Protein AF-A0A521V8U9-F1 (afdb_monomer)

Foldseek 3Di:
DWDADQFDIWEWDDDPLWIWIWFGPGNPDTDIDTDQLLPPDLFWADEDDADFDPDPDQLLPFFPPQDAFEAEEEEEEEVQLVVVCVVPHDPVRSVNLVVRLVVLQVVQCVQAVVPNYHYDYDYDYFHFPQQDPLRDQCCCQLPRCLVRCVVVCQLSLGLAYEYEHQDDRPRHQKYFYQCRHPSHVASSRRYMYGYSVQSHPQQSVVNQRNLSSLVAAEAAQVAADPVRRGGDHCPSQQRYWHWDAAPVRDIETDNRYIDSHGSYGYDSYQADQVHDDNRHHRHDRRRHNSRSSSSRSSVSSPSGAAAKDWTKGADLEAALPDQKGKIFIDIDHGDPPSPHPQADDKWKWKWKDLDQVPPPIDTADRDRMGMDGHPPDPVFQKMKMKMWMAHPRGDIDIDIGMRGHDHDPPPPDDPDDDDPDDDDDDPWDWDWDDAQDAFKIKIFTDFDFLQAKWKFKAAPVGDTPDTDRDPDGTMDMDTCNPPPFHKIWIWIDTPDDIDIDIGTYDD

Solvent-accessible surface area (backbone atoms only — not comparable to full-atom values): 27366 Å² total; per-residue (Å²): 92,76,50,81,52,86,68,18,42,27,32,37,53,74,58,96,90,40,45,36,37,34,42,40,77,36,60,87,45,60,46,81,43,76,56,66,42,65,71,50,74,72,36,44,72,47,66,58,86,47,75,59,55,90,69,96,68,79,53,76,52,80,60,44,52,32,58,49,22,63,32,31,33,35,37,32,38,25,66,55,37,57,50,56,28,58,76,77,42,54,72,70,46,43,53,46,52,51,52,51,19,65,48,40,41,59,48,17,29,62,61,25,73,38,59,53,55,46,72,46,79,46,78,46,82,36,91,79,84,53,83,54,99,79,43,52,62,66,55,35,54,72,56,38,43,52,70,69,43,43,67,55,35,62,76,64,29,29,24,32,39,38,38,37,32,59,68,83,34,84,56,39,41,26,31,20,39,38,65,55,20,70,89,31,95,60,65,83,53,41,44,27,41,30,23,60,92,37,21,32,78,70,61,31,35,45,41,29,35,55,36,29,60,30,69,30,36,45,8,28,53,88,41,46,43,98,86,68,56,47,25,86,47,73,71,66,57,34,22,12,14,24,55,49,59,25,78,87,64,52,69,44,20,17,40,42,24,79,55,74,50,64,50,63,47,49,45,71,23,45,4,18,50,92,37,68,50,66,89,29,56,38,24,43,86,39,19,13,20,30,36,26,34,37,45,36,38,48,59,47,28,61,54,27,72,32,60,44,46,75,36,61,24,39,70,46,66,36,41,68,83,49,73,59,44,62,38,34,60,42,69,47,63,29,40,84,92,71,79,52,68,32,40,74,65,75,47,37,40,32,32,37,20,74,42,93,80,46,88,62,61,44,85,73,36,62,50,66,50,44,73,49,66,60,88,74,75,56,92,55,53,48,33,24,39,35,42,37,40,35,22,65,76,68,36,72,51,76,41,77,46,68,35,35,52,38,88,54,83,78,87,69,85,73,98,64,94,72,88,74,84,84,90,71,88,74,80,67,58,73,48,75,40,55,71,67,23,56,48,59,34,38,36,39,35,46,71,89,55,27,84,59,33,43,37,36,33,21,41,85,84,66,49,77,77,44,77,50,67,42,88,50,80,34,54,40,80,42,78,41,74,89,53,71,67,43,58,32,34,40,34,42,34,41,99,92,50,75,47,80,43,81,39,35,37,50,119

Radius of gyration: 24.87 Å; Cα contacts (8 Å, |Δi|>4): 1175; chains: 1; bounding box: 51×59×73 Å

Nearest PDB structures (foldseek):
  6o38-assembly6_F  TM=8.197E-01  e=3.881E-09  Acinetobacter nosocomialis M2
  3sd2-assembly1_A-2  TM=7.238E-01  e=6.467E-04  Bacteroides thetaiotaomicron
  2ha1-assembly1_A  TM=3.148E-01  e=6.869E-06  Homo sapiens
  1x5x-assembly1_A  TM=5.347E-01  e=2.041E-02  Homo sapiens
  8pn9-assembly1_G  TM=2.042E-01  e=1.288E-02  Homo sapiens

Secondary structure (DSSP, 8-state):
-EEEETTEEEEEEEETTEEEEEEEEETTEEEEEEE-GGG----EEEE---PPP--S--TTSSP--SS-EEEEEEEEE-HHHHHHHHHHS-HHHHHHHHHHHHTHHHHHHHHTT--SEEEEEEEEE-------TT--HHHIIIIIHHHHHHHHHHHHT-SEEEEEE----TTEEEEE--TTSTT--SGGG-EEEEETTTSSTTTTHHHHHHHHTTT-EEEBTT-B-TTS-B-SB-SSTTBEE-EEE-TTS-EEE-TTS---STT--B-S----TT-EETTEES--SSB-HHHHHHHHHHHHTTSS--S-EEEEES-SEEETTSSEEEEEEEEEPPPTTS--S-PSSEEEEEEEESSTT-SS-EEEESSSEEEEES---SSSSEEEEEEEEEETTS-EEEEEEEEEEE-----------------S-----EEEE-SSBSSEEEEEE-TTSGGG-EEEEE-TTS-EEEEE---SSSEEEEE-TTSPSEEEEEEEEETTEEEEEEEEE--

Mean predicted aligned error: 14.36 Å

Structure (mmCIF, N/CA/C/O backbone):
data_AF-A0A521V8U9-F1
#
_entry.id   AF-A0A521V8U9-F1
#
loop_
_atom_site.group_PDB
_atom_site.id
_atom_site.type_symbol
_atom_site.label_atom_id
_atom_site.label_alt_id
_atom_site.label_comp_id
_atom_site.label_asym_id
_atom_site.label_entity_id
_atom_site.label_seq_id
_atom_site.pdbx_PDB_ins_code
_atom_site.Cartn_x
_atom_site.Cartn_y
_atom_site.Cartn_z
_atom_site.occupancy
_atom_site.B_iso_or_equiv
_atom_site.auth_seq_id
_atom_site.auth_comp_id
_atom_site.auth_asym_id
_atom_site.auth_atom_id
_atom_site.pdbx_PDB_model_num
ATOM 1 N N . SER A 1 1 ? -7.006 -10.128 -9.904 1.00 75.44 1 SER A N 1
ATOM 2 C CA . SER A 1 1 ? -7.672 -8.870 -9.510 1.00 75.44 1 SER A CA 1
ATOM 3 C C . SER A 1 1 ? -8.369 -8.275 -10.718 1.00 75.44 1 SER A C 1
ATOM 5 O O . SER A 1 1 ? -7.744 -8.220 -11.769 1.00 75.44 1 SER A O 1
ATOM 7 N N . ILE A 1 2 ? -9.639 -7.876 -10.606 1.00 82.06 2 ILE A N 1
ATOM 8 C CA . ILE A 1 2 ? -10.393 -7.234 -11.696 1.00 82.06 2 ILE A CA 1
ATOM 9 C C . ILE A 1 2 ? -11.067 -5.977 -11.148 1.00 82.06 2 ILE A C 1
ATOM 11 O O . ILE A 1 2 ? -11.739 -6.025 -10.121 1.00 82.06 2 ILE A O 1
ATOM 15 N N . ILE A 1 3 ? -10.899 -4.866 -11.857 1.00 79.31 3 ILE A N 1
ATOM 16 C CA . ILE A 1 3 ? -11.567 -3.592 -11.619 1.00 79.31 3 ILE A CA 1
ATOM 17 C C . ILE A 1 3 ? -12.588 -3.398 -12.736 1.00 79.31 3 ILE A C 1
ATOM 19 O O . ILE A 1 3 ? -12.241 -3.404 -13.915 1.00 79.31 3 ILE A O 1
ATOM 23 N N . SER A 1 4 ? -13.851 -3.203 -12.359 1.00 82.25 4 SER A N 1
ATOM 24 C CA . SER A 1 4 ? -14.938 -2.909 -13.294 1.00 82.25 4 SER A CA 1
ATOM 25 C C . SER A 1 4 ? -15.408 -1.472 -13.099 1.00 82.25 4 SER A C 1
ATOM 27 O O . SER A 1 4 ? -15.792 -1.084 -11.994 1.00 82.25 4 SER A O 1
ATOM 29 N N . LYS A 1 5 ? -15.392 -0.686 -14.175 1.00 79.00 5 LYS A N 1
ATOM 30 C CA . LYS A 1 5 ? -15.921 0.682 -14.235 1.00 79.00 5 LYS A CA 1
ATOM 31 C C . LYS A 1 5 ? -16.850 0.826 -15.452 1.00 79.00 5 LYS A C 1
ATOM 33 O O . LYS A 1 5 ? -16.806 -0.038 -16.330 1.00 79.00 5 LYS A O 1
ATOM 38 N N . PRO A 1 6 ? -17.702 1.866 -15.529 1.00 76.69 6 PRO A N 1
ATOM 39 C CA . PRO A 1 6 ? -18.558 2.094 -16.700 1.00 76.69 6 PRO A CA 1
ATOM 40 C C . PRO A 1 6 ? -17.791 2.144 -18.032 1.00 76.69 6 PRO A C 1
ATOM 42 O O . PRO A 1 6 ? -18.330 1.773 -19.072 1.00 76.69 6 PRO A O 1
ATOM 45 N N . GLU A 1 7 ? -16.530 2.572 -17.997 1.00 74.62 7 GLU A N 1
ATOM 46 C CA . GLU A 1 7 ? -15.643 2.704 -19.151 1.00 74.62 7 GLU A CA 1
ATOM 47 C C . GLU A 1 7 ? -15.043 1.364 -19.614 1.00 74.62 7 GLU A C 1
ATOM 49 O O . GLU A 1 7 ? -14.582 1.269 -20.751 1.00 74.62 7 GLU A O 1
ATOM 54 N N . GLY A 1 8 ? -15.066 0.323 -18.771 1.00 80.75 8 GLY A N 1
ATOM 55 C CA . GLY A 1 8 ? -14.560 -1.011 -19.098 1.00 80.75 8 GLY A CA 1
ATOM 56 C C . GLY A 1 8 ? -14.016 -1.790 -17.899 1.00 80.75 8 GLY A C 1
ATOM 57 O O . GLY A 1 8 ? -14.110 -1.371 -16.742 1.00 80.75 8 GLY A O 1
ATOM 58 N N . GLN A 1 9 ? -13.433 -2.954 -18.193 1.00 83.81 9 GLN A N 1
ATOM 59 C CA . GLN A 1 9 ? -12.807 -3.833 -17.205 1.00 83.81 9 GLN A CA 1
ATOM 60 C C . GLN A 1 9 ? -11.298 -3.916 -17.425 1.00 83.81 9 GLN A C 1
ATOM 62 O O . GLN A 1 9 ? -10.851 -4.234 -18.531 1.00 83.81 9 GLN A O 1
ATOM 67 N N . ALA A 1 10 ? -10.540 -3.669 -16.359 1.00 83.06 10 ALA A N 1
ATOM 68 C CA . ALA A 1 10 ? -9.091 -3.834 -16.307 1.00 83.06 10 ALA A CA 1
ATOM 69 C C . ALA A 1 10 ? -8.708 -4.791 -15.177 1.00 83.06 10 ALA A C 1
ATOM 71 O O . ALA A 1 10 ? -9.468 -4.967 -14.223 1.00 83.06 10 ALA A O 1
ATOM 72 N N . GLY A 1 11 ? -7.546 -5.426 -15.249 1.00 84.62 11 GLY A N 1
ATOM 73 C CA . GLY A 1 11 ? -7.128 -6.335 -14.191 1.00 84.62 11 GLY A CA 1
ATOM 74 C C . GLY A 1 11 ? -6.007 -7.263 -14.597 1.00 84.62 11 GLY A C 1
ATOM 75 O O . GLY A 1 11 ? -5.428 -7.148 -15.662 1.00 84.62 11 GLY A O 1
ATOM 76 N N . PHE A 1 12 ? -5.699 -8.225 -13.745 1.00 86.88 12 PHE A N 1
ATOM 77 C CA . PHE A 1 12 ? -4.719 -9.253 -14.053 1.00 86.88 12 PHE A CA 1
ATOM 78 C C . PHE A 1 12 ? -5.050 -10.553 -13.341 1.00 86.88 12 PHE A C 1
ATOM 80 O O . PHE A 1 12 ? -5.761 -10.573 -12.326 1.00 86.88 12 PHE A O 1
ATOM 87 N N . PHE A 1 13 ? -4.475 -11.634 -13.840 1.00 87.06 13 PHE A N 1
ATOM 88 C CA . PHE A 1 13 ? -4.409 -12.900 -13.133 1.00 87.06 13 PHE A CA 1
ATOM 89 C C . PHE A 1 13 ? -3.100 -13.617 -13.454 1.00 87.06 13 PHE A C 1
ATOM 91 O O . PHE A 1 13 ? -2.461 -13.365 -14.475 1.00 87.06 13 PHE A O 1
ATOM 98 N N . GLN A 1 14 ? -2.709 -14.502 -12.546 1.00 83.25 14 GLN A N 1
ATOM 99 C CA . GLN A 1 14 ? -1.554 -15.374 -12.690 1.00 83.25 14 GLN A CA 1
ATOM 100 C C . GLN A 1 14 ? -2.041 -16.817 -12.653 1.00 83.25 14 GLN A C 1
ATOM 102 O O . GLN A 1 14 ? -2.857 -17.164 -11.799 1.00 83.25 14 GLN A O 1
ATOM 107 N N . ILE A 1 15 ? -1.573 -17.636 -13.590 1.00 82.69 15 ILE A N 1
ATOM 108 C CA . ILE A 1 15 ? -1.868 -19.073 -13.654 1.00 82.69 15 ILE A CA 1
ATOM 109 C C . ILE A 1 15 ? -0.572 -19.777 -14.039 1.00 82.69 15 ILE A C 1
ATOM 111 O O . ILE A 1 15 ? 0.021 -19.422 -15.053 1.00 82.69 15 ILE A O 1
ATOM 115 N N . GLU A 1 16 ? -0.144 -20.756 -13.238 1.00 77.88 16 GLU A N 1
ATOM 116 C CA . GLU A 1 16 ? 1.005 -21.629 -13.541 1.00 77.88 16 GLU A CA 1
ATOM 117 C C . GLU A 1 16 ? 2.280 -20.852 -13.936 1.00 77.88 16 GLU A C 1
ATOM 119 O O . GLU A 1 16 ? 2.932 -21.154 -14.931 1.00 77.88 16 GLU A O 1
ATOM 124 N N . GLY A 1 17 ? 2.608 -19.789 -13.192 1.00 72.81 17 GLY A N 1
ATOM 125 C CA . GLY A 1 17 ? 3.791 -18.959 -13.463 1.00 72.81 17 GLY A CA 1
ATOM 126 C C . GLY A 1 17 ? 3.672 -18.038 -14.685 1.00 72.81 17 GLY A C 1
ATOM 127 O O . GLY A 1 17 ? 4.629 -17.359 -15.033 1.00 72.81 17 GLY A O 1
ATOM 128 N N . ARG A 1 18 ? 2.505 -17.967 -15.333 1.00 83.25 18 ARG A N 1
ATOM 129 C CA . ARG A 1 18 ? 2.223 -17.036 -16.436 1.00 83.25 18 ARG A CA 1
ATOM 130 C C . ARG A 1 18 ? 1.461 -15.828 -15.919 1.00 83.25 18 ARG A C 1
ATOM 132 O O . ARG A 1 18 ? 0.630 -15.950 -15.016 1.00 83.25 18 ARG A O 1
ATOM 139 N N . TYR A 1 19 ? 1.706 -14.668 -16.520 1.00 85.81 19 TYR A N 1
ATOM 140 C CA . TYR A 1 19 ? 1.041 -13.420 -16.158 1.00 85.81 19 TYR A CA 1
ATOM 141 C C . TYR A 1 19 ? 0.161 -12.917 -17.298 1.00 85.81 19 TYR A C 1
ATOM 143 O O . TYR A 1 19 ? 0.628 -12.706 -18.420 1.00 85.81 19 TYR A O 1
ATOM 151 N N . PHE A 1 20 ? -1.108 -12.671 -16.985 1.00 87.62 20 PHE A N 1
ATOM 152 C CA . PHE A 1 20 ? -2.075 -12.130 -17.925 1.00 87.62 20 PHE A CA 1
ATOM 153 C C . PHE A 1 20 ? -2.645 -10.822 -17.411 1.00 87.62 20 PHE A C 1
ATOM 155 O O . PHE A 1 20 ? -3.022 -10.706 -16.245 1.00 87.62 20 PHE A O 1
ATOM 162 N N . ASN A 1 21 ? -2.772 -9.855 -18.307 1.00 85.00 21 ASN A N 1
ATOM 163 C CA . ASN A 1 21 ? -3.371 -8.563 -18.038 1.00 85.00 21 ASN A CA 1
ATOM 164 C C . ASN A 1 21 ? -4.620 -8.387 -18.907 1.00 85.00 21 ASN A C 1
ATOM 166 O O . ASN A 1 21 ? -4.643 -8.756 -20.083 1.00 85.00 21 ASN A O 1
ATOM 170 N N . ILE A 1 22 ? -5.667 -7.851 -18.303 1.00 86.00 22 ILE A N 1
ATOM 171 C CA . ILE A 1 22 ? -6.947 -7.553 -18.920 1.00 86.00 22 ILE A CA 1
ATOM 172 C C . ILE A 1 22 ? -6.937 -6.056 -19.204 1.00 86.00 22 ILE A C 1
ATOM 174 O O . ILE A 1 22 ? -6.951 -5.242 -18.285 1.00 86.00 22 ILE A O 1
ATOM 178 N N . PHE A 1 23 ? -6.925 -5.702 -20.483 1.00 79.19 23 PHE A N 1
ATOM 179 C CA . PHE A 1 23 ? -6.892 -4.327 -20.957 1.00 79.19 23 PHE A CA 1
ATOM 180 C C . PHE A 1 23 ? -8.244 -3.939 -21.560 1.00 79.19 23 PHE A C 1
ATOM 182 O O . PHE A 1 23 ? -8.666 -4.557 -22.536 1.00 79.19 23 PHE A O 1
ATOM 189 N N . PRO A 1 24 ? -8.936 -2.915 -21.049 1.00 78.50 24 PRO A N 1
ATOM 190 C CA . PRO A 1 24 ? -10.217 -2.489 -21.599 1.00 78.50 24 PRO A CA 1
ATOM 191 C C . PRO A 1 24 ? -10.019 -1.878 -22.989 1.00 78.50 24 PRO A C 1
ATOM 193 O O . PRO A 1 24 ? -9.155 -1.032 -23.179 1.00 78.50 24 PRO A O 1
ATOM 196 N N . VAL A 1 25 ? -10.827 -2.268 -23.972 1.00 78.31 25 VAL A N 1
ATOM 197 C CA . VAL A 1 25 ? -10.908 -1.595 -25.286 1.00 78.31 25 VAL A CA 1
ATOM 198 C C . VAL A 1 25 ? -12.043 -0.580 -25.278 1.00 78.31 25 VAL A C 1
ATOM 200 O O . VAL A 1 25 ? -11.906 0.528 -25.788 1.00 78.31 25 VAL A O 1
ATOM 203 N N . ASN A 1 26 ? -13.171 -0.973 -24.690 1.00 78.56 26 ASN A N 1
ATOM 204 C CA . ASN A 1 26 ? -14.352 -0.151 -24.464 1.00 78.56 26 ASN A CA 1
ATOM 205 C C . ASN A 1 26 ? -15.163 -0.735 -23.290 1.00 78.56 26 ASN A C 1
ATOM 207 O O . ASN A 1 26 ? -14.750 -1.715 -22.668 1.00 78.56 26 ASN A O 1
ATOM 211 N N . SER A 1 27 ? -16.349 -0.184 -23.033 1.00 80.62 27 SER A N 1
ATOM 212 C CA . SER A 1 27 ? -17.226 -0.584 -21.923 1.00 80.62 27 SER A CA 1
ATOM 213 C C . SER A 1 27 ? -17.696 -2.045 -21.948 1.00 80.62 27 SER A C 1
ATOM 215 O O . SER A 1 27 ? -18.166 -2.549 -20.932 1.00 80.62 27 SER A O 1
ATOM 217 N N . THR A 1 28 ? -17.582 -2.736 -23.085 1.00 84.69 28 THR A N 1
ATOM 218 C CA . THR A 1 28 ? -18.086 -4.108 -23.280 1.00 84.69 28 THR A CA 1
ATOM 219 C C . THR A 1 28 ? -17.016 -5.113 -23.695 1.00 84.69 28 THR A C 1
ATOM 221 O O . THR A 1 28 ? -17.283 -6.310 -23.726 1.00 84.69 28 THR A O 1
ATOM 224 N N . THR A 1 29 ? -15.818 -4.651 -24.055 1.00 85.44 29 THR A N 1
ATOM 225 C CA . THR A 1 29 ? -14.757 -5.487 -24.628 1.00 85.44 29 THR A CA 1
ATOM 226 C C . THR A 1 29 ? -13.431 -5.186 -23.948 1.00 85.44 29 THR A C 1
ATOM 228 O O . THR A 1 29 ? -13.005 -4.031 -23.924 1.00 85.44 29 THR A O 1
ATOM 231 N N . SER A 1 30 ? -12.745 -6.233 -23.489 1.00 86.06 30 SER A N 1
ATOM 232 C CA . SER A 1 30 ? -11.367 -6.168 -22.995 1.00 86.06 30 SER A CA 1
ATOM 233 C C . SER A 1 30 ? -10.479 -7.156 -23.757 1.00 86.06 30 SER A C 1
ATOM 235 O O . SER A 1 30 ? -10.914 -8.248 -24.119 1.00 86.06 30 SER A O 1
ATOM 237 N N . LEU A 1 31 ? -9.232 -6.769 -24.008 1.00 86.19 31 LEU A N 1
ATOM 238 C CA . LEU A 1 31 ? -8.171 -7.635 -24.505 1.00 86.19 31 LEU A CA 1
ATOM 239 C C . LEU A 1 31 ? -7.532 -8.378 -23.343 1.00 86.19 31 LEU A C 1
ATOM 241 O O . LEU A 1 31 ? -7.299 -7.810 -22.279 1.00 86.19 31 LEU A O 1
ATOM 245 N N . LEU A 1 32 ? -7.185 -9.633 -23.585 1.00 88.88 32 LEU A N 1
ATOM 246 C CA . LEU A 1 32 ? -6.320 -10.396 -22.706 1.00 88.88 32 LEU A CA 1
ATOM 247 C C . LEU A 1 32 ? -4.914 -10.401 -23.307 1.00 88.88 32 LEU A C 1
ATOM 249 O O . LEU A 1 32 ? -4.721 -10.897 -24.415 1.00 88.88 32 LEU A O 1
ATOM 253 N N . LYS A 1 33 ? -3.943 -9.842 -22.586 1.00 85.75 33 LYS A N 1
ATOM 254 C CA . LYS A 1 33 ? -2.531 -9.835 -22.970 1.00 85.75 33 LYS A CA 1
ATOM 255 C C . LYS A 1 33 ? -1.759 -10.756 -22.042 1.00 85.75 33 LYS A C 1
ATOM 257 O O . LYS A 1 33 ? -1.724 -10.530 -20.836 1.00 85.75 33 LYS A O 1
ATOM 262 N N . GLU A 1 34 ? -1.112 -11.756 -22.612 1.00 88.38 34 GLU A N 1
ATOM 263 C CA . GLU A 1 34 ? -0.086 -12.521 -21.916 1.00 88.38 34 GLU A CA 1
ATOM 264 C C . GLU A 1 34 ? 1.246 -11.768 -21.965 1.00 88.38 34 GLU A C 1
ATOM 266 O O . GLU A 1 34 ? 1.607 -11.199 -22.999 1.00 88.38 34 GLU A O 1
ATOM 271 N N . PHE A 1 35 ? 1.961 -11.744 -20.844 1.00 83.69 35 PHE A N 1
ATOM 272 C CA . PHE A 1 35 ? 3.314 -11.209 -20.778 1.00 83.69 35 PHE A CA 1
ATOM 273 C C . PHE A 1 35 ? 4.323 -12.335 -20.956 1.00 83.69 35 PHE A C 1
ATOM 275 O O . PHE A 1 35 ? 4.309 -13.311 -20.208 1.00 83.69 35 PHE A O 1
ATOM 282 N N . ASP A 1 36 ? 5.228 -12.158 -21.915 1.00 85.69 36 ASP A N 1
ATOM 283 C CA . ASP A 1 36 ? 6.415 -12.992 -22.010 1.00 85.69 36 ASP A CA 1
ATOM 284 C C . ASP A 1 36 ? 7.435 -12.527 -20.967 1.00 85.69 36 ASP A C 1
ATOM 286 O O . ASP A 1 36 ? 8.143 -11.533 -21.139 1.00 85.69 36 ASP A O 1
ATOM 290 N N . LEU A 1 37 ? 7.467 -13.249 -19.852 1.00 82.25 37 LEU A N 1
ATOM 291 C CA . LEU A 1 37 ? 8.302 -12.923 -18.703 1.00 82.25 37 LEU A CA 1
ATOM 292 C C . LEU A 1 37 ? 9.799 -13.049 -19.011 1.00 82.25 37 LEU A C 1
ATOM 294 O O . LEU A 1 37 ? 10.607 -12.376 -18.373 1.00 82.25 37 LEU A O 1
ATOM 298 N N . ALA A 1 38 ? 10.182 -13.863 -20.001 1.00 81.50 38 ALA A N 1
ATOM 299 C CA . ALA A 1 38 ? 11.576 -14.019 -20.417 1.00 81.50 38 ALA A CA 1
ATOM 300 C C . ALA A 1 38 ? 12.126 -12.772 -21.131 1.00 81.50 38 ALA A C 1
ATOM 302 O O . ALA A 1 38 ? 13.337 -12.621 -21.257 1.00 81.50 38 ALA A O 1
ATOM 303 N N . HIS A 1 39 ? 11.245 -11.872 -21.574 1.00 81.31 39 HIS A N 1
ATOM 304 C CA . HIS A 1 39 ? 11.600 -10.619 -22.240 1.00 81.31 39 HIS A CA 1
ATOM 305 C C . HIS A 1 39 ? 11.322 -9.385 -21.374 1.00 81.31 39 HIS A C 1
ATOM 307 O O . HIS A 1 39 ? 11.309 -8.265 -21.887 1.00 81.31 39 HIS A O 1
ATOM 313 N N . LEU A 1 40 ? 11.094 -9.560 -20.067 1.00 75.62 40 LEU A N 1
ATOM 314 C CA . LEU A 1 40 ? 11.037 -8.420 -19.159 1.00 75.62 40 LEU A CA 1
ATOM 315 C C . LEU A 1 40 ? 12.413 -7.731 -19.113 1.00 75.62 40 LEU A C 1
ATOM 317 O O . LEU A 1 40 ? 13.420 -8.427 -18.955 1.00 75.62 40 LEU A O 1
ATOM 321 N N . PRO A 1 41 ? 12.472 -6.389 -19.233 1.00 69.94 41 PRO A N 1
ATOM 322 C CA . PRO A 1 41 ? 13.714 -5.635 -19.080 1.00 69.94 41 PRO A CA 1
ATOM 323 C C . PRO A 1 41 ? 14.401 -5.985 -17.766 1.00 69.94 41 PRO A C 1
ATOM 325 O O . PRO A 1 41 ? 13.717 -6.245 -16.780 1.00 69.94 41 PRO A O 1
ATOM 328 N N . ASN A 1 42 ? 15.732 -5.986 -17.729 1.00 71.06 42 ASN A N 1
ATOM 329 C CA . ASN A 1 42 ? 16.480 -6.213 -16.494 1.00 71.06 42 ASN A CA 1
ATOM 330 C C . ASN A 1 42 ? 16.643 -4.899 -15.714 1.00 71.06 42 ASN A C 1
ATOM 332 O O . ASN A 1 42 ? 17.732 -4.336 -15.647 1.00 71.06 42 ASN A O 1
ATOM 336 N N . GLU A 1 43 ? 15.534 -4.394 -15.185 1.00 72.75 43 GLU A N 1
ATOM 337 C CA . GLU A 1 43 ? 15.499 -3.186 -14.360 1.00 72.75 43 GLU A CA 1
ATOM 338 C C . GLU A 1 43 ? 15.466 -3.560 -12.876 1.00 72.75 43 GLU A C 1
ATOM 340 O O . GLU A 1 43 ? 14.735 -4.469 -12.458 1.00 72.75 43 GLU A O 1
ATOM 345 N N . GLY A 1 44 ? 16.266 -2.854 -12.083 1.00 72.88 44 GLY A N 1
ATOM 346 C CA . GLY A 1 44 ? 16.247 -2.927 -10.629 1.00 72.88 44 GLY A CA 1
ATOM 347 C C . GLY A 1 44 ? 15.299 -1.905 -10.007 1.00 72.88 44 GLY A C 1
ATOM 348 O O . GLY A 1 44 ? 14.623 -1.146 -10.699 1.00 72.88 44 GLY A O 1
ATOM 349 N N . CYS A 1 45 ? 15.296 -1.890 -8.681 1.00 70.94 45 CYS A N 1
ATOM 350 C CA . CYS A 1 45 ? 14.791 -0.788 -7.870 1.00 70.94 45 CYS A CA 1
ATOM 351 C C . CYS A 1 45 ? 15.981 -0.203 -7.105 1.00 70.94 45 CYS A C 1
ATOM 353 O O . CYS A 1 45 ? 16.949 -0.928 -6.833 1.00 70.94 45 CYS A O 1
ATOM 355 N N . SER A 1 46 ? 15.933 1.091 -6.799 1.00 74.38 46 SER A N 1
ATOM 356 C CA . SER A 1 46 ? 16.984 1.766 -6.036 1.00 74.38 46 SER A CA 1
ATOM 357 C C . SER A 1 46 ? 16.443 2.280 -4.711 1.00 74.38 46 SER A C 1
ATOM 359 O O . SER A 1 46 ? 15.332 2.789 -4.635 1.00 74.38 46 SER A O 1
ATOM 361 N N . LEU A 1 47 ? 17.272 2.202 -3.678 1.00 61.75 47 LEU A N 1
ATOM 362 C CA . LEU A 1 47 ? 17.039 2.867 -2.403 1.00 61.75 47 LEU A CA 1
ATOM 363 C C . LEU A 1 47 ? 18.052 3.989 -2.244 1.00 61.75 47 LEU A C 1
ATOM 365 O O . LEU A 1 47 ? 19.202 3.838 -2.667 1.00 61.75 47 LEU A O 1
ATOM 369 N N . ASP A 1 48 ? 17.645 5.094 -1.621 1.00 60.56 48 ASP A N 1
ATOM 370 C CA . ASP A 1 48 ? 18.624 6.069 -1.151 1.00 60.56 48 ASP A CA 1
ATOM 371 C C . ASP A 1 48 ? 19.496 5.423 -0.064 1.00 60.56 48 ASP A C 1
ATOM 373 O O . ASP A 1 48 ? 19.004 4.869 0.926 1.00 60.56 48 ASP A O 1
ATOM 377 N N . GLY A 1 49 ? 20.803 5.417 -0.311 1.00 45.59 49 GLY A N 1
ATOM 378 C CA . GLY A 1 49 ? 21.789 4.725 0.500 1.00 45.59 49 GLY A CA 1
ATOM 379 C C . GLY A 1 49 ? 22.498 5.712 1.404 1.00 45.59 49 GLY A C 1
ATOM 380 O O . GLY A 1 49 ? 23.465 6.346 0.987 1.00 45.59 49 GLY A O 1
ATOM 381 N N . ALA A 1 50 ? 22.066 5.809 2.654 1.00 36.25 50 ALA A N 1
ATOM 382 C CA . ALA A 1 50 ? 22.850 6.491 3.664 1.00 36.25 50 ALA A CA 1
ATOM 383 C C . ALA A 1 50 ? 22.709 5.780 5.021 1.00 36.25 50 ALA A C 1
ATOM 385 O O . ALA A 1 50 ? 21.617 5.373 5.416 1.00 36.25 50 ALA A O 1
ATOM 386 N N . GLU A 1 51 ? 23.852 5.575 5.686 1.00 36.44 51 GLU A N 1
ATOM 387 C CA . GLU A 1 51 ? 23.993 4.795 6.922 1.00 36.44 51 GLU A CA 1
ATOM 388 C C . GLU A 1 51 ? 23.039 5.282 8.007 1.00 36.44 51 GLU A C 1
ATOM 390 O O . GLU A 1 51 ? 23.092 6.447 8.407 1.00 36.44 51 GLU A O 1
ATOM 395 N N . ALA A 1 52 ? 22.190 4.378 8.495 1.00 39.16 52 ALA A N 1
ATOM 396 C CA . ALA A 1 52 ? 21.147 4.713 9.443 1.00 39.16 52 ALA A CA 1
ATOM 397 C C . ALA A 1 52 ? 21.690 5.458 10.669 1.00 39.16 52 ALA A C 1
ATOM 399 O O . ALA A 1 52 ? 22.597 4.986 11.361 1.00 39.16 52 ALA A O 1
ATOM 400 N N . LEU A 1 53 ? 21.090 6.610 10.990 1.00 36.00 53 LEU A N 1
ATOM 401 C CA . LEU A 1 53 ? 21.190 7.119 12.355 1.00 36.00 53 LEU A CA 1
ATOM 402 C C . LEU A 1 53 ? 20.558 6.066 13.276 1.00 36.00 53 LEU A C 1
ATOM 404 O O . LEU A 1 53 ? 19.532 5.488 12.908 1.00 36.00 53 LEU A O 1
ATOM 408 N N . PRO A 1 54 ? 21.123 5.803 14.467 1.00 36.75 54 PRO A N 1
ATOM 409 C CA . PRO A 1 54 ? 20.567 4.813 15.377 1.00 36.75 54 PRO A CA 1
ATOM 410 C C . PRO A 1 54 ? 19.156 5.251 15.785 1.00 36.75 54 PRO A C 1
ATOM 412 O O . PRO A 1 54 ? 18.985 6.155 16.605 1.00 36.75 54 PRO A O 1
ATOM 415 N N . ARG A 1 55 ? 18.128 4.646 15.178 1.00 48.47 55 ARG A N 1
ATOM 416 C CA . ARG A 1 55 ? 16.736 4.881 15.555 1.00 48.47 55 ARG A CA 1
ATOM 417 C C . ARG A 1 55 ? 16.419 4.029 16.775 1.00 48.47 55 ARG A C 1
ATOM 419 O O . ARG A 1 55 ? 16.647 2.830 16.816 1.00 48.47 55 ARG A O 1
ATOM 426 N N . GLU A 1 56 ? 15.865 4.691 17.777 1.00 51.41 56 GLU A N 1
ATOM 427 C CA . GLU A 1 56 ? 15.592 4.175 19.118 1.00 51.41 56 GLU A CA 1
ATOM 428 C C . GLU A 1 56 ? 14.291 3.331 19.194 1.00 51.41 56 GLU A C 1
ATOM 430 O O . GLU A 1 56 ? 13.726 3.185 20.281 1.00 51.41 56 GLU A O 1
ATOM 435 N N . THR A 1 57 ? 13.767 2.866 18.047 1.00 63.94 57 THR A N 1
ATOM 436 C CA . THR A 1 57 ? 12.501 2.114 17.916 1.00 63.94 57 THR A CA 1
ATOM 437 C C . THR A 1 57 ? 12.761 0.814 17.166 1.00 63.94 57 THR A C 1
ATOM 439 O O . THR A 1 57 ? 13.143 0.849 15.998 1.00 63.94 57 THR A O 1
ATOM 442 N N . ASP A 1 58 ? 12.570 -0.312 17.850 1.00 71.31 58 ASP A N 1
ATOM 443 C CA . ASP A 1 58 ? 12.633 -1.637 17.245 1.00 71.31 58 ASP A CA 1
ATOM 444 C C . ASP A 1 58 ? 11.293 -1.944 16.567 1.00 71.31 58 ASP A C 1
ATOM 446 O O . ASP A 1 58 ? 10.267 -2.105 17.226 1.00 71.31 58 ASP A O 1
ATOM 450 N N . TRP A 1 59 ? 11.291 -1.978 15.236 1.00 75.62 59 TRP A N 1
ATOM 451 C CA . TRP A 1 59 ? 10.097 -2.321 14.468 1.00 75.62 59 TRP A CA 1
ATOM 452 C C . TRP A 1 59 ? 9.909 -3.836 14.319 1.00 75.62 59 TRP A C 1
ATOM 454 O O . TRP A 1 59 ? 8.841 -4.245 13.871 1.00 75.62 59 TRP A O 1
ATOM 464 N N . CYS A 1 60 ? 10.888 -4.665 14.709 1.00 79.19 60 CYS A N 1
ATOM 465 C CA . CYS A 1 60 ? 10.805 -6.130 14.673 1.00 79.19 60 CYS A CA 1
ATOM 466 C C . CYS A 1 60 ? 9.937 -6.731 15.790 1.00 79.19 60 CYS A C 1
ATOM 468 O O . CYS A 1 60 ? 9.721 -7.950 15.802 1.00 79.19 60 CYS A O 1
ATOM 470 N N . GLU A 1 61 ? 9.435 -5.904 16.710 1.00 80.62 61 GLU A N 1
ATOM 471 C CA . GLU A 1 61 ? 8.466 -6.299 17.732 1.00 80.62 61 GLU A CA 1
ATOM 472 C C . GLU A 1 61 ? 7.249 -7.021 17.114 1.00 80.62 61 GLU A C 1
ATOM 474 O O . GLU A 1 61 ? 6.925 -6.807 15.935 1.00 80.62 61 GLU A O 1
ATOM 479 N N . PRO A 1 62 ? 6.558 -7.895 17.875 1.00 80.25 62 PRO A N 1
ATOM 480 C CA . PRO A 1 62 ? 5.381 -8.603 17.387 1.00 80.25 62 PRO A CA 1
ATOM 481 C C . PRO A 1 62 ? 4.386 -7.662 16.702 1.00 80.25 62 PRO A C 1
ATOM 483 O O . PRO A 1 62 ? 4.138 -6.560 17.184 1.00 80.25 62 PRO A O 1
ATOM 486 N N . ALA A 1 63 ? 3.822 -8.107 15.577 1.00 70.75 63 ALA A N 1
ATOM 487 C CA . ALA A 1 63 ? 2.997 -7.262 14.722 1.00 70.75 63 ALA A CA 1
ATOM 488 C C . ALA A 1 63 ? 1.827 -6.602 15.483 1.00 70.75 63 ALA A C 1
ATOM 490 O O . ALA A 1 63 ? 0.937 -7.287 15.997 1.00 70.75 63 ALA A O 1
ATOM 491 N N . ASP A 1 64 ? 1.792 -5.269 15.481 1.00 72.06 64 ASP A N 1
ATOM 492 C CA . ASP A 1 64 ? 0.705 -4.441 15.988 1.00 72.06 64 ASP A CA 1
ATOM 493 C C . ASP A 1 64 ? -0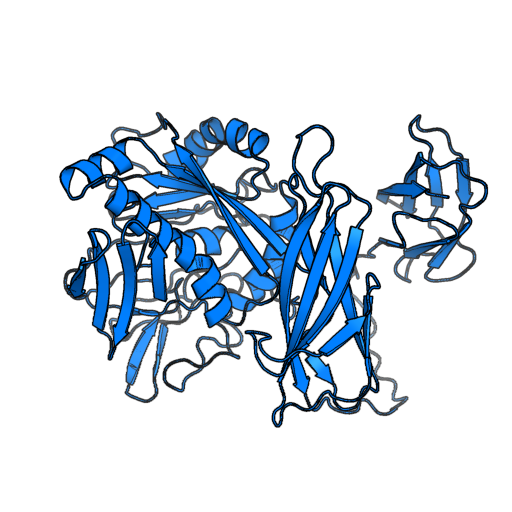.408 -4.347 14.939 1.00 72.06 64 ASP A C 1
ATOM 495 O O . ASP A 1 64 ? -0.437 -3.509 14.026 1.00 72.06 64 ASP A O 1
ATOM 499 N N . ASN A 1 65 ? -1.379 -5.237 15.100 1.00 69.06 65 ASN A N 1
ATOM 500 C CA . ASN A 1 65 ? -2.636 -5.186 14.369 1.00 69.06 65 ASN A CA 1
ATOM 501 C C . ASN A 1 65 ? -3.754 -4.470 15.130 1.00 69.06 65 ASN A C 1
ATOM 503 O O . ASN A 1 65 ? -4.871 -4.374 14.608 1.00 69.06 65 ASN A O 1
ATOM 507 N N . ASP A 1 66 ? -3.475 -3.955 16.322 1.00 71.88 66 ASP A N 1
ATOM 508 C CA . ASP A 1 66 ? -4.469 -3.385 17.223 1.00 71.88 66 ASP A CA 1
ATOM 509 C C . ASP A 1 66 ? -4.753 -1.928 16.875 1.00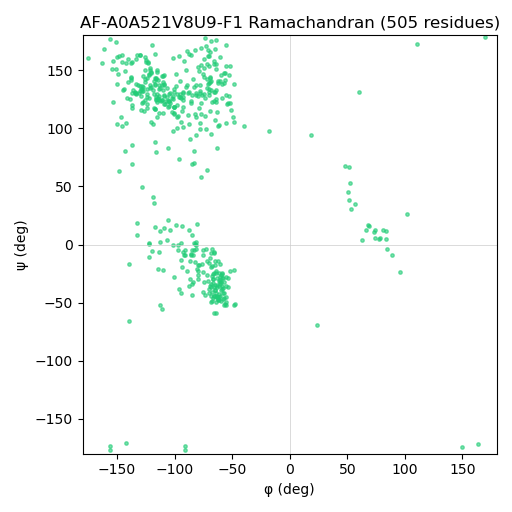 71.88 66 ASP A C 1
ATOM 511 O O . ASP A 1 66 ? -5.902 -1.484 16.992 1.00 71.88 66 ASP A O 1
ATOM 515 N N . CYS A 1 67 ? -3.748 -1.212 16.369 1.00 77.25 67 CYS A N 1
ATOM 516 C CA . CYS A 1 67 ? -3.917 0.116 15.798 1.00 77.25 67 CYS A CA 1
ATOM 517 C C . CYS A 1 67 ? -4.507 0.057 14.377 1.00 77.25 67 CYS A C 1
ATOM 519 O O . CYS A 1 67 ? -4.062 -0.700 13.503 1.00 77.25 67 CYS A O 1
ATOM 521 N N . PHE A 1 68 ? -5.527 0.882 14.137 1.00 83.19 68 PHE A N 1
ATOM 522 C CA . PHE A 1 68 ? -6.021 1.162 12.793 1.00 83.19 68 PHE A CA 1
ATOM 523 C C . PHE A 1 68 ? -5.171 2.253 12.140 1.00 83.19 68 PHE A C 1
ATOM 525 O O . PHE A 1 68 ? -4.924 3.283 12.767 1.00 83.19 68 PHE A O 1
ATOM 532 N N . ALA A 1 69 ? -4.804 2.060 10.872 1.00 84.81 69 ALA A N 1
ATOM 533 C CA . ALA A 1 69 ? -4.117 3.076 10.080 1.00 84.81 69 ALA A CA 1
ATOM 534 C C . ALA A 1 69 ? -4.798 3.278 8.723 1.00 84.81 69 ALA A C 1
ATOM 536 O O . ALA A 1 69 ? -5.048 2.317 7.988 1.00 84.81 69 ALA A O 1
ATOM 537 N N . GLU A 1 70 ? -5.043 4.535 8.360 1.00 88.75 70 GLU A N 1
ATOM 538 C CA . GLU A 1 70 ? -5.415 4.928 7.001 1.00 88.75 70 GLU A CA 1
ATOM 539 C C . GLU A 1 70 ? -4.357 5.883 6.455 1.00 88.75 70 GLU A C 1
ATOM 541 O O . GLU A 1 70 ? -4.339 7.050 6.827 1.00 88.75 70 GLU A O 1
ATOM 546 N N . ILE A 1 71 ? -3.486 5.377 5.582 1.00 89.19 71 ILE A N 1
ATOM 547 C CA . ILE A 1 71 ? -2.399 6.147 4.973 1.00 89.19 71 ILE A CA 1
ATOM 548 C C . ILE A 1 71 ? -2.935 6.864 3.735 1.00 89.19 71 ILE A C 1
ATOM 550 O O . ILE A 1 71 ? -3.441 6.237 2.799 1.00 89.19 71 ILE A O 1
ATOM 554 N N . ASN A 1 72 ? -2.799 8.181 3.711 1.00 90.06 72 ASN A N 1
ATOM 555 C CA . ASN A 1 72 ? -3.157 9.052 2.605 1.00 90.06 72 ASN A CA 1
ATOM 556 C C . ASN A 1 72 ? -1.994 9.167 1.630 1.00 90.06 72 ASN A C 1
ATOM 558 O O . ASN A 1 72 ? -1.036 9.895 1.865 1.00 90.06 72 ASN A O 1
ATOM 562 N N . LEU A 1 73 ? -2.097 8.467 0.508 1.00 92.94 73 LEU A N 1
ATOM 563 C CA . LEU A 1 73 ? -1.114 8.522 -0.561 1.00 92.94 73 LEU A CA 1
ATOM 564 C C . LEU A 1 73 ? -1.550 9.532 -1.623 1.00 92.94 73 LEU A C 1
ATOM 566 O O . LEU A 1 73 ? -2.648 9.434 -2.179 1.00 92.94 73 LEU A O 1
ATOM 570 N N . LEU A 1 74 ? -0.665 10.469 -1.952 1.00 93.75 74 LEU A N 1
ATOM 571 C CA . LEU A 1 74 ? -0.807 11.359 -3.099 1.00 93.75 74 LEU A CA 1
ATOM 572 C C . LEU A 1 74 ? 0.014 10.824 -4.279 1.00 93.75 74 LEU A C 1
ATOM 574 O O . LEU A 1 74 ? 1.241 10.853 -4.268 1.00 93.75 74 LEU A O 1
ATOM 578 N N . ALA A 1 75 ? -0.681 10.336 -5.301 1.00 94.81 75 ALA A N 1
ATOM 579 C CA . ALA A 1 75 ? -0.096 9.914 -6.562 1.00 94.81 75 ALA A CA 1
ATOM 580 C C . ALA A 1 75 ? -0.017 11.119 -7.512 1.00 94.81 75 ALA A C 1
ATOM 582 O O . ALA A 1 75 ? -1.043 11.633 -7.968 1.00 94.81 75 ALA A O 1
ATOM 583 N N . LEU A 1 76 ? 1.196 11.578 -7.800 1.00 95.25 76 LEU A N 1
ATOM 584 C CA . LEU A 1 76 ? 1.453 12.703 -8.693 1.00 95.25 76 LEU A CA 1
ATOM 585 C C . LEU A 1 76 ? 1.697 12.185 -10.109 1.00 95.25 76 LEU A C 1
ATOM 587 O O . LEU A 1 76 ? 2.624 11.419 -10.337 1.00 95.25 76 LEU A O 1
ATOM 591 N N . ILE A 1 77 ? 0.855 12.580 -11.059 1.00 92.12 77 ILE A N 1
ATOM 592 C CA . ILE A 1 77 ? 0.898 12.108 -12.445 1.00 92.12 77 ILE A CA 1
ATOM 593 C C . ILE A 1 77 ? 1.546 13.179 -13.315 1.00 92.12 77 ILE A C 1
ATOM 595 O O . ILE A 1 77 ? 0.966 14.256 -13.496 1.00 92.12 77 ILE A O 1
ATOM 599 N N . THR A 1 78 ? 2.717 12.897 -13.879 1.00 93.38 78 THR A N 1
ATOM 600 C CA . THR A 1 78 ? 3.394 13.851 -14.760 1.00 93.38 78 THR A CA 1
ATOM 601 C C . THR A 1 78 ? 2.771 13.888 -16.169 1.00 93.38 78 THR A C 1
ATOM 603 O O . THR A 1 78 ? 2.146 12.917 -16.614 1.00 93.38 78 THR A O 1
ATOM 606 N N . PRO A 1 79 ? 2.883 15.007 -16.915 1.00 90.25 79 PRO A N 1
ATOM 607 C CA . PRO A 1 79 ? 2.306 15.121 -18.260 1.00 90.25 79 PRO A CA 1
ATOM 608 C C . PRO A 1 79 ? 2.851 14.116 -19.282 1.00 90.25 79 PRO A C 1
ATOM 610 O O . PRO A 1 79 ? 2.149 13.753 -20.233 1.00 90.25 79 PRO A O 1
ATOM 613 N N . ASP A 1 80 ? 4.091 13.661 -19.115 1.00 90.00 80 ASP A N 1
ATOM 614 C CA . ASP A 1 80 ? 4.701 12.662 -19.987 1.00 90.00 80 ASP A CA 1
ATOM 615 C C . ASP A 1 80 ? 4.007 11.296 -19.846 1.00 90.00 80 ASP A C 1
ATOM 617 O O . ASP A 1 80 ? 3.760 10.666 -20.870 1.00 90.00 80 ASP A O 1
ATOM 621 N N . VAL A 1 81 ? 3.505 10.913 -18.662 1.00 88.12 81 VAL A N 1
ATOM 622 C CA . VAL A 1 81 ? 2.660 9.710 -18.491 1.00 88.12 81 VAL A CA 1
ATOM 623 C C . VAL A 1 81 ? 1.419 9.769 -19.377 1.00 88.12 81 VAL A C 1
ATOM 625 O O . VAL A 1 81 ? 1.079 8.807 -20.071 1.00 88.12 81 VAL A O 1
ATOM 628 N N . LEU A 1 82 ? 0.732 10.913 -19.388 1.00 82.19 82 LEU A N 1
ATOM 629 C CA . LEU A 1 82 ? -0.453 11.101 -20.227 1.00 82.19 82 LEU A CA 1
ATOM 630 C C . LEU A 1 82 ? -0.088 11.066 -21.715 1.00 82.19 82 LEU A C 1
ATOM 632 O O . LEU A 1 82 ? -0.847 10.535 -22.525 1.00 82.19 82 LEU A O 1
ATOM 636 N N . THR A 1 83 ? 1.076 11.605 -22.077 1.00 84.69 83 THR A N 1
ATOM 637 C CA . THR A 1 83 ? 1.597 11.583 -23.450 1.00 84.69 83 THR A CA 1
ATOM 638 C C . THR A 1 83 ? 1.933 10.160 -23.895 1.00 84.69 83 THR A C 1
ATOM 640 O O . THR A 1 83 ? 1.511 9.743 -24.974 1.00 84.69 83 THR A O 1
ATOM 643 N N . TRP A 1 84 ? 2.614 9.395 -23.042 1.00 83.62 84 TRP A N 1
ATOM 644 C CA . TRP A 1 84 ? 2.958 7.994 -23.257 1.00 83.62 84 TRP A CA 1
ATOM 645 C C . TRP A 1 84 ? 1.708 7.146 -23.477 1.00 83.62 84 TRP A C 1
ATOM 647 O O . TRP A 1 84 ? 1.619 6.412 -24.463 1.00 83.62 84 TRP A O 1
ATOM 657 N N . PHE A 1 85 ? 0.689 7.317 -22.629 1.00 77.62 85 PHE A N 1
ATOM 658 C CA . PHE A 1 85 ? -0.573 6.619 -22.824 1.00 77.62 85 PHE A CA 1
ATOM 659 C C . PHE A 1 85 ? -1.295 7.065 -24.086 1.00 77.62 85 PHE A C 1
ATOM 661 O O . PHE A 1 85 ? -1.735 6.196 -24.820 1.00 77.62 85 PHE A O 1
ATOM 668 N N . ASN A 1 86 ? -1.390 8.363 -24.391 1.00 73.62 86 ASN A N 1
ATOM 669 C CA . ASN A 1 86 ? -2.047 8.828 -25.621 1.00 73.62 86 ASN A CA 1
ATOM 670 C C . ASN A 1 86 ? -1.385 8.272 -26.896 1.00 73.62 86 ASN A C 1
ATOM 672 O O . ASN A 1 86 ? -2.048 8.145 -27.925 1.00 73.62 86 ASN A O 1
ATOM 676 N N . ALA A 1 87 ? -0.093 7.933 -26.844 1.00 71.62 87 ALA A N 1
ATOM 677 C CA . ALA A 1 87 ? 0.610 7.285 -27.948 1.00 71.62 87 ALA A CA 1
ATOM 678 C C . ALA A 1 87 ? 0.263 5.790 -28.104 1.00 71.62 87 ALA A C 1
ATOM 680 O O . ALA A 1 87 ? 0.413 5.243 -29.197 1.00 71.62 87 ALA A O 1
ATOM 681 N N . GLN A 1 88 ? -0.195 5.123 -27.040 1.00 65.00 88 GLN A N 1
ATOM 682 C CA . GLN A 1 88 ? -0.428 3.671 -27.004 1.00 65.00 88 GLN A CA 1
ATOM 683 C C . GLN A 1 88 ? -1.904 3.274 -26.830 1.00 65.00 88 GLN A C 1
ATOM 685 O O . GLN A 1 88 ? -2.285 2.141 -27.123 1.00 65.00 88 GLN A O 1
ATOM 690 N N . ALA A 1 89 ? -2.727 4.185 -26.321 1.00 60.72 89 ALA A N 1
ATOM 691 C CA . ALA A 1 89 ? -4.043 3.942 -25.754 1.00 60.72 89 ALA A CA 1
ATOM 692 C C . ALA A 1 89 ? -4.867 5.250 -25.708 1.00 60.72 89 ALA A C 1
ATOM 694 O O . ALA A 1 89 ? -4.353 6.349 -25.898 1.00 60.72 89 ALA A O 1
ATOM 695 N N . ASN A 1 90 ? -6.171 5.163 -25.448 1.00 64.56 90 ASN A N 1
ATOM 696 C CA . ASN A 1 90 ? -6.999 6.341 -25.175 1.00 64.56 90 ASN A CA 1
ATOM 697 C C . ASN A 1 90 ? -6.949 6.738 -23.682 1.00 64.56 90 ASN A C 1
ATOM 699 O O . ASN A 1 90 ? -6.577 5.945 -22.818 1.00 64.56 90 ASN A O 1
ATOM 703 N N . GLN A 1 91 ? -7.368 7.963 -23.354 1.00 63.91 91 GLN A N 1
ATOM 704 C CA . GLN A 1 91 ? -7.300 8.502 -21.985 1.00 63.91 91 GLN A CA 1
ATOM 705 C C . GLN A 1 91 ? -8.046 7.657 -20.931 1.00 63.91 91 GLN A C 1
ATOM 707 O O . GLN A 1 91 ? -7.610 7.582 -19.783 1.00 63.91 91 GLN A O 1
ATOM 712 N N . GLY A 1 92 ? -9.143 6.984 -21.299 1.00 63.66 92 GLY A N 1
ATOM 713 C CA . GLY A 1 92 ? -9.868 6.092 -20.384 1.00 63.66 92 GLY A CA 1
ATOM 714 C C . GLY A 1 92 ? -9.076 4.824 -20.045 1.00 63.66 92 GLY A C 1
ATOM 715 O O . GLY A 1 92 ? -9.096 4.354 -18.908 1.00 63.66 92 GLY A O 1
ATOM 716 N N . GLN A 1 93 ? -8.317 4.302 -21.009 1.00 65.38 93 GLN A N 1
ATOM 717 C CA . GLN A 1 93 ? -7.430 3.150 -20.822 1.00 65.38 93 GLN A CA 1
ATOM 718 C C . GLN A 1 93 ? -6.223 3.489 -19.940 1.00 65.38 93 GLN A C 1
ATOM 720 O O . GLN A 1 93 ? -5.833 2.676 -19.097 1.00 65.38 93 GLN A O 1
ATOM 725 N N . ALA A 1 94 ? -5.676 4.699 -20.091 1.00 67.62 94 ALA A N 1
ATOM 726 C CA . ALA A 1 94 ? -4.616 5.229 -19.234 1.00 67.62 94 ALA A CA 1
ATOM 727 C C . ALA A 1 94 ? -5.026 5.191 -17.759 1.00 67.62 94 ALA A C 1
ATOM 729 O O . ALA A 1 94 ? -4.354 4.606 -16.910 1.00 67.62 94 ALA A O 1
ATOM 730 N N . LEU A 1 95 ? -6.205 5.748 -17.482 1.00 71.38 95 LEU A N 1
ATOM 731 C CA . LEU A 1 95 ? -6.751 5.858 -16.141 1.00 71.38 95 LEU A CA 1
ATOM 732 C C . LEU A 1 95 ? -7.026 4.484 -15.510 1.00 71.38 95 LEU A C 1
ATOM 734 O O . LEU A 1 95 ? -6.718 4.270 -14.340 1.00 71.38 95 LEU A O 1
ATOM 738 N N . LEU A 1 96 ? -7.568 3.532 -16.276 1.00 70.81 96 LEU A N 1
ATOM 739 C CA . LEU A 1 96 ? -7.837 2.178 -15.780 1.00 70.81 96 LEU A CA 1
ATOM 740 C C . LEU A 1 96 ? -6.551 1.388 -15.488 1.00 70.81 96 LEU A C 1
ATOM 742 O O . LEU A 1 96 ? -6.516 0.637 -14.513 1.00 70.81 96 LEU A O 1
ATOM 746 N N . THR A 1 97 ? -5.489 1.603 -16.269 1.00 72.81 97 THR A N 1
ATOM 747 C CA . THR A 1 97 ? -4.170 0.995 -16.023 1.00 72.81 97 THR A CA 1
ATOM 748 C C . THR A 1 97 ? -3.531 1.562 -14.756 1.00 72.81 97 THR A C 1
ATOM 750 O O . THR A 1 97 ? -3.067 0.799 -13.907 1.00 72.81 97 THR A O 1
ATOM 753 N N . ILE A 1 98 ? -3.588 2.887 -14.575 1.00 79.38 98 ILE A N 1
ATOM 754 C CA . ILE A 1 98 ? -3.137 3.545 -13.343 1.00 79.38 98 ILE A CA 1
ATOM 755 C C . ILE A 1 98 ? -3.936 3.008 -12.151 1.00 79.38 98 ILE A C 1
ATOM 757 O O . ILE A 1 98 ? -3.341 2.560 -11.177 1.00 79.38 98 ILE A O 1
ATOM 761 N N . PHE A 1 99 ? -5.270 2.944 -12.231 1.00 80.12 99 PHE A N 1
ATOM 762 C CA . PHE A 1 99 ? -6.093 2.401 -11.144 1.00 80.12 99 PHE A CA 1
ATOM 763 C C . PHE A 1 99 ? -5.741 0.960 -10.774 1.00 80.12 99 PHE A C 1
ATOM 765 O O . PHE A 1 99 ? -5.769 0.617 -9.593 1.00 80.12 99 PHE A O 1
ATOM 772 N N . GLN A 1 100 ? -5.401 0.119 -11.751 1.00 78.25 100 GLN A N 1
ATOM 773 C CA . GLN A 1 100 ? -4.936 -1.239 -11.487 1.00 78.25 100 GLN A CA 1
ATOM 774 C C . GLN A 1 100 ? -3.609 -1.256 -10.723 1.00 78.25 100 GLN A C 1
ATOM 776 O O . GLN A 1 100 ? -3.484 -2.030 -9.774 1.00 78.25 100 GLN A O 1
ATOM 781 N N . GLY A 1 101 ? -2.645 -0.413 -11.109 1.00 82.06 101 GLY A N 1
ATOM 782 C CA . GLY A 1 101 ? -1.385 -0.253 -10.381 1.00 82.06 101 GLY A CA 1
ATOM 783 C C . GLY A 1 101 ? -1.610 0.276 -8.964 1.00 82.06 101 GLY A C 1
ATOM 784 O O . GLY A 1 101 ? -1.144 -0.315 -8.003 1.00 82.06 101 GLY A O 1
ATOM 785 N N . LEU A 1 102 ? -2.421 1.321 -8.802 1.00 83.19 102 LEU A N 1
ATOM 786 C CA . LEU A 1 102 ? -2.747 1.892 -7.492 1.00 83.19 102 LEU A CA 1
ATOM 787 C C . LEU A 1 102 ? -3.429 0.875 -6.563 1.00 83.19 102 LEU A C 1
ATOM 789 O O . LEU A 1 102 ? -3.143 0.814 -5.368 1.00 83.19 102 LEU A O 1
ATOM 793 N N . ALA A 1 103 ? -4.313 0.039 -7.110 1.00 84.56 103 ALA A N 1
ATOM 794 C CA . ALA A 1 103 ? -4.993 -1.003 -6.349 1.00 84.56 103 ALA A CA 1
ATOM 795 C C . ALA A 1 103 ? -4.060 -2.141 -5.892 1.00 84.56 103 ALA A C 1
ATOM 797 O O . ALA A 1 103 ? -4.481 -2.958 -5.067 1.00 84.56 103 ALA A O 1
ATOM 798 N N . SER A 1 104 ? -2.817 -2.224 -6.393 1.00 88.62 104 SER A N 1
ATOM 799 C CA . SER A 1 104 ? -1.904 -3.315 -6.040 1.00 88.62 104 SER A CA 1
ATOM 800 C C . SER A 1 104 ? -1.477 -3.283 -4.575 1.00 88.62 104 SER A C 1
ATOM 802 O O . SER A 1 104 ? -1.266 -4.352 -4.016 1.00 88.62 104 SER A O 1
ATOM 804 N N . ILE A 1 105 ? -1.411 -2.107 -3.938 1.00 92.75 105 ILE A N 1
ATOM 805 C CA . ILE A 1 105 ? -1.026 -1.984 -2.521 1.00 92.75 105 ILE A CA 1
ATOM 806 C C . ILE A 1 105 ? -2.050 -2.677 -1.620 1.00 92.75 105 ILE A C 1
ATOM 808 O O . ILE A 1 105 ? -1.717 -3.622 -0.912 1.00 92.75 105 ILE A O 1
ATOM 812 N N . ASN A 1 106 ? -3.317 -2.256 -1.680 1.00 90.62 106 ASN A N 1
ATOM 813 C CA . ASN A 1 106 ? -4.357 -2.828 -0.820 1.00 90.62 106 ASN A CA 1
ATOM 814 C C . ASN A 1 106 ? -4.646 -4.300 -1.166 1.00 90.62 106 ASN A C 1
ATOM 816 O O . ASN A 1 106 ? -4.995 -5.080 -0.282 1.00 90.62 106 ASN A O 1
ATOM 820 N N . LEU A 1 107 ? -4.475 -4.702 -2.434 1.00 89.00 107 LEU A N 1
ATOM 821 C CA . LEU A 1 107 ? -4.516 -6.115 -2.817 1.00 89.00 107 LEU A CA 1
ATOM 822 C C . LEU A 1 107 ? -3.396 -6.906 -2.132 1.00 89.00 107 LEU A C 1
ATOM 824 O O . LEU A 1 107 ? -3.657 -7.971 -1.580 1.00 89.00 107 LEU A O 1
ATOM 828 N N . ALA A 1 108 ? -2.168 -6.390 -2.162 1.00 93.56 108 ALA A N 1
ATOM 829 C CA . ALA A 1 108 ? -1.033 -7.026 -1.517 1.00 93.56 108 ALA A CA 1
ATOM 830 C C . ALA A 1 108 ? -1.196 -7.069 0.005 1.00 93.56 108 ALA A C 1
ATOM 832 O O . ALA A 1 108 ? -0.912 -8.101 0.601 1.00 93.56 108 ALA A O 1
ATOM 833 N N . PHE A 1 109 ? -1.733 -6.018 0.631 1.00 93.50 109 PHE A N 1
ATOM 834 C CA . PHE A 1 109 ? -2.060 -6.022 2.062 1.00 93.50 109 PHE A CA 1
ATOM 835 C C . PHE A 1 109 ? -3.008 -7.168 2.410 1.00 93.50 109 PHE A C 1
ATOM 837 O O . PHE A 1 109 ? -2.700 -7.979 3.282 1.00 93.50 109 PHE A O 1
ATOM 844 N N . ALA A 1 110 ? -4.116 -7.279 1.670 1.00 89.50 110 ALA A N 1
ATOM 845 C CA . ALA A 1 110 ? -5.103 -8.332 1.877 1.00 89.50 110 ALA A CA 1
ATOM 846 C C . ALA A 1 110 ? -4.505 -9.734 1.687 1.00 89.50 110 ALA A C 1
ATOM 848 O O . ALA A 1 110 ? -4.737 -10.616 2.509 1.00 89.50 110 ALA A O 1
ATOM 849 N N . ASN A 1 111 ? -3.709 -9.926 0.634 1.00 91.75 111 ASN A N 1
ATOM 850 C CA . ASN A 1 111 ? -3.049 -11.199 0.356 1.00 91.75 111 ASN A CA 1
ATOM 851 C C . ASN A 1 111 ? -1.990 -11.569 1.404 1.00 91.75 111 ASN A C 1
ATOM 853 O O . ASN A 1 111 ? -1.713 -12.746 1.574 1.00 91.75 111 ASN A O 1
ATOM 857 N N . SER A 1 112 ? -1.408 -10.590 2.101 1.00 94.81 112 SER A N 1
ATOM 858 C CA . SER A 1 112 ? -0.283 -10.792 3.032 1.00 94.81 112 SER A CA 1
ATOM 859 C C . SER A 1 112 ? -0.697 -10.750 4.501 1.00 94.81 112 SER A C 1
ATOM 861 O O . SER A 1 112 ? 0.160 -10.625 5.370 1.00 94.81 112 SER A O 1
ATOM 863 N N . GLY A 1 113 ? -1.999 -10.792 4.801 1.00 89.00 113 GLY A N 1
ATOM 864 C CA . GLY A 1 113 ? -2.495 -10.738 6.179 1.00 89.00 113 GLY A CA 1
ATOM 865 C C . GLY A 1 113 ? -2.273 -9.395 6.889 1.00 89.00 113 GLY A C 1
ATOM 866 O O . GLY A 1 113 ? -2.378 -9.326 8.112 1.00 89.00 113 GLY A O 1
ATOM 867 N N . ILE A 1 114 ? -1.988 -8.320 6.144 1.00 89.88 114 ILE A N 1
ATOM 868 C CA . ILE A 1 114 ? -1.838 -6.960 6.680 1.00 89.88 114 ILE A CA 1
ATOM 869 C C . ILE A 1 114 ? -3.239 -6.359 6.800 1.00 89.88 114 ILE A C 1
ATOM 871 O O . ILE A 1 114 ? -3.731 -5.638 5.929 1.00 89.88 114 ILE A O 1
ATOM 875 N N . PHE A 1 115 ? -3.930 -6.726 7.874 1.00 81.38 115 PHE A N 1
ATOM 876 C CA . PHE A 1 115 ? -5.274 -6.241 8.164 1.00 81.38 115 PHE A CA 1
ATOM 877 C C . PHE A 1 115 ? -5.235 -4.955 8.989 1.00 81.38 115 PHE A C 1
ATOM 879 O O . PHE A 1 115 ? -4.216 -4.570 9.546 1.00 81.38 115 PHE A O 1
ATOM 886 N N . ASN A 1 116 ? -6.372 -4.261 9.076 1.00 80.12 116 ASN A N 1
ATOM 887 C CA . ASN A 1 116 ? -6.518 -3.017 9.845 1.00 80.12 116 ASN A CA 1
ATOM 888 C C . ASN A 1 116 ? -5.645 -1.833 9.368 1.00 80.12 116 ASN A C 1
ATOM 890 O O . ASN A 1 116 ? -5.672 -0.761 9.970 1.00 80.12 116 ASN A O 1
ATOM 894 N N . LYS A 1 117 ? -4.913 -2.008 8.265 1.00 87.19 117 LYS A N 1
ATOM 895 C CA . LYS A 1 117 ? -4.178 -0.966 7.551 1.00 87.19 117 LYS A CA 1
ATOM 896 C C . LYS A 1 117 ? -4.825 -0.773 6.184 1.00 87.19 117 LYS A C 1
ATOM 898 O O . LYS A 1 117 ? -5.202 -1.743 5.527 1.00 87.19 117 LYS A O 1
ATOM 903 N N . ASN A 1 118 ? -4.991 0.471 5.758 1.00 87.94 118 ASN A N 1
ATOM 904 C CA . ASN A 1 118 ? -5.581 0.795 4.466 1.00 87.94 118 ASN A CA 1
ATOM 905 C C . ASN A 1 118 ? -4.850 1.973 3.833 1.00 87.94 118 ASN A C 1
ATOM 907 O O . ASN A 1 118 ? -4.551 2.950 4.512 1.00 87.94 118 ASN A O 1
ATOM 911 N N . VAL A 1 119 ? -4.631 1.914 2.523 1.00 90.62 119 VAL A N 1
ATOM 912 C CA . VAL A 1 119 ? -4.078 3.041 1.772 1.00 90.62 119 VAL A CA 1
ATOM 913 C C . VAL A 1 119 ? -5.181 3.689 0.961 1.00 90.62 119 VAL A C 1
ATOM 915 O O . VAL A 1 119 ? -5.853 3.048 0.147 1.00 90.62 119 VAL A O 1
ATOM 918 N N . ARG A 1 120 ? -5.377 4.984 1.176 1.00 87.94 120 ARG A N 1
ATOM 919 C CA . ARG A 1 120 ? -6.296 5.799 0.398 1.00 87.94 120 ARG A CA 1
ATOM 920 C C . ARG A 1 120 ? -5.499 6.664 -0.554 1.00 87.94 120 ARG A C 1
ATOM 922 O O . ARG A 1 120 ? -4.657 7.445 -0.133 1.00 87.94 120 ARG A O 1
ATOM 929 N N . ILE A 1 121 ? -5.809 6.543 -1.837 1.00 89.00 121 ILE A N 1
ATOM 930 C CA . ILE A 1 121 ? -5.018 7.168 -2.888 1.00 89.00 121 ILE A CA 1
ATOM 931 C C . ILE A 1 121 ? -5.796 8.325 -3.506 1.00 89.00 121 ILE A C 1
ATOM 933 O O . ILE A 1 121 ? -6.939 8.157 -3.941 1.00 89.00 121 ILE A O 1
ATOM 937 N N . ARG A 1 122 ? -5.156 9.490 -3.575 1.00 88.00 122 ARG A N 1
ATOM 938 C CA . ARG A 1 122 ? -5.586 10.644 -4.367 1.00 88.00 122 ARG A CA 1
ATOM 939 C C . ARG A 1 122 ? -4.627 10.812 -5.536 1.00 88.00 122 ARG A C 1
ATOM 941 O O . ARG A 1 122 ? -3.427 10.693 -5.347 1.00 88.00 122 ARG A O 1
ATOM 948 N N . MET A 1 123 ? -5.149 11.105 -6.723 1.00 88.06 123 MET A N 1
ATOM 949 C CA . MET A 1 123 ? -4.325 11.397 -7.898 1.00 88.06 123 MET A CA 1
ATOM 950 C C . MET A 1 123 ? -4.420 12.872 -8.257 1.00 88.06 123 MET A C 1
ATOM 952 O O . MET A 1 123 ? -5.530 13.408 -8.294 1.00 88.06 123 MET A O 1
ATOM 956 N N . GLU A 1 124 ? -3.292 13.497 -8.583 1.00 90.31 124 GLU A N 1
ATOM 957 C CA . GLU A 1 124 ? -3.245 14.861 -9.118 1.00 90.31 124 GLU A CA 1
ATOM 958 C C . GLU A 1 124 ? -2.243 14.962 -10.262 1.00 90.31 124 GLU A C 1
ATOM 960 O O . GLU A 1 124 ? -1.200 14.316 -10.246 1.00 90.31 124 GLU A O 1
ATOM 965 N N . VAL A 1 125 ? -2.570 15.772 -11.271 1.00 89.94 125 VAL A N 1
ATOM 966 C CA . VAL A 1 125 ? -1.612 16.102 -12.331 1.00 89.94 125 VAL A CA 1
ATOM 967 C C . VAL A 1 125 ? -0.550 17.028 -11.751 1.00 89.94 125 VAL A C 1
ATOM 969 O O . VAL A 1 125 ? -0.879 17.998 -11.067 1.00 89.94 125 VAL A O 1
ATOM 972 N N . PHE A 1 126 ? 0.710 16.741 -12.050 1.00 93.88 126 PHE A N 1
ATOM 973 C CA . PHE A 1 126 ? 1.857 17.412 -11.459 1.00 93.88 126 PHE A CA 1
ATOM 974 C C . PHE A 1 126 ? 2.913 17.725 -12.513 1.00 93.88 126 PHE A C 1
ATOM 976 O O . PHE A 1 126 ? 3.442 16.828 -13.158 1.00 93.88 126 PHE A O 1
ATOM 983 N N . ASN A 1 127 ? 3.233 19.005 -12.691 1.00 94.00 127 ASN A N 1
ATOM 984 C CA . ASN A 1 127 ? 4.269 19.425 -13.631 1.00 94.00 127 ASN A CA 1
ATOM 985 C C . ASN A 1 127 ? 5.630 19.399 -12.937 1.00 94.00 127 ASN A C 1
ATOM 987 O O . ASN A 1 127 ? 6.035 20.397 -12.342 1.00 94.00 127 ASN A O 1
ATOM 991 N N . PHE A 1 128 ? 6.311 18.261 -13.020 1.00 95.00 128 PHE A N 1
ATOM 992 C CA . PHE A 1 128 ? 7.671 18.122 -12.525 1.00 95.00 128 PHE A CA 1
ATOM 993 C C . PHE A 1 128 ? 8.673 18.706 -13.524 1.00 95.00 128 PHE A C 1
ATOM 995 O O . PHE A 1 128 ? 8.646 18.354 -14.703 1.00 95.00 128 PHE A O 1
ATOM 1002 N N . ASN A 1 129 ? 9.553 19.591 -13.054 1.00 91.44 129 ASN A N 1
ATOM 1003 C CA . ASN A 1 129 ? 10.602 20.205 -13.879 1.00 91.44 129 ASN A CA 1
ATOM 1004 C C . ASN A 1 129 ? 12.019 19.840 -13.403 1.00 91.44 129 ASN A C 1
ATOM 1006 O O . ASN A 1 129 ? 12.962 20.535 -13.770 1.00 91.44 129 ASN A O 1
ATOM 1010 N N . GLY A 1 130 ? 12.154 18.812 -12.554 1.00 87.88 130 GLY A N 1
ATOM 1011 C CA . GLY A 1 130 ? 13.446 18.387 -11.998 1.00 87.88 130 GLY A CA 1
ATOM 1012 C C . GLY A 1 130 ? 14.287 17.527 -12.938 1.00 87.88 130 GLY A C 1
ATOM 1013 O O . GLY A 1 130 ? 15.501 17.563 -12.818 1.00 87.88 130 GLY A O 1
ATOM 1014 N N . PHE A 1 131 ? 13.667 16.860 -13.925 1.00 89.88 131 PHE A N 1
ATOM 1015 C CA . PHE A 1 131 ? 14.360 15.902 -14.793 1.00 89.88 131 PHE A CA 1
ATOM 1016 C C . PHE A 1 131 ? 15.659 16.474 -15.376 1.00 89.88 131 PHE A C 1
ATOM 1018 O O . PHE A 1 131 ? 15.640 17.345 -16.257 1.00 89.88 131 PHE A O 1
ATOM 1025 N N . ASP A 1 132 ? 16.786 15.946 -14.909 1.00 85.31 132 ASP A N 1
ATOM 1026 C CA . ASP A 1 132 ? 18.093 16.287 -15.444 1.00 85.31 132 ASP A CA 1
ATOM 1027 C C . ASP A 1 132 ? 18.356 15.567 -16.785 1.00 85.31 132 ASP A C 1
ATOM 1029 O O . ASP A 1 132 ? 17.624 14.680 -17.230 1.00 85.31 132 ASP A O 1
ATOM 1033 N N . SER A 1 133 ? 19.421 15.961 -17.490 1.00 84.69 133 SER A N 1
ATOM 1034 C CA . SER A 1 133 ? 19.772 15.334 -18.773 1.00 84.69 133 SER A CA 1
ATOM 1035 C C . SER A 1 133 ? 20.326 13.910 -18.646 1.00 84.69 133 SER A C 1
ATOM 1037 O O . SER A 1 133 ? 20.488 13.236 -19.663 1.00 84.69 133 SER A O 1
ATOM 1039 N N . LEU A 1 134 ? 20.713 13.497 -17.438 1.00 87.50 134 LEU A N 1
ATOM 1040 C CA . LEU A 1 134 ? 21.301 12.187 -17.158 1.00 87.50 134 LEU A CA 1
ATOM 1041 C C . LEU A 1 134 ? 20.248 11.167 -16.709 1.00 87.50 134 LEU A C 1
ATOM 1043 O O . LEU A 1 134 ? 20.551 9.976 -16.712 1.00 87.50 134 LEU A O 1
ATOM 1047 N N . LEU A 1 135 ? 19.044 11.634 -16.371 1.00 90.94 135 LEU A N 1
ATOM 1048 C CA . LEU A 1 135 ? 17.982 10.898 -15.705 1.00 90.94 135 LEU A CA 1
ATOM 1049 C C . LEU A 1 135 ? 18.540 10.152 -14.494 1.00 90.94 135 LEU A C 1
ATOM 1051 O O . LEU A 1 135 ? 18.633 8.925 -14.479 1.00 90.94 135 LEU A O 1
ATOM 1055 N N . ASN A 1 136 ? 18.958 10.905 -13.477 1.00 91.00 136 ASN A N 1
ATOM 1056 C CA . ASN A 1 136 ? 19.344 10.336 -12.192 1.00 91.00 136 ASN A CA 1
ATOM 1057 C C . ASN A 1 136 ? 18.153 10.320 -11.224 1.00 91.00 136 ASN A C 1
ATOM 1059 O O . ASN A 1 136 ? 17.851 11.319 -10.577 1.00 91.00 136 ASN A O 1
ATOM 1063 N N . ILE A 1 137 ? 17.520 9.152 -11.073 1.00 91.50 137 ILE A N 1
ATOM 1064 C CA . ILE A 1 137 ? 16.328 9.006 -10.225 1.00 91.50 137 ILE A CA 1
ATOM 1065 C C . ILE A 1 137 ? 16.580 9.381 -8.763 1.00 91.50 137 ILE A C 1
ATOM 1067 O O . ILE A 1 137 ? 15.673 9.881 -8.112 1.00 91.50 137 ILE A O 1
ATOM 1071 N N . LEU A 1 138 ? 17.791 9.159 -8.235 1.00 89.31 138 LEU A N 1
ATOM 1072 C CA . LEU A 1 138 ? 18.108 9.492 -6.845 1.00 89.31 138 LEU A CA 1
ATOM 1073 C C . LEU A 1 138 ? 18.266 11.000 -6.648 1.00 89.31 138 LEU A C 1
ATOM 1075 O O . LEU A 1 138 ? 17.918 11.503 -5.586 1.00 89.31 138 LEU A O 1
ATOM 1079 N N . ASP A 1 139 ? 18.757 11.722 -7.657 1.00 88.56 139 ASP A N 1
ATOM 1080 C CA . ASP A 1 139 ? 18.828 13.185 -7.608 1.00 88.56 139 ASP A CA 1
ATOM 1081 C C . ASP A 1 139 ? 17.416 13.785 -7.649 1.00 88.56 139 ASP A C 1
ATOM 1083 O O . ASP A 1 139 ? 17.027 14.529 -6.744 1.00 88.56 139 ASP A O 1
ATOM 1087 N N . ASP A 1 140 ? 16.602 13.328 -8.608 1.00 92.38 140 ASP A N 1
ATOM 1088 C CA . ASP A 1 140 ? 15.195 13.717 -8.726 1.00 92.38 140 ASP A CA 1
ATOM 1089 C C . ASP A 1 140 ? 14.410 13.408 -7.439 1.00 92.38 140 ASP A C 1
ATOM 1091 O O . ASP A 1 140 ? 13.596 14.212 -6.987 1.00 92.38 140 ASP A O 1
ATOM 1095 N N . LEU A 1 141 ? 14.648 12.241 -6.833 1.00 91.31 141 LEU A N 1
ATOM 1096 C CA . LEU A 1 141 ? 13.955 11.769 -5.636 1.00 91.31 141 LEU A CA 1
ATOM 1097 C C . LEU A 1 141 ? 14.379 12.506 -4.362 1.00 91.31 141 LEU A C 1
ATOM 1099 O O . LEU A 1 141 ? 13.518 12.826 -3.546 1.00 91.31 141 LEU A O 1
ATOM 1103 N N . ASN A 1 142 ? 1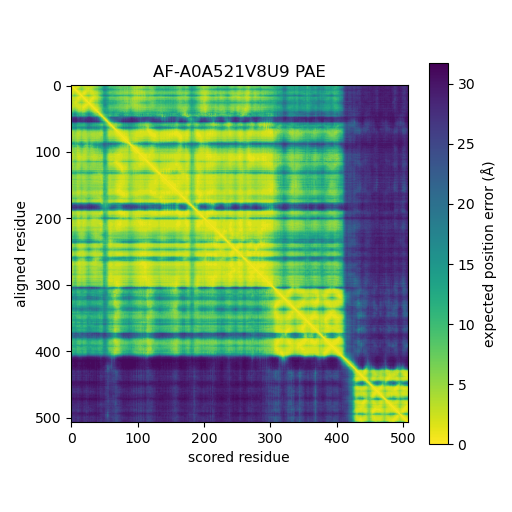5.676 12.743 -4.165 1.00 85.56 142 ASN A N 1
ATOM 1104 C CA . ASN A 1 142 ? 16.191 13.296 -2.911 1.00 85.56 142 ASN A CA 1
ATOM 1105 C C . ASN A 1 142 ? 16.160 14.827 -2.887 1.00 85.56 142 ASN A C 1
ATOM 1107 O O . ASN A 1 142 ? 16.009 15.414 -1.815 1.00 85.56 142 ASN A O 1
ATOM 1111 N N . ASN A 1 143 ? 16.292 15.478 -4.046 1.00 84.62 143 ASN A N 1
ATOM 1112 C CA . ASN A 1 143 ? 16.450 16.927 -4.126 1.00 84.62 143 ASN A CA 1
ATOM 1113 C C . ASN A 1 143 ? 15.219 17.610 -4.734 1.00 84.62 143 ASN A C 1
ATOM 1115 O O . ASN A 1 143 ? 14.616 18.484 -4.103 1.00 84.62 143 ASN A O 1
ATOM 1119 N N . ASP A 1 144 ? 14.808 17.211 -5.937 1.00 91.44 144 ASP A N 1
ATOM 1120 C CA . ASP A 1 144 ? 13.828 17.976 -6.712 1.00 91.44 144 ASP A CA 1
ATOM 1121 C C . ASP A 1 144 ? 12.371 17.661 -6.364 1.00 91.44 144 ASP A C 1
ATOM 1123 O O . ASP A 1 144 ? 11.546 18.576 -6.238 1.00 91.44 144 ASP A O 1
ATOM 1127 N N . LEU A 1 145 ? 12.027 16.382 -6.203 1.00 92.44 145 LEU A N 1
ATOM 1128 C CA . LEU A 1 145 ? 10.660 15.954 -5.920 1.00 92.44 145 LEU A CA 1
ATOM 1129 C C . LEU A 1 145 ? 10.167 16.485 -4.566 1.00 92.44 145 LEU A C 1
ATOM 1131 O O . LEU A 1 145 ? 9.102 17.106 -4.564 1.00 92.44 145 LEU A O 1
ATOM 1135 N N . PRO A 1 146 ? 10.893 16.350 -3.438 1.00 89.44 146 PRO A N 1
ATOM 1136 C CA . PRO A 1 146 ? 10.459 16.902 -2.158 1.00 89.44 146 PRO A CA 1
ATOM 1137 C C . PRO A 1 146 ? 10.242 18.418 -2.221 1.00 89.44 146 PRO A C 1
ATOM 1139 O O . PRO A 1 146 ? 9.228 18.919 -1.733 1.00 89.44 146 PRO A O 1
ATOM 1142 N N . ALA A 1 147 ? 11.142 19.147 -2.891 1.00 89.31 147 ALA A N 1
ATOM 1143 C CA . ALA A 1 147 ? 11.057 20.599 -3.027 1.00 89.31 147 ALA A CA 1
ATOM 1144 C C . ALA A 1 147 ? 9.830 21.054 -3.839 1.00 89.31 147 ALA A C 1
ATOM 1146 O O . ALA A 1 147 ? 9.196 22.056 -3.502 1.00 89.31 147 ALA A O 1
ATOM 1147 N N . GLN A 1 148 ? 9.477 20.328 -4.904 1.00 93.88 148 GLN A N 1
ATOM 1148 C CA . GLN A 1 148 ? 8.365 20.689 -5.791 1.00 93.88 148 GLN A CA 1
ATOM 1149 C C . GLN A 1 148 ? 7.011 20.127 -5.319 1.00 93.88 148 GLN A C 1
ATOM 1151 O O . GLN A 1 148 ? 5.981 20.784 -5.481 1.00 93.88 148 GLN A O 1
ATOM 1156 N N . ALA A 1 149 ? 6.992 18.925 -4.737 1.00 92.56 149 ALA A N 1
ATOM 1157 C CA . ALA A 1 149 ? 5.778 18.247 -4.287 1.00 92.56 149 ALA A CA 1
ATOM 1158 C C . ALA A 1 149 ? 5.378 18.588 -2.846 1.00 92.56 149 ALA A C 1
ATOM 1160 O O . ALA A 1 149 ? 4.194 18.467 -2.525 1.00 92.56 149 ALA A O 1
ATOM 1161 N N . GLY A 1 150 ? 6.309 19.043 -1.999 1.00 89.19 150 GLY A N 1
ATOM 1162 C CA . GLY A 1 150 ? 6.062 19.384 -0.592 1.00 89.19 150 GLY A CA 1
ATOM 1163 C C . GLY A 1 150 ? 4.838 20.286 -0.372 1.00 89.19 150 GLY A C 1
ATOM 1164 O O . GLY A 1 150 ? 3.920 19.883 0.342 1.00 89.19 150 GLY A O 1
ATOM 1165 N N . PRO A 1 151 ? 4.710 21.434 -1.068 1.00 88.69 151 PRO A N 1
ATOM 1166 C CA . PRO A 1 151 ? 3.541 22.303 -0.918 1.00 88.69 151 PRO A CA 1
ATOM 1167 C C . PRO A 1 151 ? 2.212 21.626 -1.288 1.00 88.69 151 PRO A C 1
ATOM 1169 O O . PRO A 1 151 ? 1.178 21.902 -0.682 1.00 88.69 151 PRO A O 1
ATOM 1172 N N . ILE A 1 152 ? 2.215 20.731 -2.282 1.00 89.44 152 ILE A N 1
ATOM 1173 C CA . ILE A 1 152 ? 1.009 20.000 -2.702 1.00 89.44 152 ILE A CA 1
ATOM 1174 C C . ILE A 1 152 ? 0.689 18.907 -1.681 1.00 89.44 152 ILE A C 1
ATOM 1176 O O . ILE A 1 152 ? -0.473 18.732 -1.316 1.00 89.44 152 ILE A O 1
ATOM 1180 N N . ARG A 1 153 ? 1.709 18.206 -1.178 1.00 89.31 153 ARG A N 1
ATOM 1181 C CA . ARG A 1 153 ? 1.580 17.225 -0.099 1.00 89.31 153 ARG A CA 1
ATOM 1182 C C . ARG A 1 153 ? 0.935 17.851 1.133 1.00 89.31 153 ARG A C 1
ATOM 1184 O O . ARG A 1 153 ? -0.058 17.314 1.618 1.00 89.31 153 ARG A O 1
ATOM 1191 N N . GLU A 1 154 ? 1.428 19.007 1.572 1.00 85.44 154 GLU A N 1
ATOM 1192 C CA . GLU A 1 154 ? 0.853 19.776 2.679 1.00 85.44 154 GLU A CA 1
ATOM 1193 C C . GLU A 1 154 ? -0.577 20.223 2.363 1.00 85.44 154 GLU A C 1
ATOM 1195 O O . GLU A 1 154 ? -1.487 20.008 3.159 1.00 85.44 154 GLU A O 1
ATOM 1200 N N . GLN A 1 155 ? -0.826 20.785 1.175 1.00 84.25 155 GLN A N 1
ATOM 1201 C CA . GLN A 1 155 ? -2.164 21.239 0.782 1.00 84.25 155 GLN A CA 1
ATOM 1202 C C . GLN A 1 155 ? -3.188 20.093 0.737 1.00 84.25 155 GLN A C 1
ATOM 1204 O O . GLN A 1 155 ? -4.386 20.304 0.943 1.00 84.25 155 GLN A O 1
ATOM 1209 N N . ARG A 1 156 ? -2.742 18.880 0.408 1.00 85.44 156 ARG A N 1
ATOM 1210 C CA . ARG A 1 156 ? -3.588 17.683 0.329 1.00 85.44 156 ARG A CA 1
ATOM 1211 C C . ARG A 1 156 ? -3.558 16.834 1.578 1.00 85.44 156 ARG A C 1
ATOM 1213 O O . ARG A 1 156 ? -4.359 15.905 1.652 1.00 85.44 156 ARG A O 1
ATOM 1220 N N . GLN A 1 157 ? -2.715 17.200 2.540 1.00 84.25 157 GLN A N 1
ATOM 1221 C CA . GLN A 1 157 ? -2.555 16.516 3.813 1.00 84.25 157 GLN A CA 1
ATOM 1222 C C . GLN A 1 157 ? -2.311 15.024 3.560 1.00 84.25 157 GLN A C 1
ATOM 1224 O O . GLN A 1 157 ? -3.059 14.158 4.006 1.00 84.25 157 GLN A O 1
ATOM 1229 N N . ALA A 1 158 ? -1.315 14.758 2.713 1.00 88.19 158 ALA A N 1
ATOM 1230 C CA . ALA A 1 158 ? -0.933 13.415 2.313 1.00 88.19 158 ALA A CA 1
ATOM 1231 C C . ALA A 1 158 ? 0.215 12.898 3.187 1.00 88.19 158 ALA A C 1
ATOM 1233 O O . ALA A 1 158 ? 1.245 13.559 3.351 1.00 88.19 158 ALA A O 1
ATOM 1234 N N . ASP A 1 159 ? 0.037 11.695 3.720 1.00 88.44 159 ASP A N 1
ATOM 1235 C CA . ASP A 1 159 ? 1.029 11.002 4.531 1.00 88.44 159 ASP A CA 1
ATOM 1236 C C . ASP A 1 159 ? 2.242 10.621 3.688 1.00 88.44 159 ASP A C 1
ATOM 1238 O O . ASP A 1 159 ? 3.370 10.821 4.116 1.00 88.44 159 ASP A O 1
ATOM 1242 N N . VAL A 1 160 ? 2.028 10.152 2.458 1.00 91.75 160 VAL A N 1
ATOM 1243 C CA . VAL A 1 160 ? 3.106 9.762 1.539 1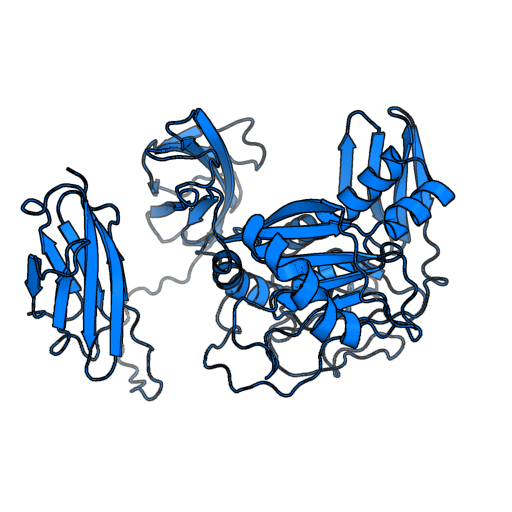.00 91.75 160 VAL A CA 1
ATOM 1244 C C . VAL A 1 160 ? 2.822 10.242 0.117 1.00 91.75 160 VAL A C 1
ATOM 1246 O O . VAL A 1 160 ? 1.667 10.455 -0.264 1.00 91.75 160 VAL A O 1
ATOM 1249 N N . VAL A 1 161 ? 3.867 10.395 -0.692 1.00 94.44 161 VAL A N 1
ATOM 1250 C CA . VAL A 1 161 ? 3.776 10.863 -2.080 1.00 94.44 161 VAL A CA 1
ATOM 1251 C C . VAL A 1 161 ? 4.503 9.893 -3.000 1.00 94.44 161 VAL A C 1
ATOM 1253 O O . VAL A 1 161 ? 5.633 9.503 -2.730 1.00 94.44 161 VAL A O 1
ATOM 1256 N N . ILE A 1 162 ? 3.876 9.533 -4.119 1.00 96.44 162 ILE A N 1
ATOM 1257 C CA . ILE A 1 162 ? 4.539 8.772 -5.182 1.00 96.44 162 ILE A CA 1
ATOM 1258 C C . ILE A 1 162 ? 4.326 9.494 -6.507 1.00 96.44 162 ILE A C 1
ATOM 1260 O O . ILE A 1 162 ? 3.186 9.714 -6.917 1.00 96.44 162 ILE A O 1
ATOM 1264 N N . MET A 1 163 ? 5.410 9.860 -7.184 1.00 96.62 163 MET A N 1
ATOM 1265 C CA . MET A 1 163 ? 5.362 10.418 -8.531 1.00 96.62 163 MET A CA 1
ATOM 1266 C C . MET A 1 163 ? 5.391 9.295 -9.569 1.00 96.62 163 MET A C 1
ATOM 1268 O O . MET A 1 163 ? 6.232 8.403 -9.504 1.00 96.62 163 MET A O 1
ATOM 1272 N N . LEU A 1 164 ? 4.477 9.353 -10.537 1.00 94.94 164 LEU A N 1
ATOM 1273 C CA . LEU A 1 164 ? 4.476 8.499 -11.717 1.00 94.94 164 LEU A CA 1
ATOM 1274 C C . LEU A 1 164 ? 5.038 9.271 -12.899 1.00 94.94 164 LEU A C 1
ATOM 1276 O O . LEU A 1 164 ? 4.561 10.369 -13.185 1.00 94.94 164 LEU A O 1
ATOM 1280 N N . THR A 1 165 ? 5.981 8.654 -13.599 1.00 93.69 165 THR A N 1
ATOM 1281 C CA . THR A 1 165 ? 6.639 9.205 -14.786 1.00 93.69 165 THR A CA 1
ATOM 1282 C C . THR A 1 165 ? 6.780 8.139 -15.869 1.00 93.69 165 THR A C 1
ATOM 1284 O O . THR A 1 165 ? 6.701 6.950 -15.590 1.00 93.69 165 THR A O 1
ATOM 1287 N N . SER A 1 166 ? 6.919 8.550 -17.119 1.00 91.19 166 SER A N 1
ATOM 1288 C CA . SER A 1 166 ? 7.253 7.705 -18.271 1.00 91.19 166 SER A CA 1
ATOM 1289 C C . SER A 1 166 ? 8.686 7.908 -18.757 1.00 91.19 166 SER A C 1
ATOM 1291 O O . SER A 1 166 ? 9.075 7.309 -19.762 1.00 91.19 166 SER A O 1
ATOM 1293 N N . MET A 1 167 ? 9.462 8.741 -18.057 1.00 91.50 167 MET A N 1
ATOM 1294 C CA . MET A 1 167 ? 10.906 8.827 -18.255 1.00 91.50 167 MET A CA 1
ATOM 1295 C C . MET A 1 167 ? 11.545 7.447 -18.048 1.00 91.50 167 MET A C 1
ATOM 1297 O O . MET A 1 167 ? 11.027 6.642 -17.282 1.00 91.50 167 MET A O 1
ATOM 1301 N N . ASP A 1 168 ? 12.618 7.186 -18.792 1.00 89.25 168 ASP A N 1
ATOM 1302 C CA . ASP A 1 168 ? 13.340 5.908 -18.834 1.00 89.25 168 ASP A CA 1
ATOM 1303 C C . ASP A 1 168 ? 14.658 6.075 -18.067 1.00 89.25 168 ASP A C 1
ATOM 1305 O O . ASP A 1 168 ? 15.695 6.437 -18.637 1.00 89.25 168 ASP A O 1
ATOM 1309 N N . TYR A 1 169 ? 14.581 5.934 -16.745 1.00 91.56 169 TYR A N 1
ATOM 1310 C CA . TYR A 1 169 ? 15.721 5.975 -15.844 1.00 91.56 169 TYR A CA 1
ATOM 1311 C C . TYR A 1 169 ? 16.604 4.747 -16.091 1.00 91.56 169 TYR A C 1
ATOM 1313 O O . TYR A 1 169 ? 16.152 3.609 -15.939 1.00 91.56 169 TYR A O 1
ATOM 1321 N N . PRO A 1 170 ? 17.895 4.927 -16.428 1.00 88.38 170 PRO A N 1
ATOM 1322 C CA . PRO A 1 170 ? 18.749 3.818 -16.837 1.00 88.38 170 PRO A CA 1
ATOM 1323 C C . PRO A 1 170 ? 18.817 2.674 -15.812 1.00 88.38 170 PRO A C 1
ATOM 1325 O O . PRO A 1 170 ? 19.523 2.747 -14.807 1.00 88.38 170 PRO A O 1
ATOM 1328 N N . GLY A 1 171 ? 18.120 1.574 -16.112 1.00 84.44 171 GLY A N 1
ATOM 1329 C CA . GLY A 1 171 ? 18.142 0.341 -15.323 1.00 84.44 171 GLY A CA 1
ATOM 1330 C C . GLY A 1 171 ? 17.380 0.398 -13.996 1.00 84.44 171 GLY A C 1
ATOM 1331 O O . GLY A 1 171 ? 17.547 -0.523 -13.190 1.00 84.44 171 GLY A O 1
ATOM 1332 N N . ILE A 1 172 ? 16.562 1.428 -13.756 1.00 88.06 172 ILE A N 1
ATOM 1333 C CA . ILE A 1 172 ? 15.813 1.600 -12.507 1.00 88.06 172 ILE A CA 1
ATOM 1334 C C . ILE A 1 172 ? 14.337 1.849 -12.814 1.00 88.06 172 ILE A C 1
ATOM 1336 O O . ILE A 1 172 ? 13.975 2.883 -13.344 1.00 88.06 172 ILE A O 1
ATOM 1340 N N . ALA A 1 173 ? 13.480 0.925 -12.392 1.00 90.06 173 ALA A N 1
ATOM 1341 C CA . ALA A 1 173 ? 12.034 1.004 -12.593 1.00 90.06 173 ALA A CA 1
ATOM 1342 C C . ALA A 1 173 ? 11.324 1.912 -11.566 1.00 90.06 173 ALA A C 1
ATOM 1344 O O . ALA A 1 173 ? 10.184 2.342 -11.774 1.00 90.06 173 ALA A O 1
ATOM 1345 N N . GLY A 1 174 ? 11.967 2.147 -10.424 1.00 93.50 174 GLY A N 1
ATOM 1346 C CA . GLY A 1 174 ? 11.445 2.934 -9.318 1.00 93.50 174 GLY A CA 1
ATOM 1347 C C . GLY A 1 174 ? 12.474 3.114 -8.206 1.00 93.50 174 GLY A C 1
ATOM 1348 O O . GLY A 1 174 ? 13.473 2.389 -8.129 1.00 93.50 174 GLY A O 1
ATOM 1349 N N . ALA A 1 175 ? 12.236 4.123 -7.377 1.00 93.25 175 ALA A N 1
ATOM 1350 C CA . ALA A 1 175 ? 13.027 4.381 -6.188 1.00 93.25 175 ALA A CA 1
ATOM 1351 C C . ALA A 1 175 ? 12.181 5.031 -5.093 1.00 93.25 175 ALA A C 1
ATOM 1353 O O . ALA A 1 175 ? 11.296 5.845 -5.373 1.00 93.25 175 ALA A O 1
ATOM 1354 N N . ALA A 1 176 ? 12.503 4.718 -3.845 1.00 91.75 176 ALA A N 1
ATOM 1355 C CA . ALA A 1 176 ? 11.889 5.300 -2.661 1.00 91.75 176 ALA A CA 1
ATOM 1356 C C . ALA A 1 176 ? 12.960 5.847 -1.719 1.00 91.75 176 ALA A C 1
ATOM 1358 O O . ALA A 1 176 ? 14.048 5.274 -1.589 1.00 91.75 176 ALA A O 1
ATOM 1359 N N . ILE A 1 177 ? 12.649 6.961 -1.049 1.00 86.38 177 ILE A N 1
ATOM 1360 C CA . ILE A 1 177 ? 13.522 7.469 0.008 1.00 86.38 177 ILE A CA 1
ATOM 1361 C C . ILE A 1 177 ? 13.513 6.444 1.133 1.00 86.38 177 ILE A C 1
ATOM 1363 O O . ILE A 1 177 ? 12.449 6.006 1.570 1.00 86.38 177 ILE A O 1
ATOM 1367 N N . ASN A 1 178 ? 14.698 6.073 1.615 1.00 71.44 178 ASN A N 1
ATOM 1368 C CA . ASN A 1 178 ? 14.814 5.188 2.759 1.00 71.44 178 ASN A CA 1
ATOM 1369 C C . ASN A 1 178 ? 14.538 5.984 4.051 1.00 71.44 178 ASN A C 1
ATOM 1371 O O . ASN A 1 178 ? 15.365 6.816 4.437 1.00 71.44 178 ASN A O 1
ATOM 1375 N N . PRO A 1 179 ? 13.432 5.720 4.773 1.00 59.25 179 PRO A N 1
ATOM 1376 C CA . PRO A 1 179 ? 13.102 6.435 6.008 1.00 59.25 179 PRO A CA 1
ATOM 1377 C C . PRO A 1 179 ? 14.072 6.146 7.171 1.00 59.25 179 PRO A C 1
ATOM 1379 O O . PRO A 1 179 ? 13.937 6.723 8.250 1.00 59.25 179 PRO A O 1
ATOM 1382 N N . SER A 1 180 ? 15.043 5.244 6.983 1.00 51.88 180 SER A N 1
ATOM 1383 C CA . SER A 1 180 ? 16.120 4.964 7.940 1.00 51.88 180 SER A CA 1
ATOM 1384 C C . SER A 1 180 ? 17.381 5.809 7.703 1.00 51.88 180 SER A C 1
ATOM 1386 O O . SER A 1 180 ? 18.274 5.780 8.543 1.00 51.88 180 SER A O 1
ATOM 1388 N N . GLY A 1 181 ? 17.483 6.555 6.596 1.00 52.12 181 GLY A N 1
ATOM 1389 C CA . GLY A 1 181 ? 18.687 7.304 6.234 1.00 52.12 181 GLY A CA 1
ATOM 1390 C C . GLY A 1 181 ? 18.930 8.586 7.066 1.00 52.12 181 GLY A C 1
ATOM 1391 O O . GLY A 1 181 ? 17.986 9.244 7.505 1.00 52.12 181 GLY A O 1
ATOM 1392 N N . PRO A 1 182 ? 20.195 9.019 7.243 1.00 36.19 182 PRO A N 1
ATOM 1393 C CA . PRO A 1 182 ? 20.624 10.200 8.001 1.00 36.19 182 PRO A CA 1
ATOM 1394 C C . PRO A 1 182 ? 20.160 11.533 7.389 1.00 36.19 182 PRO A C 1
ATOM 1396 O O . PRO A 1 182 ? 20.345 12.580 8.009 1.00 36.19 182 PRO A O 1
ATOM 1399 N N . GLY A 1 183 ? 19.550 11.504 6.199 1.00 42.22 183 GLY A N 1
ATOM 1400 C CA . GLY A 1 183 ? 18.942 12.656 5.531 1.00 42.22 183 GLY A CA 1
ATOM 1401 C C . GLY A 1 183 ? 17.461 12.883 5.850 1.00 42.22 183 GLY A C 1
ATOM 1402 O O . GLY A 1 183 ? 16.944 13.933 5.481 1.00 42.22 183 GLY A O 1
ATOM 1403 N N . CYS A 1 184 ? 16.779 11.953 6.538 1.00 52.50 184 CYS A N 1
ATOM 1404 C CA . CYS A 1 184 ? 15.344 12.085 6.803 1.00 52.50 184 CYS A CA 1
ATOM 1405 C C . CYS A 1 184 ? 14.885 11.574 8.183 1.00 52.50 184 CYS A C 1
ATOM 1407 O O . CYS A 1 184 ? 14.337 10.479 8.313 1.00 52.50 184 CYS A O 1
ATOM 1409 N N . PRO A 1 185 ? 15.059 12.371 9.247 1.00 41.00 185 PRO A N 1
ATOM 1410 C CA . PRO A 1 185 ? 14.552 12.025 10.571 1.00 41.00 185 PRO A CA 1
ATOM 1411 C C . PRO A 1 185 ? 13.055 12.346 10.791 1.00 41.00 185 PRO A C 1
ATOM 1413 O O . PRO A 1 185 ? 12.550 12.004 11.862 1.00 41.00 185 PRO A O 1
ATOM 1416 N N . SER A 1 186 ? 12.349 12.968 9.833 1.00 51.00 186 SER A N 1
ATOM 1417 C CA . SER A 1 186 ? 10.958 13.447 9.972 1.00 51.00 186 SER A CA 1
ATOM 1418 C C . SER A 1 186 ? 9.969 12.813 8.976 1.00 51.00 186 SER A C 1
ATOM 1420 O O . SER A 1 186 ? 10.339 12.110 8.038 1.00 51.00 186 SER A O 1
ATOM 1422 N N . ASP A 1 187 ? 8.686 13.089 9.198 1.00 59.53 187 ASP A N 1
ATOM 1423 C CA . ASP A 1 187 ? 7.564 12.930 8.271 1.00 59.53 187 ASP A CA 1
ATOM 1424 C C . ASP A 1 187 ? 7.832 13.528 6.878 1.00 59.53 187 ASP A C 1
ATOM 1426 O O . ASP A 1 187 ? 7.232 13.087 5.896 1.00 59.53 187 ASP A O 1
ATOM 1430 N N . ASP A 1 188 ? 8.761 14.473 6.734 1.00 63.62 188 ASP A N 1
ATOM 1431 C CA . ASP A 1 188 ? 8.930 15.268 5.518 1.00 63.62 188 ASP A CA 1
ATOM 1432 C C . ASP A 1 188 ? 9.419 14.513 4.284 1.00 63.62 188 ASP A C 1
ATOM 1434 O O . ASP A 1 188 ? 9.169 15.026 3.203 1.00 63.62 188 ASP A O 1
ATOM 1438 N N . CYS A 1 189 ? 10.011 13.315 4.369 1.00 72.31 189 CYS A N 1
ATOM 1439 C CA . CYS A 1 189 ? 10.640 12.659 3.201 1.00 72.31 189 CYS A CA 1
ATOM 1440 C C . CYS A 1 189 ? 10.010 11.321 2.788 1.00 72.31 189 CYS A C 1
ATOM 1442 O O . CYS A 1 189 ? 10.678 10.415 2.300 1.00 72.31 189 CYS A O 1
ATOM 1444 N N . SER A 1 190 ? 8.690 11.203 2.922 1.00 88.25 190 SER A N 1
ATOM 1445 C CA . SER A 1 190 ? 7.949 10.048 2.401 1.00 88.25 190 SER A CA 1
ATOM 1446 C C . SER A 1 190 ? 7.622 10.196 0.912 1.00 88.25 190 SER A C 1
ATOM 1448 O O . SER A 1 190 ? 6.458 10.395 0.547 1.00 88.25 190 SER A O 1
ATOM 1450 N N . TYR A 1 191 ? 8.653 10.119 0.064 1.00 92.50 191 TYR A N 1
ATOM 1451 C CA . TYR A 1 191 ? 8.544 10.240 -1.393 1.00 92.50 191 TYR A CA 1
ATOM 1452 C C . TYR A 1 191 ? 9.079 9.009 -2.122 1.00 92.50 191 TYR A C 1
ATOM 1454 O O . TYR A 1 191 ? 10.074 8.411 -1.713 1.00 92.50 191 TYR A O 1
ATOM 1462 N N . ALA A 1 192 ? 8.449 8.681 -3.246 1.00 95.19 192 ALA A N 1
ATOM 1463 C CA . ALA A 1 192 ? 8.953 7.713 -4.211 1.00 95.19 192 ALA A CA 1
ATOM 1464 C C . ALA A 1 192 ? 8.700 8.167 -5.656 1.00 95.19 192 ALA A C 1
ATOM 1466 O O . ALA A 1 192 ? 7.806 8.976 -5.923 1.00 95.19 192 ALA A O 1
ATOM 1467 N N . ILE A 1 193 ? 9.460 7.602 -6.589 1.00 95.94 193 ILE A N 1
ATOM 1468 C CA . ILE A 1 193 ? 9.297 7.744 -8.038 1.00 95.94 193 ILE A CA 1
ATOM 1469 C C . ILE A 1 193 ? 9.085 6.353 -8.630 1.00 95.94 193 ILE A C 1
ATOM 1471 O O . ILE A 1 193 ? 9.785 5.408 -8.275 1.00 95.94 193 ILE A O 1
ATOM 1475 N N . VAL A 1 194 ? 8.113 6.220 -9.531 1.00 95.31 194 VAL A N 1
ATOM 1476 C CA . VAL A 1 194 ? 7.791 4.962 -10.215 1.00 95.31 194 VAL A CA 1
ATOM 1477 C C . VAL A 1 194 ? 7.601 5.218 -11.703 1.00 95.31 194 VAL A C 1
ATOM 1479 O O . VAL A 1 194 ? 6.823 6.089 -12.102 1.00 95.31 194 VAL A O 1
ATOM 1482 N N . GLU A 1 195 ? 8.246 4.403 -12.529 1.00 92.25 195 GLU A N 1
ATOM 1483 C CA . GLU A 1 195 ? 8.004 4.396 -13.965 1.00 92.25 195 GLU A CA 1
ATOM 1484 C C . GLU A 1 195 ? 6.674 3.717 -14.298 1.00 92.25 195 GLU A C 1
ATOM 1486 O O . GLU A 1 195 ? 6.374 2.593 -13.874 1.00 92.25 195 GLU A O 1
ATOM 1491 N N . ILE A 1 196 ? 5.847 4.379 -15.102 1.00 88.12 196 ILE A N 1
ATOM 1492 C CA . ILE A 1 196 ? 4.505 3.907 -15.437 1.00 88.12 196 ILE A CA 1
ATOM 1493 C C . ILE A 1 196 ? 4.533 2.574 -16.197 1.00 88.12 196 ILE A C 1
ATOM 1495 O O . ILE A 1 196 ? 3.621 1.756 -16.057 1.00 88.12 196 ILE A O 1
ATOM 1499 N N . GLN A 1 197 ? 5.606 2.326 -16.950 1.00 83.44 197 GLN A N 1
ATOM 1500 C CA . GLN A 1 197 ? 5.863 1.109 -17.717 1.00 83.44 197 GLN A CA 1
ATOM 1501 C C . GLN A 1 197 ? 5.935 -0.135 -16.821 1.00 83.44 197 GLN A C 1
ATOM 1503 O O . GLN A 1 197 ? 5.544 -1.226 -17.245 1.00 83.44 197 GLN A O 1
ATOM 1508 N N . SER A 1 198 ? 6.409 0.031 -15.584 1.00 84.44 198 SER A N 1
ATOM 1509 C CA . SER A 1 198 ? 6.660 -1.047 -14.624 1.00 84.44 198 SER A CA 1
ATOM 1510 C C . SER A 1 198 ? 5.731 -1.002 -13.399 1.00 84.44 198 SER A C 1
ATOM 1512 O O . SER A 1 198 ? 5.721 -1.935 -12.596 1.00 84.44 198 SER A O 1
ATOM 1514 N N . MET A 1 199 ? 4.913 0.051 -13.272 1.00 85.94 199 MET A N 1
ATOM 1515 C CA . MET A 1 199 ? 4.044 0.335 -12.125 1.00 85.94 199 MET A CA 1
ATOM 1516 C C . MET A 1 199 ? 3.220 -0.874 -11.652 1.00 85.94 199 MET A C 1
ATOM 1518 O O . MET A 1 199 ? 3.183 -1.184 -10.458 1.00 85.94 199 MET A O 1
ATOM 1522 N N . ALA A 1 200 ? 2.523 -1.533 -12.581 1.00 80.00 200 ALA A N 1
ATOM 1523 C CA . ALA A 1 200 ? 1.652 -2.672 -12.303 1.00 80.00 200 ALA A CA 1
ATOM 1524 C C . ALA A 1 200 ? 2.411 -4.011 -12.414 1.00 80.00 200 ALA A C 1
ATOM 1526 O O . ALA A 1 200 ? 3.628 -4.070 -12.577 1.00 80.00 200 ALA A O 1
ATOM 1527 N N . GLY A 1 201 ? 1.703 -5.136 -12.309 1.00 72.88 201 GLY A N 1
ATOM 1528 C CA . GLY A 1 201 ? 2.336 -6.433 -12.545 1.00 72.88 201 GLY A CA 1
ATOM 1529 C C . GLY A 1 201 ? 2.826 -6.580 -14.002 1.00 72.88 201 GLY A C 1
ATOM 1530 O O . GLY A 1 201 ? 2.269 -5.948 -14.905 1.00 72.88 201 GLY A O 1
ATOM 1531 N N . PRO A 1 202 ? 3.835 -7.431 -14.253 1.00 78.44 202 PRO A N 1
ATOM 1532 C CA . PRO A 1 202 ? 4.349 -8.445 -13.327 1.00 78.44 202 PRO A CA 1
ATOM 1533 C C . PRO A 1 202 ? 5.395 -7.946 -12.310 1.00 78.44 202 PRO A C 1
ATOM 1535 O O . PRO A 1 202 ? 5.772 -8.722 -11.438 1.00 78.44 202 PRO A O 1
ATOM 1538 N N . ARG A 1 203 ? 5.839 -6.680 -12.378 1.00 83.81 203 ARG A N 1
ATOM 1539 C CA . ARG A 1 203 ? 6.851 -6.113 -11.462 1.00 83.81 203 ARG A CA 1
ATOM 1540 C C . ARG A 1 203 ? 6.270 -5.576 -10.153 1.00 83.81 203 ARG A C 1
ATOM 1542 O O . ARG A 1 203 ? 6.914 -5.711 -9.114 1.00 83.81 203 ARG A O 1
ATOM 1549 N N . PHE A 1 204 ? 5.055 -5.024 -10.196 1.00 90.50 204 PHE A N 1
ATOM 1550 C CA . PHE A 1 204 ? 4.385 -4.392 -9.051 1.00 90.50 204 PHE A CA 1
ATOM 1551 C C . PHE A 1 204 ? 5.202 -3.251 -8.425 1.00 90.50 204 PHE A C 1
ATOM 1553 O O . PHE A 1 204 ? 5.146 -3.058 -7.210 1.00 90.50 204 PHE A O 1
ATOM 1560 N N . THR A 1 205 ? 5.938 -2.490 -9.244 1.00 92.31 205 THR A N 1
ATOM 1561 C CA . THR A 1 205 ? 6.861 -1.444 -8.777 1.00 92.31 205 THR A CA 1
ATOM 1562 C C . THR A 1 205 ? 6.168 -0.423 -7.873 1.00 92.31 205 THR A C 1
ATOM 1564 O O . THR A 1 205 ? 6.721 -0.019 -6.863 1.00 92.31 205 THR A O 1
ATOM 1567 N N . PHE A 1 206 ? 4.901 -0.082 -8.128 1.00 93.69 206 PHE A N 1
ATOM 1568 C CA . PHE A 1 206 ? 4.182 0.863 -7.268 1.00 93.69 206 PHE A CA 1
ATOM 1569 C C . PHE A 1 206 ? 3.998 0.371 -5.826 1.00 93.69 206 PHE A C 1
ATOM 1571 O O . PHE A 1 206 ? 4.234 1.108 -4.873 1.00 93.69 206 PHE A O 1
ATOM 1578 N N . ALA A 1 207 ? 3.595 -0.892 -5.657 1.00 94.88 207 ALA A N 1
ATOM 1579 C CA . ALA A 1 207 ? 3.488 -1.504 -4.334 1.00 94.88 207 ALA A CA 1
ATOM 1580 C C . ALA A 1 207 ? 4.861 -1.801 -3.714 1.00 94.88 207 ALA A C 1
ATOM 1582 O O . ALA A 1 207 ? 4.970 -1.860 -2.490 1.00 94.88 207 ALA A O 1
ATOM 1583 N N . HIS A 1 208 ? 5.883 -1.992 -4.547 1.00 95.19 208 HIS A N 1
ATOM 1584 C CA . HIS A 1 208 ? 7.264 -2.172 -4.125 1.00 95.19 208 HIS A CA 1
ATOM 1585 C C . HIS A 1 208 ? 7.806 -0.891 -3.481 1.00 95.19 208 HIS A C 1
ATOM 1587 O O . HIS A 1 208 ? 8.089 -0.885 -2.287 1.00 95.19 208 HIS A O 1
ATOM 1593 N N . GLU A 1 209 ? 7.817 0.222 -4.214 1.00 94.88 209 GLU A N 1
ATOM 1594 C CA . GLU A 1 209 ? 8.340 1.488 -3.691 1.00 94.88 209 GLU A CA 1
ATOM 1595 C C . GLU A 1 209 ? 7.530 2.000 -2.495 1.00 94.88 209 GLU A C 1
ATOM 1597 O O . GLU A 1 209 ? 8.091 2.493 -1.519 1.00 94.88 209 GLU A O 1
ATOM 1602 N N . PHE A 1 210 ? 6.206 1.810 -2.502 1.00 94.88 210 PHE A N 1
ATOM 1603 C CA . PHE A 1 210 ? 5.382 2.135 -1.338 1.00 94.88 210 PHE A CA 1
ATOM 1604 C C . PHE A 1 210 ? 5.804 1.365 -0.075 1.00 94.88 210 PHE A C 1
ATOM 1606 O O . PHE A 1 210 ? 5.771 1.918 1.022 1.00 94.88 210 PHE A O 1
ATOM 1613 N N . ALA A 1 211 ? 6.195 0.095 -0.199 1.00 93.94 211 ALA A N 1
ATOM 1614 C CA . ALA A 1 211 ? 6.581 -0.704 0.960 1.00 93.94 211 ALA A CA 1
ATOM 1615 C C . ALA A 1 211 ? 7.923 -0.262 1.555 1.00 93.94 211 ALA A C 1
ATOM 1617 O O . ALA A 1 211 ? 8.082 -0.299 2.774 1.00 93.94 211 ALA A O 1
ATOM 1618 N N . HIS A 1 212 ? 8.846 0.242 0.735 1.00 91.69 212 HIS A N 1
ATOM 1619 C CA . HIS A 1 212 ? 10.074 0.864 1.232 1.00 91.69 212 HIS A CA 1
ATOM 1620 C C . HIS A 1 212 ? 9.802 2.092 2.111 1.00 91.69 212 HIS A C 1
ATOM 1622 O O . HIS A 1 212 ? 10.441 2.251 3.152 1.00 91.69 212 HIS A O 1
ATOM 1628 N N . LEU A 1 213 ? 8.770 2.885 1.794 1.00 90.00 213 LEU A N 1
ATOM 1629 C CA . LEU A 1 213 ? 8.308 3.985 2.659 1.00 90.00 213 LEU A CA 1
ATOM 1630 C C . LEU A 1 213 ? 7.752 3.502 4.012 1.00 90.00 213 LEU A C 1
ATOM 1632 O O . LEU A 1 213 ? 7.593 4.297 4.936 1.00 90.00 213 LEU A O 1
ATOM 1636 N N . LEU A 1 214 ? 7.478 2.202 4.141 1.00 88.88 214 LEU A N 1
ATOM 1637 C CA . LEU A 1 214 ? 7.059 1.529 5.370 1.00 88.88 214 LEU A CA 1
ATOM 1638 C C . LEU A 1 214 ? 8.180 0.681 6.000 1.00 88.88 214 LEU A C 1
ATOM 1640 O O . LEU A 1 214 ? 7.877 -0.203 6.796 1.00 88.88 214 LEU A O 1
ATOM 1644 N N . HIS A 1 215 ? 9.453 0.960 5.685 1.00 86.00 215 HIS A N 1
ATOM 1645 C CA . HIS A 1 215 ? 10.656 0.265 6.186 1.00 86.00 215 HIS A CA 1
ATOM 1646 C C . HIS A 1 215 ? 10.818 -1.205 5.754 1.00 86.00 215 HIS A C 1
ATOM 1648 O O . HIS A 1 215 ? 11.667 -1.918 6.293 1.00 86.00 215 HIS A O 1
ATOM 1654 N N . ALA A 1 216 ? 10.036 -1.677 4.787 1.00 90.12 216 ALA A N 1
ATOM 1655 C CA . ALA A 1 216 ? 10.204 -3.018 4.245 1.00 90.12 216 ALA A CA 1
ATOM 1656 C C . ALA A 1 216 ? 11.446 -3.075 3.334 1.00 90.12 216 ALA A C 1
ATOM 1658 O O . ALA A 1 216 ? 11.726 -2.114 2.614 1.00 90.12 216 ALA A O 1
ATOM 1659 N N . ASN A 1 217 ? 12.184 -4.189 3.335 1.00 90.44 217 ASN A N 1
ATOM 1660 C CA . ASN A 1 217 ? 13.412 -4.336 2.548 1.00 90.44 217 ASN A CA 1
ATOM 1661 C C . ASN A 1 217 ? 13.293 -5.433 1.493 1.00 90.44 217 ASN A C 1
ATOM 1663 O O . ASN A 1 217 ? 12.424 -6.316 1.531 1.00 90.44 217 ASN A O 1
ATOM 1667 N N . HIS A 1 218 ? 14.224 -5.383 0.541 1.00 93.44 218 HIS A N 1
ATOM 1668 C CA . HIS A 1 218 ? 14.473 -6.478 -0.383 1.00 93.44 218 HIS A CA 1
ATOM 1669 C C . HIS A 1 218 ? 14.777 -7.791 0.349 1.00 93.44 218 HIS A C 1
ATOM 1671 O O . HIS A 1 218 ? 14.942 -7.843 1.568 1.00 93.44 218 HIS A O 1
ATOM 1677 N N . ASN A 1 219 ? 14.846 -8.887 -0.403 1.00 92.81 219 ASN A N 1
ATOM 1678 C CA . ASN A 1 219 ? 15.300 -10.157 0.148 1.00 92.81 219 ASN A CA 1
ATOM 1679 C C . ASN A 1 219 ? 16.741 -10.056 0.669 1.00 92.81 219 ASN A C 1
ATOM 1681 O O . ASN A 1 219 ? 17.494 -9.147 0.316 1.00 92.81 219 ASN A O 1
ATOM 1685 N N . ARG A 1 220 ? 17.119 -11.011 1.518 1.00 92.62 220 ARG A N 1
ATOM 1686 C CA . ARG A 1 220 ? 18.451 -11.086 2.126 1.00 92.62 220 ARG A CA 1
ATOM 1687 C C . ARG A 1 220 ? 19.533 -11.496 1.140 1.00 92.62 220 ARG A C 1
ATOM 1689 O O . ARG A 1 220 ? 19.258 -12.241 0.201 1.00 92.62 220 ARG A O 1
ATOM 1696 N N . THR A 1 221 ? 20.793 -11.137 1.396 1.00 91.75 221 THR A N 1
ATOM 1697 C CA . THR A 1 221 ? 21.906 -11.615 0.544 1.00 91.75 221 THR A CA 1
ATOM 1698 C C . THR A 1 221 ? 22.088 -13.136 0.605 1.00 91.75 221 THR A C 1
ATOM 1700 O O . THR A 1 221 ? 22.621 -13.729 -0.328 1.00 91.75 221 THR A O 1
ATOM 1703 N N . ALA A 1 222 ? 21.621 -13.779 1.681 1.00 90.38 222 ALA A N 1
ATOM 1704 C CA . ALA A 1 222 ? 21.591 -15.235 1.820 1.00 90.38 222 ALA A CA 1
ATOM 1705 C C . ALA A 1 222 ? 20.375 -15.892 1.137 1.00 90.38 222 ALA A C 1
ATOM 1707 O O . ALA A 1 222 ? 20.367 -17.106 0.939 1.00 90.38 222 ALA A O 1
ATOM 1708 N N . ASN A 1 223 ? 19.348 -15.115 0.780 1.00 92.50 223 ASN A N 1
ATOM 1709 C CA . ASN A 1 223 ? 18.166 -15.599 0.080 1.00 92.50 223 ASN A CA 1
ATOM 1710 C C . ASN A 1 223 ? 18.324 -15.322 -1.420 1.00 92.50 223 ASN A C 1
ATOM 1712 O O . ASN A 1 223 ? 18.131 -14.197 -1.882 1.00 92.50 223 ASN A O 1
ATOM 1716 N N . CYS A 1 224 ? 18.714 -16.351 -2.170 1.00 91.00 224 CYS A N 1
ATOM 1717 C CA . CYS A 1 224 ? 18.992 -16.255 -3.599 1.00 91.00 224 CYS A CA 1
ATOM 1718 C C . CYS A 1 224 ? 18.011 -17.091 -4.415 1.00 91.00 224 CYS A C 1
ATOM 1720 O O . CYS A 1 224 ? 17.586 -18.162 -3.982 1.00 91.00 224 CYS A O 1
ATOM 1722 N N . SER A 1 225 ? 17.711 -16.625 -5.624 1.00 90.12 225 SER A N 1
ATOM 1723 C CA . SER A 1 225 ? 16.980 -17.410 -6.612 1.00 90.12 225 SER A CA 1
ATOM 1724 C C . SER A 1 225 ? 17.808 -18.578 -7.153 1.00 90.12 225 SER A C 1
ATOM 1726 O O . SER A 1 225 ? 19.037 -18.610 -7.046 1.00 90.12 225 SER A O 1
ATOM 1728 N N . ALA A 1 226 ? 17.143 -19.513 -7.826 1.00 85.88 226 ALA A N 1
ATOM 1729 C CA . ALA A 1 226 ? 17.736 -20.616 -8.573 1.00 85.88 226 ALA A CA 1
ATOM 1730 C C . ALA A 1 226 ? 18.683 -20.133 -9.686 1.00 85.88 226 ALA A C 1
ATOM 1732 O O . ALA A 1 226 ? 19.605 -20.852 -10.070 1.00 85.88 226 ALA A O 1
ATOM 1733 N N . ALA A 1 227 ? 18.489 -18.904 -10.178 1.00 85.12 227 ALA A N 1
ATOM 1734 C CA . ALA A 1 227 ? 19.384 -18.244 -11.127 1.00 85.12 227 ALA A CA 1
ATOM 1735 C C . ALA A 1 227 ? 20.615 -17.592 -10.460 1.00 85.12 227 ALA A C 1
ATOM 1737 O O . ALA A 1 227 ? 21.445 -17.003 -11.151 1.00 85.12 227 ALA A O 1
ATOM 1738 N N . GLY A 1 228 ? 20.748 -17.681 -9.132 1.00 86.31 228 GLY A N 1
ATOM 1739 C CA . GLY A 1 228 ? 21.848 -17.092 -8.367 1.00 86.31 228 GLY A CA 1
ATOM 1740 C C . GLY A 1 228 ? 21.687 -15.598 -8.079 1.00 86.31 228 GLY A C 1
ATOM 1741 O O . GLY A 1 228 ? 22.649 -14.960 -7.657 1.00 86.31 228 GLY A O 1
ATOM 1742 N N . VAL A 1 229 ? 20.497 -15.025 -8.295 1.00 86.25 229 VAL A N 1
ATOM 1743 C CA . VAL A 1 229 ? 20.223 -13.629 -7.933 1.00 86.25 229 VAL A CA 1
ATOM 1744 C C . VAL A 1 229 ? 19.874 -13.561 -6.458 1.00 86.25 229 VAL A C 1
ATOM 1746 O O . VAL A 1 229 ? 18.827 -14.041 -6.032 1.00 86.25 229 VAL A O 1
ATOM 1749 N N . CYS A 1 230 ? 20.762 -12.945 -5.692 1.00 89.50 230 CYS A N 1
ATOM 1750 C CA . CYS A 1 230 ? 20.594 -12.730 -4.267 1.00 89.50 230 CYS A CA 1
ATOM 1751 C C . CYS A 1 230 ? 20.041 -11.336 -3.968 1.00 89.50 230 CYS A C 1
ATOM 1753 O O . CYS A 1 230 ? 20.094 -10.416 -4.797 1.00 89.50 230 CYS A O 1
ATOM 1755 N N . GLY A 1 231 ? 19.526 -11.199 -2.752 1.00 87.44 231 GLY A N 1
ATOM 1756 C CA . GLY A 1 231 ? 19.193 -9.917 -2.161 1.00 87.44 231 GLY A CA 1
ATOM 1757 C C . GLY A 1 231 ? 20.411 -9.025 -1.942 1.00 87.44 231 GLY A C 1
ATOM 1758 O O . GLY A 1 231 ? 21.547 -9.433 -2.196 1.00 87.44 231 GLY A O 1
ATOM 1759 N N . ASP A 1 232 ? 20.184 -7.803 -1.476 1.00 85.12 232 ASP A N 1
ATOM 1760 C CA . ASP A 1 232 ? 21.215 -6.758 -1.419 1.00 85.12 232 ASP A CA 1
ATOM 1761 C C . ASP A 1 232 ? 21.512 -6.222 -0.016 1.00 85.12 232 ASP A C 1
ATOM 1763 O O . ASP A 1 232 ? 22.478 -5.481 0.151 1.00 85.12 232 ASP A O 1
ATOM 1767 N N . ASN A 1 233 ? 20.765 -6.638 1.006 1.00 79.44 233 ASN A N 1
ATOM 1768 C CA . ASN A 1 233 ? 21.033 -6.246 2.385 1.00 79.44 233 ASN A CA 1
ATOM 1769 C C . ASN A 1 233 ? 20.691 -7.373 3.377 1.00 79.44 233 ASN A C 1
ATOM 1771 O O . ASN A 1 233 ? 20.041 -8.350 3.022 1.00 79.44 233 ASN A O 1
ATOM 1775 N N . ASN A 1 234 ? 21.198 -7.279 4.607 1.00 83.00 234 ASN A N 1
ATOM 1776 C CA . ASN A 1 234 ? 20.840 -8.153 5.742 1.00 83.00 234 ASN A CA 1
ATOM 1777 C C . ASN A 1 234 ? 20.552 -7.318 7.001 1.00 83.00 234 ASN A C 1
ATOM 1779 O O . ASN A 1 234 ? 20.690 -7.805 8.125 1.00 83.00 234 ASN A O 1
ATOM 1783 N N . GLU A 1 235 ? 20.287 -6.029 6.811 1.00 75.25 235 GLU A N 1
ATOM 1784 C CA . GLU A 1 235 ? 19.960 -5.114 7.896 1.00 75.25 235 GLU A CA 1
ATOM 1785 C C . GLU A 1 235 ? 18.505 -5.313 8.300 1.00 75.25 235 GLU A C 1
ATOM 1787 O O . GLU A 1 235 ? 17.683 -5.639 7.455 1.00 75.25 235 GLU A O 1
ATOM 1792 N N . ASN A 1 236 ? 18.178 -5.082 9.575 1.00 71.62 236 ASN A N 1
ATOM 1793 C CA . ASN A 1 236 ? 16.824 -5.288 10.102 1.00 71.62 236 ASN A CA 1
ATOM 1794 C C . ASN A 1 236 ? 16.315 -6.690 9.758 1.00 71.62 236 ASN A C 1
ATOM 1796 O O . ASN A 1 236 ? 15.389 -6.855 8.972 1.00 71.62 236 ASN A O 1
ATOM 1800 N N . ILE A 1 237 ? 16.953 -7.702 10.354 1.00 77.94 237 ILE A N 1
ATOM 1801 C CA . ILE A 1 237 ? 16.850 -9.106 9.942 1.00 77.94 237 ILE A CA 1
ATOM 1802 C C . ILE A 1 237 ? 15.408 -9.606 9.810 1.00 77.94 237 ILE A C 1
ATOM 1804 O O . ILE A 1 237 ? 15.244 -10.526 9.040 1.00 77.94 237 ILE A O 1
ATOM 1808 N N . CYS A 1 238 ? 14.415 -8.998 10.468 1.00 85.12 238 CYS A N 1
ATOM 1809 C CA . CYS A 1 238 ? 12.982 -9.310 10.417 1.00 85.12 238 CYS A CA 1
ATOM 1810 C C . CYS A 1 238 ? 12.186 -8.696 9.239 1.00 85.12 238 CYS A C 1
ATOM 1812 O O . CYS A 1 238 ? 10.982 -8.919 9.133 1.00 85.12 238 CYS A O 1
ATOM 1814 N N . ALA A 1 239 ? 12.815 -7.854 8.418 1.00 89.50 239 ALA A N 1
ATOM 1815 C CA . ALA A 1 239 ? 12.173 -6.891 7.525 1.00 89.50 239 ALA A CA 1
ATOM 1816 C C . ALA A 1 239 ? 12.498 -7.167 6.055 1.00 89.50 239 ALA A C 1
ATOM 1818 O O . ALA A 1 239 ? 12.807 -6.236 5.311 1.00 89.50 239 ALA A O 1
ATOM 1819 N N . HIS A 1 240 ? 12.515 -8.437 5.646 1.00 93.56 240 HIS A N 1
ATOM 1820 C CA . HIS A 1 240 ? 13.001 -8.826 4.326 1.00 93.56 240 HIS A CA 1
ATOM 1821 C C . HIS A 1 240 ? 11.976 -9.551 3.472 1.00 93.56 240 HIS A C 1
ATOM 1823 O O . HIS A 1 240 ? 11.110 -10.282 3.950 1.00 93.56 240 HIS A O 1
ATOM 1829 N N . ALA A 1 241 ? 12.115 -9.375 2.161 1.00 95.56 241 ALA A N 1
ATOM 1830 C CA . ALA A 1 241 ? 11.368 -10.133 1.170 1.00 95.56 241 ALA A CA 1
ATOM 1831 C C . ALA A 1 241 ? 11.865 -11.583 1.071 1.00 95.56 241 ALA A C 1
ATOM 1833 O O . ALA A 1 241 ? 12.925 -11.923 1.585 1.00 95.56 241 ALA A O 1
ATOM 1834 N N . LEU A 1 242 ? 11.139 -12.423 0.336 1.00 95.06 242 LEU A N 1
ATOM 1835 C CA . LEU A 1 242 ? 11.471 -13.835 0.187 1.00 95.06 242 LEU A CA 1
ATOM 1836 C C . LEU A 1 242 ? 11.367 -14.284 -1.272 1.00 95.06 242 LEU A C 1
ATOM 1838 O O . LEU A 1 242 ? 10.351 -14.075 -1.942 1.00 95.06 242 LEU A O 1
ATOM 1842 N N . VAL A 1 243 ? 12.423 -14.948 -1.732 1.00 94.75 243 VAL A N 1
ATOM 1843 C CA . VAL A 1 243 ? 12.423 -15.875 -2.864 1.00 94.75 243 VAL A CA 1
ATOM 1844 C C . VAL A 1 243 ? 12.277 -17.290 -2.305 1.00 94.75 243 VAL A C 1
ATOM 1846 O O . VAL A 1 243 ? 13.047 -17.683 -1.425 1.00 94.75 243 VAL A O 1
ATOM 1849 N N . PHE A 1 244 ? 11.301 -18.057 -2.789 1.00 93.12 244 PHE A N 1
ATOM 1850 C CA . PHE A 1 244 ? 11.009 -19.405 -2.288 1.00 93.12 244 PHE A CA 1
ATOM 1851 C C . PHE A 1 244 ? 10.474 -20.318 -3.391 1.00 93.12 244 PHE A C 1
ATOM 1853 O O . PHE A 1 244 ? 10.001 -19.848 -4.420 1.00 93.12 244 PHE A O 1
ATOM 1860 N N . ASN A 1 245 ? 10.514 -21.632 -3.166 1.00 91.75 245 ASN A N 1
ATOM 1861 C CA . ASN A 1 245 ? 9.920 -22.614 -4.072 1.00 91.75 245 ASN A CA 1
ATOM 1862 C C . ASN A 1 245 ? 8.610 -23.134 -3.484 1.00 91.75 245 ASN A C 1
ATOM 1864 O O . ASN A 1 245 ? 8.590 -23.558 -2.330 1.00 91.75 245 ASN A O 1
ATOM 1868 N N . GLY A 1 246 ? 7.540 -23.132 -4.278 1.00 88.56 246 GLY A N 1
ATOM 1869 C CA . GLY A 1 246 ? 6.281 -23.787 -3.925 1.00 88.56 246 GLY A CA 1
ATOM 1870 C C . GLY A 1 246 ? 6.409 -25.314 -3.894 1.00 88.56 246 GLY A C 1
ATOM 1871 O O . GLY A 1 246 ? 7.441 -25.878 -4.272 1.00 88.56 246 GLY A O 1
ATOM 1872 N N . VAL A 1 247 ? 5.345 -26.017 -3.492 1.00 87.12 247 VAL A N 1
ATOM 1873 C CA . VAL A 1 247 ? 5.353 -27.493 -3.360 1.00 87.12 247 VAL A CA 1
ATOM 1874 C C . VAL A 1 247 ? 5.688 -28.200 -4.685 1.00 87.12 247 VAL A C 1
ATOM 1876 O O . VAL A 1 247 ? 6.281 -29.278 -4.681 1.00 87.12 247 VAL A O 1
ATOM 1879 N N . GLY A 1 248 ? 5.364 -27.586 -5.828 1.00 82.94 248 GLY A N 1
ATOM 1880 C CA . GLY A 1 248 ? 5.706 -28.087 -7.166 1.00 82.94 248 GLY A CA 1
ATOM 1881 C C . GLY A 1 248 ? 7.122 -27.750 -7.655 1.00 82.94 248 GLY A C 1
ATOM 1882 O O . GLY A 1 248 ? 7.458 -28.091 -8.787 1.00 82.94 248 GLY A O 1
ATOM 1883 N N . GLY A 1 249 ? 7.939 -27.065 -6.848 1.00 84.81 249 GLY A N 1
ATOM 1884 C CA . GLY A 1 249 ? 9.274 -26.592 -7.230 1.00 84.81 249 GLY A CA 1
ATOM 1885 C C . GLY A 1 249 ? 9.279 -25.328 -8.097 1.00 84.81 249 GLY A C 1
ATOM 1886 O O . GLY A 1 249 ? 10.342 -24.915 -8.551 1.00 84.81 249 GLY A O 1
ATOM 1887 N N . ALA A 1 250 ? 8.113 -24.719 -8.335 1.00 85.44 250 ALA A N 1
ATOM 1888 C CA . ALA A 1 250 ? 8.018 -23.425 -8.997 1.00 85.44 250 ALA A CA 1
ATOM 1889 C C . ALA A 1 250 ? 8.544 -22.330 -8.064 1.00 85.44 250 ALA A C 1
ATOM 1891 O O . ALA A 1 250 ? 8.121 -22.240 -6.911 1.00 85.44 250 ALA A O 1
ATOM 1892 N N . GLU A 1 251 ? 9.462 -21.512 -8.564 1.00 89.69 251 GLU A N 1
ATOM 1893 C CA . GLU A 1 251 ? 10.035 -20.413 -7.798 1.00 89.69 251 GLU A CA 1
ATOM 1894 C C . GLU A 1 251 ? 9.114 -19.189 -7.819 1.00 89.69 251 GLU A C 1
ATOM 1896 O O . GLU A 1 251 ? 8.700 -18.716 -8.880 1.00 89.69 251 GLU A O 1
ATOM 1901 N N . HIS A 1 252 ? 8.853 -18.640 -6.639 1.00 90.19 252 HIS A N 1
ATOM 1902 C CA . HIS A 1 252 ? 8.015 -17.474 -6.401 1.00 90.19 252 HIS A CA 1
ATOM 1903 C C . HIS A 1 252 ? 8.807 -16.389 -5.672 1.00 90.19 252 HIS A C 1
ATOM 1905 O O . HIS A 1 252 ? 9.792 -16.655 -4.978 1.00 90.19 252 HIS A O 1
ATOM 1911 N N . ARG A 1 253 ? 8.365 -15.142 -5.831 1.00 93.31 253 ARG A N 1
ATOM 1912 C CA . ARG A 1 253 ? 8.974 -13.958 -5.212 1.00 93.31 253 ARG A CA 1
ATOM 1913 C C . ARG A 1 253 ? 7.905 -13.087 -4.591 1.00 93.31 253 ARG A C 1
ATOM 1915 O O . ARG A 1 253 ? 6.939 -12.737 -5.269 1.00 93.31 253 ARG A O 1
ATOM 1922 N N . THR A 1 254 ? 8.092 -12.683 -3.344 1.00 95.81 254 THR A N 1
ATOM 1923 C CA . THR A 1 254 ? 7.268 -11.618 -2.761 1.00 95.81 254 THR A CA 1
ATOM 1924 C C . THR A 1 254 ? 7.626 -10.263 -3.385 1.00 95.81 254 THR A C 1
ATOM 1926 O O . THR A 1 254 ? 8.659 -10.125 -4.042 1.00 95.81 254 THR A O 1
ATOM 1929 N N . ILE A 1 255 ? 6.757 -9.257 -3.245 1.00 95.19 255 ILE A N 1
ATOM 1930 C CA . ILE A 1 255 ? 6.813 -7.987 -3.996 1.00 95.19 255 ILE A CA 1
ATOM 1931 C C . ILE A 1 255 ? 8.170 -7.286 -3.888 1.00 95.19 255 ILE A C 1
ATOM 1933 O O . ILE A 1 255 ? 8.627 -6.702 -4.870 1.00 95.19 255 ILE A O 1
ATOM 1937 N N . LEU A 1 256 ? 8.823 -7.351 -2.726 1.00 93.88 256 LEU A N 1
ATOM 1938 C CA . LEU A 1 256 ? 10.127 -6.725 -2.515 1.00 93.88 256 LEU A CA 1
ATOM 1939 C C . LEU A 1 256 ? 11.322 -7.592 -2.933 1.00 93.88 256 LEU A C 1
ATOM 1941 O O . LEU A 1 256 ? 12.437 -7.092 -2.998 1.00 93.88 256 LEU A O 1
ATOM 1945 N N . ALA A 1 257 ? 11.139 -8.869 -3.265 1.00 93.06 257 ALA A N 1
ATOM 1946 C CA . ALA A 1 257 ? 12.267 -9.699 -3.672 1.00 93.06 257 ALA A CA 1
ATOM 1947 C C . ALA A 1 257 ? 12.772 -9.267 -5.056 1.00 93.06 257 ALA A C 1
ATOM 1949 O O . ALA A 1 257 ? 11.975 -8.950 -5.948 1.00 93.06 257 ALA A O 1
ATOM 1950 N N . ARG A 1 258 ? 14.094 -9.213 -5.241 1.00 88.62 258 ARG A N 1
ATOM 1951 C CA . ARG A 1 258 ? 14.718 -8.694 -6.469 1.00 88.62 258 ARG A CA 1
ATOM 1952 C C . ARG A 1 258 ? 14.276 -9.491 -7.707 1.00 88.62 258 ARG A C 1
ATOM 1954 O O . ARG A 1 258 ? 14.010 -10.687 -7.635 1.00 88.62 258 ARG A O 1
ATOM 1961 N N . MET A 1 259 ? 14.158 -8.781 -8.830 1.00 81.81 259 MET A N 1
ATOM 1962 C CA . MET A 1 259 ? 13.658 -9.277 -10.123 1.00 81.81 259 MET A CA 1
ATOM 1963 C C . MET A 1 259 ? 14.646 -8.949 -11.256 1.00 81.81 259 MET A C 1
ATOM 1965 O O . MET A 1 259 ? 14.282 -8.378 -12.284 1.00 81.81 259 MET A O 1
ATOM 1969 N N . THR A 1 260 ? 15.926 -9.259 -11.055 1.00 73.62 260 THR A N 1
ATOM 1970 C CA . THR A 1 260 ? 16.989 -8.914 -12.018 1.00 73.62 260 THR A CA 1
ATOM 1971 C C . THR A 1 260 ? 17.293 -10.036 -13.017 1.00 73.62 260 THR A C 1
ATOM 1973 O O . THR A 1 260 ? 18.339 -10.054 -13.666 1.00 73.62 260 THR A O 1
ATOM 1976 N N . GLU A 1 261 ? 16.392 -11.008 -13.133 1.00 75.88 261 GLU A N 1
ATOM 1977 C CA . GLU A 1 261 ? 16.556 -12.199 -13.955 1.00 75.88 261 GLU A CA 1
ATOM 1978 C C . GLU A 1 261 ? 15.349 -12.405 -14.884 1.00 75.88 261 GLU A C 1
ATOM 1980 O O . GLU A 1 261 ? 14.199 -12.269 -14.452 1.00 75.88 261 GLU A O 1
ATOM 1985 N N . PRO A 1 262 ? 15.590 -12.751 -16.163 1.00 73.00 262 PRO A N 1
ATOM 1986 C CA . PRO A 1 262 ? 14.524 -13.054 -17.111 1.00 73.00 262 PRO A CA 1
ATOM 1987 C C . PRO A 1 262 ? 13.621 -14.193 -16.634 1.00 73.00 262 PRO A C 1
ATOM 1989 O O . PRO A 1 262 ? 14.099 -15.215 -16.144 1.00 73.00 262 PRO A O 1
ATOM 1992 N N . GLY A 1 263 ? 12.311 -14.051 -16.831 1.00 72.06 263 GLY A N 1
ATOM 1993 C CA . GLY A 1 263 ? 11.329 -15.083 -16.492 1.00 72.06 263 GLY A CA 1
ATOM 1994 C C . GLY A 1 263 ? 10.861 -15.075 -15.035 1.00 72.06 263 GLY A C 1
ATOM 1995 O O . GLY A 1 263 ? 9.960 -15.840 -14.700 1.00 72.06 263 GLY A O 1
ATOM 1996 N N . ALA A 1 264 ? 11.422 -14.214 -14.179 1.00 78.88 264 ALA A N 1
ATOM 1997 C CA . ALA A 1 264 ? 11.002 -14.096 -12.788 1.00 78.88 264 ALA A CA 1
ATOM 1998 C C . ALA A 1 264 ? 9.537 -13.654 -12.648 1.00 78.88 264 ALA A C 1
ATOM 2000 O O . ALA A 1 264 ? 9.067 -12.744 -13.336 1.00 78.88 264 ALA A O 1
ATOM 2001 N N . VAL A 1 265 ? 8.832 -14.264 -11.691 1.00 77.12 265 VAL A N 1
ATOM 2002 C CA . VAL A 1 265 ? 7.456 -13.911 -11.320 1.00 77.12 265 VAL A CA 1
ATOM 2003 C C . VAL A 1 265 ? 7.435 -13.401 -9.889 1.00 77.12 265 VAL A C 1
ATOM 2005 O O . VAL A 1 265 ? 7.835 -14.117 -8.970 1.00 77.12 265 VAL A O 1
ATOM 2008 N N . ARG A 1 266 ? 6.902 -12.191 -9.688 1.00 89.31 266 ARG A N 1
ATOM 2009 C CA . ARG A 1 266 ? 6.434 -11.741 -8.374 1.00 89.31 266 ARG A CA 1
ATOM 2010 C C . ARG A 1 266 ? 4.976 -12.116 -8.174 1.00 89.31 266 ARG A C 1
ATOM 2012 O O . ARG A 1 266 ? 4.139 -11.922 -9.059 1.00 89.31 266 ARG A O 1
ATOM 2019 N N . ILE A 1 267 ? 4.666 -12.601 -6.984 1.00 91.62 267 ILE A N 1
ATOM 2020 C CA . ILE A 1 267 ? 3.294 -12.742 -6.508 1.00 91.62 267 ILE A CA 1
ATOM 2021 C C . ILE A 1 267 ? 2.894 -11.451 -5.782 1.00 91.62 267 ILE A C 1
ATOM 2023 O O . ILE A 1 267 ? 3.751 -10.793 -5.192 1.00 91.62 267 ILE A O 1
ATOM 2027 N N . PRO A 1 268 ? 1.608 -11.063 -5.788 1.00 92.31 268 PRO A N 1
ATOM 2028 C CA . PRO A 1 268 ? 1.141 -9.855 -5.110 1.00 92.31 268 PRO A CA 1
ATOM 2029 C C . PRO A 1 268 ? 1.025 -10.079 -3.590 1.00 92.31 268 PRO A C 1
ATOM 2031 O O . PRO A 1 268 ? -0.067 -9.965 -3.039 1.00 92.31 268 PRO A O 1
ATOM 2034 N N . HIS A 1 269 ? 2.131 -10.459 -2.947 1.00 95.12 269 HIS A N 1
ATOM 2035 C CA . HIS A 1 269 ? 2.273 -10.691 -1.508 1.00 95.12 269 HIS A CA 1
ATOM 2036 C C . HIS A 1 269 ? 3.552 -10.009 -1.014 1.00 95.12 269 HIS A C 1
ATOM 2038 O O . HIS A 1 269 ? 4.591 -10.094 -1.668 1.00 95.12 269 HIS A O 1
ATOM 2044 N N . TYR A 1 270 ? 3.487 -9.366 0.141 1.00 97.56 270 TYR A N 1
ATOM 2045 C CA . TYR A 1 270 ? 4.635 -9.118 1.002 1.00 97.56 270 TYR A CA 1
ATOM 2046 C C . TYR A 1 270 ? 4.932 -10.396 1.791 1.00 97.56 270 TYR A C 1
ATOM 2048 O O . TYR A 1 270 ? 4.047 -11.227 1.989 1.00 97.56 270 TYR A O 1
ATOM 2056 N N . SER A 1 271 ? 6.185 -10.586 2.189 1.00 97.31 271 SER A N 1
ATOM 2057 C CA . SER A 1 271 ? 6.593 -11.768 2.947 1.00 97.31 271 SER A CA 1
ATOM 2058 C C . SER A 1 271 ? 5.937 -11.796 4.325 1.00 97.31 271 SER A C 1
ATOM 2060 O O . SER A 1 271 ? 5.920 -10.781 5.019 1.00 97.31 271 SER A O 1
ATOM 2062 N N . ASN A 1 272 ? 5.364 -12.950 4.672 1.00 95.88 272 ASN A N 1
ATOM 2063 C CA . ASN A 1 272 ? 4.712 -13.211 5.951 1.00 95.88 272 ASN A CA 1
ATOM 2064 C C . ASN A 1 272 ? 4.770 -14.726 6.268 1.00 95.88 272 ASN A C 1
ATOM 2066 O O . ASN A 1 272 ? 4.265 -15.521 5.461 1.00 95.88 272 ASN A O 1
ATOM 2070 N N . PRO A 1 273 ? 5.344 -15.152 7.410 1.00 95.19 273 PRO A N 1
ATOM 2071 C CA . PRO A 1 273 ? 5.427 -16.566 7.793 1.00 95.19 273 PRO A CA 1
ATOM 2072 C C . PRO A 1 273 ? 4.068 -17.244 8.026 1.00 95.19 273 PRO A C 1
ATOM 2074 O O . PRO A 1 273 ? 3.961 -18.458 7.866 1.00 95.19 273 PRO A O 1
ATOM 2077 N N . ASP A 1 274 ? 3.024 -16.479 8.352 1.00 92.00 274 ASP A N 1
ATOM 2078 C CA . ASP A 1 274 ? 1.679 -17.001 8.627 1.00 92.00 274 ASP A CA 1
ATOM 2079 C C . ASP A 1 274 ? 0.833 -17.188 7.352 1.00 92.00 274 ASP A C 1
ATOM 2081 O O . ASP A 1 274 ? -0.265 -17.750 7.399 1.00 92.00 274 ASP A O 1
ATOM 2085 N N . ILE A 1 275 ? 1.317 -16.716 6.198 1.00 94.00 275 ILE A N 1
ATOM 2086 C CA . ILE A 1 275 ? 0.595 -16.767 4.924 1.00 94.00 275 ILE A CA 1
ATOM 2087 C C . ILE A 1 275 ? 1.286 -17.730 3.970 1.00 94.00 275 ILE A C 1
ATOM 2089 O O . ILE A 1 275 ? 2.447 -17.539 3.613 1.00 94.00 275 ILE A O 1
ATOM 2093 N N . ASN A 1 276 ? 0.535 -18.722 3.490 1.00 93.94 276 ASN A N 1
ATOM 2094 C CA . ASN A 1 276 ? 1.009 -19.679 2.497 1.00 93.94 276 ASN A CA 1
ATOM 2095 C C . ASN A 1 276 ? 0.622 -19.270 1.071 1.00 93.94 276 ASN A C 1
ATOM 2097 O O . ASN A 1 276 ? -0.520 -18.895 0.806 1.00 93.94 276 ASN A O 1
ATOM 2101 N N . PHE A 1 277 ? 1.538 -19.479 0.131 1.00 92.19 277 PHE A N 1
ATOM 2102 C CA . PHE A 1 277 ? 1.287 -19.456 -1.304 1.00 92.19 277 PHE A CA 1
ATOM 2103 C C . PHE A 1 277 ? 1.856 -20.728 -1.935 1.00 92.19 277 PHE A C 1
ATOM 2105 O O . PHE A 1 277 ? 2.970 -21.138 -1.622 1.00 92.19 277 PHE A O 1
ATOM 2112 N N . ASP A 1 278 ? 1.079 -21.383 -2.802 1.00 89.50 278 ASP A N 1
ATOM 2113 C CA . ASP A 1 278 ? 1.473 -22.658 -3.429 1.00 89.50 278 ASP A CA 1
ATOM 2114 C C . ASP A 1 278 ? 1.939 -23.719 -2.401 1.00 89.50 278 ASP A C 1
ATOM 2116 O O . ASP A 1 278 ? 2.904 -24.460 -2.601 1.00 89.50 278 ASP A O 1
ATOM 2120 N N . GLY A 1 279 ? 1.258 -23.740 -1.246 1.00 90.38 279 GLY A N 1
ATOM 2121 C CA . GLY A 1 279 ? 1.500 -24.671 -0.140 1.00 90.38 279 GLY A CA 1
ATOM 2122 C C . GLY A 1 279 ? 2.717 -24.366 0.742 1.00 90.38 279 GLY A C 1
ATOM 2123 O O . GLY A 1 279 ? 3.002 -25.164 1.631 1.00 90.38 279 GLY A O 1
ATOM 2124 N N . VAL A 1 280 ? 3.415 -23.246 0.528 1.00 94.25 280 VAL A N 1
ATOM 2125 C CA . VAL A 1 280 ? 4.627 -22.864 1.276 1.00 94.25 280 VAL A CA 1
ATOM 2126 C C . VAL A 1 280 ? 4.460 -21.472 1.878 1.00 94.25 280 VAL A C 1
ATOM 2128 O O . VAL A 1 280 ? 3.861 -20.601 1.249 1.00 94.25 280 VAL A O 1
ATOM 2131 N N . ALA A 1 281 ? 4.975 -21.261 3.091 1.00 96.12 281 ALA A N 1
ATOM 2132 C CA . ALA A 1 281 ? 4.957 -19.954 3.741 1.00 96.12 281 ALA A CA 1
ATOM 2133 C C . ALA A 1 281 ? 5.688 -18.909 2.885 1.00 96.12 281 ALA A C 1
ATOM 2135 O O . ALA A 1 281 ? 6.748 -19.173 2.318 1.00 96.12 281 ALA A O 1
ATOM 2136 N N . THR A 1 282 ? 5.115 -17.713 2.792 1.00 96.81 282 THR A N 1
ATOM 2137 C CA . THR A 1 282 ? 5.675 -16.593 2.018 1.00 96.81 282 THR A CA 1
ATOM 2138 C C . THR A 1 282 ? 6.760 -15.823 2.776 1.00 96.81 282 THR A C 1
ATOM 2140 O O . THR A 1 282 ? 7.308 -14.857 2.243 1.00 96.81 282 THR A O 1
ATOM 2143 N N . GLY A 1 283 ? 7.070 -16.236 4.005 1.00 95.75 283 GLY A N 1
ATOM 2144 C CA . GLY A 1 283 ? 8.042 -15.620 4.900 1.00 95.75 283 GLY A CA 1
ATOM 2145 C C . GLY A 1 283 ? 8.580 -16.602 5.942 1.00 95.75 283 GLY A C 1
ATOM 2146 O O . GLY A 1 283 ? 8.146 -17.752 6.019 1.00 95.75 283 GLY A O 1
ATOM 2147 N N . ASP A 1 284 ? 9.514 -16.119 6.752 1.00 93.25 284 ASP A N 1
ATOM 2148 C CA . ASP A 1 284 ? 10.022 -16.762 7.970 1.00 93.25 284 ASP A CA 1
ATOM 2149 C C . ASP A 1 284 ? 10.283 -15.673 9.033 1.00 93.25 284 ASP A C 1
ATOM 2151 O O . ASP A 1 284 ? 9.870 -14.531 8.848 1.00 93.25 284 ASP A O 1
ATOM 2155 N N . GLU A 1 285 ? 10.919 -16.008 10.160 1.00 90.50 285 GLU A N 1
ATOM 2156 C CA . GLU A 1 285 ? 11.199 -15.041 11.240 1.00 90.50 285 GLU A CA 1
ATOM 2157 C C . GLU A 1 285 ? 12.030 -13.835 10.774 1.00 90.50 285 GLU A C 1
ATOM 2159 O O . GLU A 1 285 ? 11.881 -12.735 11.312 1.00 90.50 285 GLU A O 1
ATOM 2164 N N . ASP A 1 286 ? 12.862 -14.029 9.754 1.00 90.94 286 ASP A N 1
ATOM 2165 C CA . ASP A 1 286 ? 13.737 -13.004 9.207 1.00 90.94 286 ASP A CA 1
ATOM 2166 C C . ASP A 1 286 ? 13.072 -12.323 7.980 1.00 90.94 286 ASP A C 1
ATOM 2168 O O . ASP A 1 286 ? 13.097 -11.113 7.748 1.00 90.94 286 ASP A O 1
ATOM 2172 N N . ASN A 1 287 ? 12.378 -13.100 7.165 1.00 94.38 287 ASN A N 1
ATOM 2173 C CA . ASN A 1 287 ? 11.730 -12.617 5.961 1.00 94.38 287 ASN A CA 1
ATOM 2174 C C . ASN A 1 287 ? 10.252 -12.306 6.242 1.00 94.38 287 ASN A C 1
ATOM 2176 O O . ASN A 1 287 ? 9.375 -13.054 5.812 1.00 94.38 287 ASN A O 1
ATOM 2180 N N . ASP A 1 288 ? 9.974 -11.212 6.959 1.00 94.75 288 ASP A N 1
ATOM 2181 C CA . ASP A 1 288 ? 8.615 -10.811 7.355 1.00 94.75 288 ASP A CA 1
ATOM 2182 C C . ASP A 1 288 ? 8.361 -9.301 7.183 1.00 94.75 288 ASP A C 1
ATOM 2184 O O . ASP A 1 288 ? 8.195 -8.529 8.132 1.00 94.75 288 ASP A O 1
ATOM 2188 N N . ASN A 1 289 ? 8.296 -8.860 5.925 1.00 94.56 289 ASN A N 1
ATOM 2189 C CA . ASN A 1 289 ? 7.935 -7.477 5.617 1.00 94.56 289 ASN A CA 1
ATOM 2190 C C . ASN A 1 289 ? 6.534 -7.111 6.123 1.00 94.56 289 ASN A C 1
ATOM 2192 O O . ASN A 1 289 ? 6.296 -5.952 6.461 1.00 94.56 289 ASN A O 1
ATOM 2196 N N . ALA A 1 290 ? 5.605 -8.068 6.189 1.00 94.62 290 ALA A N 1
ATOM 2197 C CA . ALA A 1 290 ? 4.253 -7.800 6.655 1.00 94.62 290 ALA A CA 1
ATOM 2198 C C . ALA A 1 290 ? 4.234 -7.293 8.105 1.00 94.62 290 ALA A C 1
ATOM 2200 O O . ALA A 1 290 ? 3.529 -6.319 8.382 1.00 94.62 290 ALA A O 1
ATOM 2201 N N . ARG A 1 291 ? 5.033 -7.880 9.008 1.00 90.12 291 ARG A N 1
ATOM 2202 C CA . ARG A 1 291 ? 5.182 -7.404 10.396 1.00 90.12 291 ARG A CA 1
ATOM 2203 C C . ARG A 1 291 ? 5.640 -5.957 10.477 1.00 90.12 291 ARG A C 1
ATOM 2205 O O . ARG A 1 291 ? 4.973 -5.154 11.129 1.00 90.12 291 ARG A O 1
ATOM 2212 N N . ILE A 1 292 ? 6.719 -5.602 9.784 1.00 88.88 292 ILE A N 1
ATOM 2213 C CA . ILE A 1 292 ? 7.229 -4.227 9.818 1.00 88.88 292 ILE A CA 1
ATOM 2214 C C . ILE A 1 292 ? 6.200 -3.249 9.279 1.00 88.88 292 ILE A C 1
ATOM 2216 O O . ILE A 1 292 ? 5.932 -2.234 9.912 1.00 88.88 292 ILE A O 1
ATOM 2220 N N . MET A 1 293 ? 5.571 -3.578 8.153 1.00 90.69 293 MET A N 1
ATOM 2221 C CA . MET A 1 293 ? 4.563 -2.715 7.548 1.00 90.69 293 MET A CA 1
ATOM 2222 C C . MET A 1 293 ? 3.344 -2.525 8.457 1.00 90.69 293 MET A C 1
ATOM 2224 O O . MET A 1 293 ? 2.767 -1.440 8.479 1.00 90.69 293 MET A O 1
ATOM 2228 N N . MET A 1 294 ? 2.950 -3.543 9.231 1.00 89.19 294 MET A N 1
ATOM 2229 C CA . MET A 1 294 ? 1.905 -3.399 10.249 1.00 89.19 294 MET A CA 1
ATOM 2230 C C . MET A 1 294 ? 2.327 -2.412 11.347 1.00 89.19 294 MET A C 1
ATOM 2232 O O . MET A 1 294 ? 1.551 -1.516 11.682 1.00 89.19 294 MET A O 1
ATOM 2236 N N . ASN A 1 295 ? 3.560 -2.515 11.839 1.00 85.38 295 ASN A N 1
ATOM 2237 C CA . ASN A 1 295 ? 4.067 -1.668 12.919 1.00 85.38 295 ASN A CA 1
ATOM 2238 C C . ASN A 1 295 ? 4.279 -0.211 12.471 1.00 85.38 295 ASN A C 1
ATOM 2240 O O . ASN A 1 295 ? 3.907 0.731 13.172 1.00 85.38 295 ASN A O 1
ATOM 2244 N N . THR A 1 296 ? 4.826 -0.005 11.273 1.00 85.81 296 THR A N 1
ATOM 2245 C CA . THR A 1 296 ? 5.158 1.329 10.757 1.00 85.81 296 THR A CA 1
ATOM 2246 C C . THR A 1 296 ? 3.948 2.065 10.198 1.00 85.81 296 THR A C 1
ATOM 2248 O O . THR A 1 296 ? 3.886 3.290 10.298 1.00 85.81 296 THR A O 1
ATOM 2251 N N . ALA A 1 297 ? 2.944 1.362 9.664 1.00 87.44 297 ALA A N 1
ATOM 2252 C CA . ALA A 1 297 ? 1.775 2.000 9.062 1.00 87.44 297 ALA A CA 1
ATOM 2253 C C . ALA A 1 297 ? 1.014 2.912 10.036 1.00 87.44 297 ALA A C 1
ATOM 2255 O O . ALA A 1 297 ? 0.515 3.960 9.625 1.00 87.44 297 ALA A O 1
ATOM 2256 N N . CYS A 1 298 ? 0.941 2.551 11.320 1.00 81.06 298 CYS A N 1
ATOM 2257 C CA . CYS A 1 298 ? 0.271 3.379 12.325 1.00 81.06 298 CYS A CA 1
ATOM 2258 C C . CYS A 1 298 ? 1.020 4.683 12.596 1.00 81.06 298 CYS A C 1
ATOM 2260 O O . CYS A 1 298 ? 0.388 5.729 12.734 1.00 81.06 298 CYS A O 1
ATOM 2262 N N . TYR A 1 299 ? 2.351 4.639 12.578 1.00 82.38 299 TYR A N 1
ATOM 2263 C CA . TYR A 1 299 ? 3.186 5.830 12.669 1.00 82.38 299 TYR A CA 1
ATOM 2264 C C . TYR A 1 299 ? 3.050 6.709 11.416 1.00 82.38 299 TYR A C 1
ATOM 2266 O O . TYR A 1 299 ? 2.764 7.899 11.517 1.00 82.38 299 TYR A O 1
ATOM 2274 N N . VAL A 1 300 ? 3.157 6.102 10.231 1.00 83.88 300 VAL A N 1
ATOM 2275 C CA . VAL A 1 300 ? 3.112 6.800 8.935 1.00 83.88 300 VAL A CA 1
ATOM 2276 C C . VAL A 1 300 ? 1.754 7.452 8.672 1.00 83.88 300 VAL A C 1
ATOM 2278 O O . VAL A 1 300 ? 1.703 8.547 8.128 1.00 83.88 300 VAL A O 1
ATOM 2281 N N . SER A 1 301 ? 0.646 6.841 9.106 1.00 85.06 301 SER A N 1
ATOM 2282 C CA . SER A 1 301 ? -0.695 7.444 8.980 1.00 85.06 301 SER A CA 1
ATOM 2283 C C . SER A 1 301 ? -0.908 8.714 9.817 1.00 85.06 301 SER A C 1
ATOM 2285 O O . SER A 1 301 ? -1.963 9.340 9.731 1.00 85.06 301 SER A O 1
ATOM 2287 N N . GLY A 1 302 ? 0.064 9.060 10.667 1.00 78.56 302 GLY A N 1
ATOM 2288 C CA . GLY A 1 302 ? 0.077 10.282 11.461 1.00 78.56 302 GLY A CA 1
ATOM 2289 C C . GLY A 1 302 ? 0.900 11.421 10.857 1.00 78.56 302 GLY A C 1
ATOM 2290 O O . GLY A 1 302 ? 0.962 12.475 11.484 1.00 78.56 302 GLY A O 1
ATOM 2291 N N . TYR A 1 303 ? 1.532 11.239 9.691 1.00 81.62 303 TYR A N 1
ATOM 2292 C CA . TYR A 1 303 ? 2.376 12.271 9.073 1.00 81.62 303 TYR A CA 1
ATOM 2293 C C . TYR A 1 303 ? 1.572 13.499 8.653 1.00 81.62 303 TYR A C 1
ATOM 2295 O O . TYR A 1 303 ? 1.977 14.622 8.920 1.00 81.62 303 TYR A O 1
ATOM 2303 N N . ASN A 1 304 ? 0.408 13.307 8.036 1.00 74.75 304 ASN A N 1
ATOM 2304 C CA . ASN A 1 304 ? -0.504 14.391 7.702 1.00 74.75 304 ASN A CA 1
ATOM 2305 C C . ASN A 1 304 ? -1.953 13.915 7.830 1.00 74.75 304 ASN A C 1
ATOM 2307 O O . ASN A 1 304 ? -2.511 13.280 6.938 1.00 74.75 304 ASN A O 1
ATOM 2311 N N . THR A 1 305 ? -2.622 14.286 8.919 1.00 64.44 305 THR A N 1
ATOM 2312 C CA . THR A 1 305 ? -4.049 13.993 9.091 1.00 64.44 305 THR A CA 1
ATOM 2313 C C . THR A 1 305 ? -4.889 15.223 8.774 1.00 64.44 305 THR A C 1
ATOM 2315 O O . THR A 1 305 ? -4.794 16.217 9.490 1.00 64.44 305 THR A O 1
ATOM 2318 N N . ALA A 1 306 ? -5.762 15.157 7.761 1.00 64.81 306 ALA A N 1
ATOM 2319 C CA . ALA A 1 306 ? -6.821 16.164 7.593 1.00 64.81 306 ALA A CA 1
ATOM 2320 C C . ALA A 1 306 ? -8.191 15.675 7.169 1.00 64.81 306 ALA A C 1
ATOM 2322 O O . ALA A 1 306 ? -9.158 16.413 7.345 1.00 64.81 306 ALA A O 1
ATOM 2323 N N . ASP A 1 307 ? -8.306 14.464 6.644 1.00 74.94 307 ASP A N 1
ATOM 2324 C CA . ASP A 1 307 ? -9.620 13.880 6.427 1.00 74.94 307 ASP A CA 1
ATOM 2325 C C . ASP A 1 307 ? -10.034 13.053 7.638 1.00 74.94 307 ASP A C 1
ATOM 2327 O O . ASP A 1 307 ? -9.191 12.560 8.388 1.00 74.94 307 ASP A O 1
ATOM 2331 N N . TRP A 1 308 ? -11.335 12.852 7.792 1.00 85.69 308 TRP A N 1
ATOM 2332 C CA . TRP A 1 308 ? -11.835 11.980 8.836 1.00 85.69 308 TRP A CA 1
ATOM 2333 C C . TRP A 1 308 ? -11.490 10.523 8.534 1.00 85.69 308 TRP A C 1
ATOM 2335 O O . TRP A 1 308 ? -11.594 10.063 7.392 1.00 85.69 308 TRP A O 1
ATOM 2345 N N . THR A 1 309 ? -11.102 9.775 9.557 1.00 85.25 309 THR A N 1
ATOM 2346 C CA . THR A 1 309 ? -10.783 8.353 9.436 1.00 85.25 309 THR A CA 1
ATOM 2347 C C . THR A 1 309 ? -11.667 7.548 10.372 1.00 85.25 309 THR A C 1
ATOM 2349 O O . THR A 1 309 ? -12.095 8.024 11.418 1.00 85.25 309 THR A O 1
ATOM 2352 N N . VAL A 1 310 ? -12.008 6.332 9.949 1.00 87.06 310 VAL A N 1
ATOM 2353 C CA . VAL A 1 310 ? -12.843 5.404 10.714 1.00 87.06 310 VAL A CA 1
ATOM 2354 C C . VAL A 1 310 ? -12.211 4.032 10.597 1.00 87.06 310 VAL A C 1
ATOM 2356 O O . VAL A 1 310 ? -11.937 3.585 9.482 1.00 87.06 310 VAL A O 1
ATOM 2359 N N . GLY A 1 311 ? -12.029 3.374 11.732 1.00 88.06 311 GLY A N 1
ATOM 2360 C CA . GLY A 1 311 ? -11.360 2.094 11.884 1.00 88.06 311 GLY A CA 1
ATOM 2361 C C . GLY A 1 311 ? -11.892 1.285 13.056 1.00 88.06 311 GLY A C 1
ATOM 2362 O O . GLY A 1 311 ? -12.713 1.764 13.836 1.00 88.06 311 GLY A O 1
ATOM 2363 N N . ILE A 1 312 ? -11.412 0.049 13.178 1.00 88.69 312 ILE A N 1
ATOM 2364 C CA . ILE A 1 312 ? -11.736 -0.848 14.292 1.00 88.69 312 ILE A CA 1
ATOM 2365 C C . ILE A 1 312 ? -10.433 -1.154 15.029 1.00 88.69 312 ILE A C 1
ATOM 2367 O O . ILE A 1 312 ? -9.559 -1.796 14.455 1.00 88.69 312 ILE A O 1
ATOM 2371 N N . SER A 1 313 ? -10.319 -0.764 16.294 1.00 87.44 313 SER A N 1
ATOM 2372 C CA . SER A 1 313 ? -9.174 -1.065 17.163 1.00 87.44 313 SER A CA 1
ATOM 2373 C C . SER A 1 313 ? -9.463 -2.215 18.134 1.00 87.44 313 SER A C 1
ATOM 2375 O O . SER A 1 313 ? -10.622 -2.559 18.381 1.00 87.44 313 SER A O 1
ATOM 2377 N N . GLY A 1 314 ? -8.396 -2.822 18.662 1.00 83.75 314 GLY A N 1
ATOM 2378 C CA . GLY A 1 314 ? -8.423 -4.023 19.517 1.00 83.75 314 GLY A CA 1
ATOM 2379 C C . GLY A 1 314 ? -7.850 -5.252 18.805 1.00 83.75 314 GLY A C 1
ATOM 2380 O O . GLY A 1 314 ? -7.580 -5.169 17.614 1.00 83.75 314 GLY A O 1
ATOM 2381 N N . SER A 1 315 ? -7.674 -6.381 19.492 1.00 82.88 315 SER A N 1
ATOM 2382 C CA . SER A 1 315 ? -7.028 -7.575 18.912 1.00 82.88 315 SER A CA 1
ATOM 2383 C C . SER A 1 315 ? -7.864 -8.260 17.819 1.00 82.88 315 SER A C 1
ATOM 2385 O O . SER A 1 315 ? -9.091 -8.326 17.896 1.00 82.88 315 SER A O 1
ATOM 2387 N N . THR A 1 316 ? -7.203 -8.796 16.785 1.00 82.88 316 THR A N 1
ATOM 2388 C CA . THR A 1 316 ? -7.836 -9.704 15.801 1.00 82.88 316 THR A CA 1
ATOM 2389 C C . THR A 1 316 ? -7.968 -11.131 16.320 1.00 82.88 316 THR A C 1
ATOM 2391 O O . THR A 1 316 ? -8.743 -11.902 15.765 1.00 82.88 316 THR A O 1
ATOM 2394 N N . LYS A 1 317 ? -7.226 -11.499 17.367 1.00 85.31 317 LYS A N 1
ATOM 2395 C CA . LYS A 1 317 ? -7.234 -12.835 17.961 1.00 85.31 317 LYS A CA 1
ATOM 2396 C C . LYS A 1 317 ? -8.091 -12.818 19.221 1.00 85.31 317 LYS A C 1
ATOM 2398 O O . LYS A 1 317 ? -7.769 -12.113 20.178 1.00 85.31 317 LYS A O 1
ATOM 2403 N N . TRP A 1 318 ? -9.163 -13.600 19.221 1.00 86.69 318 TRP A N 1
ATOM 2404 C CA . TRP A 1 318 ? -9.983 -13.846 20.401 1.00 86.69 318 TRP A CA 1
ATOM 2405 C C . TRP A 1 318 ? -9.602 -15.200 20.993 1.00 86.69 318 TRP A C 1
ATOM 2407 O O . TRP A 1 318 ? -9.858 -16.244 20.401 1.00 86.69 318 TRP A O 1
ATOM 2417 N N . CYS A 1 319 ? -8.999 -15.201 22.176 1.00 85.25 319 CYS A N 1
ATOM 2418 C CA . CYS A 1 319 ? -8.737 -16.443 22.889 1.00 85.25 319 CYS A CA 1
ATOM 2419 C C . CYS A 1 319 ? -10.050 -17.140 23.268 1.00 85.25 319 CYS A C 1
ATOM 2421 O O . CYS A 1 319 ? -10.872 -16.560 23.973 1.00 85.25 319 CYS A O 1
ATOM 2423 N N . SER A 1 320 ? -10.222 -18.401 22.871 1.00 80.50 320 SER A N 1
ATOM 2424 C CA . SER A 1 320 ? -11.390 -19.234 23.203 1.00 80.50 320 SER A CA 1
ATOM 2425 C C . SER A 1 320 ? -11.641 -19.347 24.715 1.00 80.50 320 SER A C 1
ATOM 2427 O O . SER A 1 320 ? -12.781 -19.508 25.151 1.00 80.50 320 SER A O 1
ATOM 2429 N N . SER A 1 321 ? -10.580 -19.224 25.519 1.00 80.81 321 SER A N 1
ATOM 2430 C CA . SER A 1 321 ? -10.616 -19.207 26.983 1.00 80.81 321 SER A CA 1
ATOM 2431 C C . SER A 1 321 ? -11.103 -17.882 27.581 1.00 80.81 321 SER A C 1
ATOM 2433 O O . SER A 1 321 ? -11.482 -17.844 28.753 1.00 80.81 321 SER A O 1
ATOM 2435 N N . GLN A 1 322 ? -11.118 -16.794 26.806 1.00 83.00 322 GLN A N 1
ATOM 2436 C CA . GLN A 1 322 ? -11.588 -15.492 27.264 1.00 83.00 322 GLN A CA 1
ATOM 2437 C C . GLN A 1 322 ? -13.111 -15.377 27.108 1.00 83.00 322 GLN A C 1
ATOM 2439 O O . GLN A 1 322 ? -13.641 -15.575 26.011 1.00 83.00 322 GLN A O 1
ATOM 2444 N N . PRO A 1 323 ? -13.836 -14.979 28.171 1.00 82.69 323 PRO A N 1
ATOM 2445 C CA . PRO A 1 323 ? -15.300 -14.913 28.150 1.00 82.69 323 PRO A CA 1
ATOM 2446 C C . PRO A 1 323 ? -15.840 -13.806 27.235 1.00 82.69 323 PRO A C 1
ATOM 2448 O O . PRO A 1 323 ? -17.011 -13.826 26.845 1.00 82.69 323 PRO A O 1
ATOM 2451 N N . SER A 1 324 ? -14.997 -12.828 26.906 1.00 88.50 324 SER A N 1
ATOM 2452 C CA . SER A 1 324 ? -15.368 -11.676 26.105 1.00 88.50 324 SER A CA 1
ATOM 2453 C C . SER A 1 324 ? -14.193 -11.127 25.315 1.00 88.50 324 SER A C 1
ATOM 2455 O O . SER A 1 324 ? -13.061 -11.163 25.794 1.00 88.50 324 SER A O 1
ATOM 2457 N N . HIS A 1 325 ? -14.498 -10.524 24.172 1.00 89.62 325 HIS A N 1
ATOM 2458 C CA . HIS A 1 325 ? -13.541 -9.826 23.319 1.00 89.62 325 HIS A CA 1
ATOM 2459 C C . HIS A 1 325 ? -14.061 -8.436 22.977 1.00 89.62 325 HIS A C 1
ATOM 2461 O O . HIS A 1 325 ? -15.196 -8.306 22.517 1.00 89.62 325 HIS A O 1
ATOM 2467 N N . THR A 1 326 ? -13.261 -7.396 23.201 1.00 92.31 326 THR A N 1
ATOM 2468 C CA . THR A 1 326 ? -13.699 -6.007 23.006 1.00 92.31 326 THR A CA 1
ATOM 2469 C C . THR A 1 326 ? -13.014 -5.383 21.802 1.00 92.31 326 THR A C 1
ATOM 2471 O O . THR A 1 326 ? -11.796 -5.450 21.659 1.00 92.31 326 THR A O 1
ATOM 2474 N N . LEU A 1 327 ? -13.817 -4.731 20.966 1.00 92.06 327 LEU A N 1
ATOM 2475 C CA . LEU A 1 327 ? -13.372 -3.906 19.853 1.00 92.06 327 LEU A CA 1
ATOM 2476 C C . LEU A 1 327 ? -13.885 -2.480 20.047 1.00 92.06 327 LEU A C 1
ATOM 2478 O O . LEU A 1 327 ? -14.973 -2.260 20.587 1.00 92.06 327 LEU A O 1
ATOM 2482 N N . THR A 1 328 ? -13.112 -1.504 19.591 1.00 93.81 328 THR A N 1
ATOM 2483 C CA . THR A 1 328 ? -13.446 -0.082 19.709 1.00 93.81 328 THR A CA 1
ATOM 2484 C C . THR A 1 328 ? -13.410 0.593 18.347 1.00 93.81 328 THR A C 1
ATOM 2486 O O . THR A 1 328 ? -12.685 0.184 17.442 1.00 93.81 328 THR A O 1
ATOM 2489 N N . ALA A 1 329 ? -14.229 1.622 18.167 1.00 91.69 329 ALA A N 1
ATOM 2490 C CA . ALA A 1 329 ? -14.185 2.459 16.984 1.00 91.69 329 ALA A CA 1
ATOM 2491 C C . ALA A 1 329 ? -13.000 3.417 17.120 1.00 91.69 329 ALA A C 1
ATOM 2493 O O . ALA A 1 329 ? -12.937 4.195 18.069 1.00 91.69 329 ALA A O 1
ATOM 2494 N N . ALA A 1 330 ? -12.081 3.376 16.159 1.00 88.38 330 ALA A N 1
ATOM 2495 C CA . ALA A 1 330 ? -11.026 4.370 16.017 1.00 88.38 330 ALA A CA 1
ATOM 2496 C C . ALA A 1 330 ? -11.497 5.430 15.026 1.00 88.38 330 ALA A C 1
ATOM 2498 O O . ALA A 1 330 ? -11.580 5.157 13.828 1.00 88.38 330 ALA A O 1
ATOM 2499 N N . VAL A 1 331 ? -11.862 6.612 15.524 1.00 86.88 331 VAL A N 1
ATOM 2500 C CA . VAL A 1 331 ? -12.347 7.712 14.685 1.00 86.88 331 VAL A CA 1
ATOM 2501 C C . VAL A 1 331 ? -11.497 8.949 14.914 1.00 86.88 331 VAL A C 1
ATOM 2503 O O . VAL A 1 331 ? -11.510 9.505 16.011 1.00 86.88 331 VAL A O 1
ATOM 2506 N N . SER A 1 332 ? -10.811 9.408 13.869 1.00 85.06 332 SER A N 1
ATOM 2507 C CA . SER A 1 332 ? -10.134 10.707 13.880 1.00 85.06 332 SER A CA 1
ATOM 2508 C C . SER A 1 332 ? -10.983 11.713 13.103 1.00 85.06 332 SER A C 1
ATOM 2510 O O . SER A 1 332 ? -11.351 11.426 11.961 1.00 85.06 332 SER A O 1
ATOM 2512 N N . PRO A 1 333 ? -11.340 12.872 13.690 1.00 83.94 333 PRO A N 1
ATOM 2513 C CA . PRO A 1 333 ? -12.056 13.918 12.970 1.00 83.94 333 PRO A CA 1
ATOM 2514 C C . PRO A 1 333 ? -11.200 14.516 11.848 1.00 83.94 333 PRO A C 1
ATOM 2516 O O . PRO A 1 333 ? -9.971 14.449 11.914 1.00 83.94 333 PRO A O 1
ATOM 2519 N N . PRO A 1 334 ? -11.833 15.143 10.842 1.00 84.94 334 PRO A N 1
ATOM 2520 C CA . PRO A 1 334 ? -11.095 15.896 9.847 1.00 84.94 334 PRO A CA 1
ATOM 2521 C C . PRO A 1 334 ? -10.437 17.117 10.500 1.00 84.94 334 PRO A C 1
ATOM 2523 O O . PRO A 1 334 ? -10.923 17.639 11.510 1.00 84.94 334 PRO A O 1
ATOM 2526 N N . THR A 1 335 ? -9.354 17.618 9.907 1.00 77.06 335 THR A N 1
ATOM 2527 C CA . THR A 1 335 ? -8.684 18.820 10.413 1.00 77.06 335 THR A CA 1
ATOM 2528 C C . THR A 1 335 ? -9.610 20.025 10.251 1.00 77.06 335 THR A C 1
ATOM 2530 O O . THR A 1 335 ? -10.062 20.317 9.135 1.00 77.06 335 THR A O 1
ATOM 2533 N N . PRO A 1 336 ? -9.912 20.752 11.347 1.00 73.81 336 PRO A N 1
ATOM 2534 C CA . PRO A 1 336 ? -10.809 21.897 11.299 1.00 73.81 336 PRO A CA 1
ATOM 2535 C C . PRO A 1 336 ? -10.357 22.950 10.283 1.00 73.81 336 PRO A C 1
ATOM 2537 O O . PRO A 1 336 ? -9.171 23.241 10.155 1.00 73.81 336 PRO A O 1
ATOM 2540 N N . GLY A 1 337 ? -11.317 23.553 9.580 1.00 71.31 337 GLY A N 1
ATOM 2541 C CA . GLY A 1 337 ? -11.060 24.642 8.628 1.00 71.31 337 GLY A CA 1
ATOM 2542 C C . GLY A 1 337 ? -10.753 24.206 7.192 1.00 71.31 337 GLY A C 1
ATOM 2543 O O . GLY A 1 337 ? -10.772 25.051 6.304 1.00 71.31 337 GLY A O 1
ATOM 2544 N N . TRP A 1 338 ? -10.565 22.908 6.935 1.00 71.19 338 TRP A N 1
ATOM 2545 C CA . TRP A 1 338 ? -10.302 22.384 5.585 1.00 71.19 338 TRP A CA 1
ATOM 2546 C C . TRP A 1 338 ? -11.558 21.970 4.808 1.00 71.19 338 TRP A C 1
ATOM 2548 O O . TRP A 1 338 ? -11.474 21.607 3.638 1.00 71.19 338 TRP A O 1
ATOM 2558 N N . GLY A 1 339 ? -12.734 22.032 5.441 1.00 76.88 339 GLY A N 1
ATOM 2559 C CA . GLY A 1 339 ? -14.016 21.742 4.790 1.00 76.88 339 GLY A CA 1
ATOM 2560 C C . GLY A 1 339 ? -14.224 20.273 4.409 1.00 76.88 339 GLY A C 1
ATOM 2561 O O . GLY A 1 339 ? -15.114 19.981 3.611 1.00 76.88 339 GLY A O 1
ATOM 2562 N N . TYR A 1 340 ? -13.426 19.350 4.955 1.00 81.88 340 TYR A N 1
ATOM 2563 C CA . TYR A 1 340 ? -13.654 17.919 4.778 1.00 81.88 340 TYR A CA 1
ATOM 2564 C C . TYR A 1 340 ? -14.935 17.474 5.509 1.00 81.88 340 TYR A C 1
ATOM 2566 O O . TYR A 1 340 ? -15.220 17.969 6.608 1.00 81.88 340 TYR A O 1
ATOM 2574 N N . PRO A 1 341 ? -15.724 16.564 4.907 1.00 85.75 341 PRO A N 1
ATOM 2575 C CA . PRO A 1 341 ? -16.873 15.963 5.569 1.00 85.75 341 PRO A CA 1
ATOM 2576 C C . PRO A 1 341 ? -16.411 15.003 6.672 1.00 85.75 341 PRO A C 1
ATOM 2578 O O . PRO A 1 341 ? -15.249 14.601 6.704 1.00 85.75 341 PRO A O 1
ATOM 2581 N N . GLY A 1 342 ? -17.331 14.583 7.537 1.00 89.00 342 GLY A N 1
ATOM 2582 C CA . GLY A 1 342 ? -17.009 13.694 8.646 1.00 89.00 342 GLY A CA 1
ATOM 2583 C C . GLY A 1 342 ? -16.886 14.394 9.987 1.00 89.00 342 GLY A C 1
ATOM 2584 O O . GLY A 1 342 ? -16.154 13.924 10.850 1.00 89.00 342 GLY A O 1
ATOM 2585 N N . ASN A 1 343 ? -17.553 15.531 10.168 1.00 89.88 343 ASN A N 1
ATOM 2586 C CA . ASN A 1 343 ? -17.471 16.276 11.417 1.00 89.88 343 ASN A CA 1
ATOM 2587 C C . ASN A 1 343 ? -18.229 15.560 12.557 1.00 89.88 343 ASN A C 1
ATOM 2589 O O . ASN A 1 343 ? -19.305 14.995 12.337 1.00 89.88 343 ASN A O 1
ATOM 2593 N N . PRO A 1 344 ? -17.713 15.592 13.798 1.00 90.31 344 PRO A N 1
ATOM 2594 C CA . PRO A 1 344 ? -18.420 15.044 14.955 1.00 90.31 344 PRO A CA 1
ATOM 2595 C C . PRO A 1 344 ? -19.723 15.821 15.259 1.00 90.31 344 PRO A C 1
ATOM 2597 O O . PRO A 1 344 ? -19.921 16.921 14.732 1.00 90.31 344 PRO A O 1
ATOM 2600 N N . PRO A 1 345 ? -20.619 15.311 16.131 1.00 94.19 345 PRO A N 1
ATOM 2601 C CA . PRO A 1 345 ? -20.579 13.998 16.788 1.00 94.19 345 PRO A CA 1
ATOM 2602 C C . PRO A 1 345 ? -20.832 12.823 15.832 1.00 94.19 345 PRO A C 1
ATOM 2604 O O . PRO A 1 345 ? -21.373 12.998 14.742 1.00 94.19 345 PRO A O 1
ATOM 2607 N N . TYR A 1 346 ? -20.455 11.620 16.271 1.00 96.00 346 TYR A N 1
ATOM 2608 C CA . TYR A 1 346 ? -20.572 10.383 15.498 1.00 96.00 346 TYR A CA 1
ATOM 2609 C C . TYR A 1 346 ? -21.648 9.451 16.047 1.00 96.00 346 TYR A C 1
ATOM 2611 O O . TYR A 1 346 ? -21.840 9.342 17.258 1.00 96.00 346 TYR A O 1
ATOM 2619 N N . GLN A 1 347 ? -22.302 8.731 15.142 1.00 97.12 347 GLN A N 1
ATOM 2620 C CA . GLN A 1 347 ? -23.180 7.605 15.438 1.00 97.12 347 GLN A CA 1
ATOM 2621 C C . GLN A 1 347 ? -22.518 6.313 14.973 1.00 97.12 347 GLN A C 1
ATOM 2623 O O . GLN A 1 347 ? -21.922 6.280 13.895 1.00 97.12 347 GLN A O 1
ATOM 2628 N N . TYR A 1 348 ? -22.652 5.253 15.766 1.00 97.94 348 TYR A N 1
ATOM 2629 C CA . TYR A 1 348 ? -22.002 3.970 15.526 1.00 97.94 348 TYR A CA 1
ATOM 2630 C C . TYR A 1 348 ? -23.047 2.881 15.290 1.00 97.94 348 TYR A C 1
ATOM 2632 O O . TYR A 1 348 ? -24.094 2.860 15.934 1.00 97.94 348 TYR A O 1
ATOM 2640 N N . GLU A 1 349 ? -22.746 1.948 14.395 1.00 98.12 349 GLU A N 1
ATOM 2641 C CA . GLU A 1 349 ? -23.474 0.693 14.246 1.00 98.12 349 GLU A CA 1
ATOM 2642 C C . GLU A 1 349 ? -22.476 -0.449 14.054 1.00 98.12 349 GLU A C 1
ATOM 2644 O O . GLU A 1 349 ? -21.742 -0.501 13.065 1.00 98.12 349 GLU A O 1
ATOM 2649 N N . TRP A 1 350 ? -22.484 -1.385 14.997 1.00 97.81 350 TRP A N 1
ATOM 2650 C CA . TRP A 1 350 ? -21.708 -2.613 14.950 1.00 97.81 350 TRP A CA 1
ATOM 2651 C C . TRP A 1 350 ? -22.581 -3.777 14.517 1.00 97.81 350 TRP A C 1
ATOM 2653 O O . TRP A 1 350 ? -23.675 -3.996 15.048 1.00 97.81 350 TRP A O 1
ATOM 2663 N N . ARG A 1 351 ? -22.059 -4.575 13.591 1.00 96.25 351 ARG A N 1
ATOM 2664 C CA . ARG A 1 351 ? -22.653 -5.838 13.163 1.00 96.25 351 ARG A CA 1
ATOM 2665 C C . ARG A 1 351 ? -21.611 -6.936 13.096 1.00 96.25 351 ARG A C 1
ATOM 2667 O O . ARG A 1 351 ? -20.433 -6.652 12.914 1.00 96.25 351 ARG A O 1
ATOM 2674 N N . TRP A 1 352 ? -22.053 -8.185 13.137 1.00 94.38 352 TRP A N 1
ATOM 2675 C CA . TRP A 1 352 ? -21.210 -9.323 12.778 1.00 94.38 352 TRP A CA 1
ATOM 2676 C C . TRP A 1 352 ? -21.845 -10.206 11.707 1.00 94.38 352 TRP A C 1
ATOM 2678 O O . TRP A 1 352 ? -23.052 -10.138 11.454 1.00 94.38 352 TRP A O 1
ATOM 2688 N N . SER A 1 353 ? -21.013 -11.009 11.053 1.00 92.81 353 SER A N 1
ATOM 2689 C CA . SER A 1 353 ? -21.395 -11.981 10.037 1.00 92.81 353 SER A CA 1
ATOM 2690 C C . SER A 1 353 ? -20.386 -13.127 9.974 1.00 92.81 353 SER A C 1
ATOM 2692 O O . SER A 1 353 ? -19.220 -12.962 10.319 1.00 92.81 353 SER A O 1
ATOM 2694 N N . CYS A 1 354 ? -20.822 -14.266 9.444 1.00 90.06 354 CYS A N 1
ATOM 2695 C CA . CYS A 1 354 ? -19.940 -15.358 9.029 1.00 90.06 354 CYS A CA 1
ATOM 2696 C C . CYS A 1 354 ? -19.306 -15.143 7.652 1.00 90.06 354 CYS A C 1
ATOM 2698 O O . CYS A 1 354 ? -18.629 -16.025 7.138 1.00 90.06 354 CYS A O 1
ATOM 2700 N N . SER A 1 355 ? -19.566 -14.002 7.013 1.00 86.75 355 SER A N 1
ATOM 2701 C CA . SER A 1 355 ? -19.041 -13.681 5.693 1.00 86.75 355 SER A CA 1
ATOM 2702 C C . SER A 1 355 ? -18.576 -12.226 5.635 1.00 86.75 355 SER A C 1
ATOM 2704 O O . SER A 1 355 ? -19.300 -11.342 6.104 1.00 86.75 355 SER A O 1
ATOM 2706 N N . PRO A 1 356 ? -17.460 -11.930 4.940 1.00 83.75 356 PRO A N 1
ATOM 2707 C CA . PRO A 1 356 ? -16.985 -10.559 4.729 1.00 83.75 356 PRO A CA 1
ATOM 2708 C C . PRO A 1 356 ? -17.965 -9.683 3.934 1.00 83.75 356 PRO A C 1
ATOM 2710 O O . PRO A 1 356 ? -17.836 -8.458 3.907 1.00 83.75 356 PRO A O 1
ATOM 2713 N N . THR A 1 357 ? -18.962 -10.287 3.279 1.00 84.38 357 THR A N 1
ATOM 2714 C CA . THR A 1 357 ? -19.986 -9.572 2.502 1.00 84.38 357 THR A CA 1
ATOM 2715 C C . THR A 1 357 ? -21.092 -8.979 3.380 1.00 84.38 357 THR A C 1
ATOM 2717 O O . THR A 1 357 ? -21.688 -7.963 3.014 1.00 84.38 357 THR A O 1
ATOM 2720 N N . PHE A 1 358 ? -21.336 -9.565 4.561 1.00 90.75 358 PHE A N 1
ATOM 2721 C CA . PHE A 1 358 ? -22.436 -9.231 5.478 1.00 90.75 358 PHE A CA 1
ATOM 2722 C C . PHE A 1 358 ? -23.830 -9.248 4.827 1.00 90.75 358 PHE A C 1
ATOM 2724 O O . PHE A 1 358 ? -24.720 -8.516 5.266 1.00 90.75 358 PHE A O 1
ATOM 2731 N N . VAL A 1 359 ? -24.050 -10.094 3.810 1.00 87.56 359 VAL A N 1
ATOM 2732 C CA . VAL A 1 359 ? -25.397 -10.323 3.245 1.00 87.56 359 VAL A CA 1
ATOM 2733 C C . VAL A 1 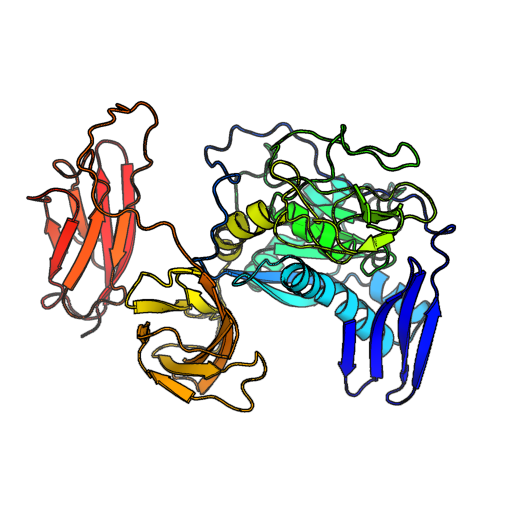359 ? -26.365 -10.761 4.348 1.00 87.56 359 VAL A C 1
ATOM 2735 O O . VAL A 1 359 ? -27.456 -10.216 4.482 1.00 87.56 359 VAL A O 1
ATOM 2738 N N . THR A 1 360 ? -25.926 -11.695 5.193 1.00 87.12 360 THR A N 1
ATOM 2739 C CA . THR A 1 360 ? -26.565 -12.027 6.468 1.00 87.12 360 THR A CA 1
ATOM 2740 C C . THR A 1 360 ? -25.724 -11.451 7.593 1.00 87.12 360 THR A C 1
ATOM 2742 O O . THR A 1 360 ? -24.555 -11.809 7.734 1.00 87.12 360 THR A O 1
ATOM 2745 N N . SER A 1 361 ? -26.290 -10.559 8.395 1.00 93.25 361 SER A N 1
ATOM 2746 C CA . SER A 1 361 ? -25.589 -9.956 9.526 1.00 93.25 361 SER A CA 1
ATOM 2747 C C . SER A 1 361 ? -26.515 -9.777 10.716 1.00 93.25 361 SER A C 1
ATOM 2749 O O . SER A 1 361 ? -27.733 -9.690 10.559 1.00 93.25 361 SER A O 1
ATOM 2751 N N . GLN A 1 362 ? -25.927 -9.720 11.903 1.00 93.06 362 GLN A N 1
ATOM 2752 C CA . GLN A 1 362 ? -26.640 -9.453 13.144 1.00 93.06 362 GLN A CA 1
ATOM 2753 C C . GLN A 1 362 ? -26.114 -8.169 13.771 1.00 93.06 362 GLN A C 1
ATOM 2755 O O . GLN A 1 362 ? -24.913 -7.901 13.735 1.00 93.06 362 GLN A O 1
ATOM 2760 N N . PHE A 1 363 ? -27.023 -7.382 14.335 1.00 95.12 363 PHE A N 1
ATOM 2761 C CA . PHE A 1 363 ? -26.688 -6.186 15.096 1.00 95.12 363 PHE A CA 1
ATOM 2762 C C . PHE A 1 363 ? -26.024 -6.560 16.423 1.00 95.12 363 PHE A C 1
ATOM 2764 O O . PHE A 1 363 ? -26.457 -7.503 17.083 1.00 95.12 363 PHE A O 1
ATOM 2771 N N . LEU A 1 364 ? -24.990 -5.811 16.802 1.00 94.62 364 LEU A N 1
ATOM 2772 C CA . LEU A 1 364 ? -24.281 -5.980 18.068 1.00 94.62 364 LEU A CA 1
ATOM 2773 C C . LEU A 1 364 ? -24.487 -4.795 19.011 1.00 94.62 364 LEU A C 1
ATOM 2775 O O . LEU A 1 364 ? -24.821 -4.986 20.175 1.00 94.62 364 LEU A O 1
ATOM 2779 N N . SER A 1 365 ? -24.236 -3.575 18.535 1.00 96.06 365 SER A N 1
ATOM 2780 C CA . SER A 1 365 ? -24.169 -2.382 19.383 1.00 96.06 365 SER A CA 1
ATOM 2781 C C . SER A 1 365 ? -24.285 -1.109 18.548 1.00 96.06 365 SER A C 1
ATOM 2783 O O . SER A 1 365 ? -23.945 -1.100 17.367 1.00 96.06 365 SER A O 1
ATOM 2785 N N . ASN A 1 366 ? -24.730 -0.022 19.173 1.00 96.00 366 ASN A N 1
ATOM 2786 C CA . ASN A 1 366 ? -24.679 1.341 18.636 1.00 96.00 366 ASN A CA 1
ATOM 2787 C C . ASN A 1 366 ? -23.718 2.257 19.420 1.00 96.00 366 ASN A C 1
ATOM 2789 O O . ASN A 1 366 ? -23.752 3.478 19.279 1.00 96.00 366 ASN A O 1
ATOM 2793 N N . GLN A 1 367 ? -22.898 1.668 20.290 1.00 96.06 367 GLN A N 1
ATOM 2794 C CA . GLN A 1 367 ? -21.901 2.370 21.090 1.00 96.06 367 GLN A CA 1
ATOM 2795 C C . GLN A 1 367 ? -20.579 2.488 20.326 1.00 96.06 367 GLN A C 1
ATOM 2797 O O . GLN A 1 367 ? -20.340 1.773 19.353 1.00 96.06 367 GLN A O 1
ATOM 2802 N N . TRP A 1 368 ? -19.692 3.371 20.783 1.00 91.69 368 TRP A N 1
ATOM 2803 C CA . TRP A 1 368 ? -18.349 3.515 20.209 1.00 91.69 368 TRP A CA 1
ATOM 2804 C C . TRP A 1 368 ? -17.478 2.261 20.416 1.00 91.69 368 TRP A C 1
ATOM 2806 O O . TRP A 1 368 ? -16.503 2.069 19.699 1.00 91.69 368 TRP A O 1
ATOM 2816 N N . SER A 1 369 ? -17.845 1.381 21.349 1.00 95.44 369 SER A N 1
ATOM 2817 C CA . SER A 1 369 ? -17.223 0.078 21.572 1.00 95.44 369 SER A CA 1
ATOM 2818 C C . SER A 1 369 ? -18.244 -1.058 21.505 1.00 95.44 369 SER A C 1
ATOM 2820 O O . SER A 1 369 ? -19.456 -0.869 21.665 1.00 95.44 369 SER A O 1
ATOM 2822 N N . VAL A 1 370 ? -17.748 -2.264 21.250 1.00 94.94 370 VAL A N 1
ATOM 2823 C CA . VAL A 1 370 ? -18.544 -3.485 21.251 1.00 94.94 370 VAL A CA 1
ATOM 2824 C C . VAL A 1 370 ? -17.794 -4.594 21.971 1.00 94.94 370 VAL A C 1
ATOM 2826 O O . VAL A 1 370 ? -16.615 -4.832 21.717 1.00 94.94 370 VAL A O 1
ATOM 2829 N N . THR A 1 371 ? -18.495 -5.291 22.860 1.00 93.06 371 THR A N 1
ATOM 2830 C CA . THR A 1 371 ? -17.976 -6.474 23.544 1.00 93.06 371 THR A CA 1
ATOM 2831 C C . THR A 1 371 ? -18.704 -7.700 23.018 1.00 93.06 371 THR A C 1
ATOM 2833 O O . THR A 1 371 ? -19.909 -7.864 23.213 1.00 93.06 371 THR A O 1
ATOM 2836 N N . LEU A 1 372 ? -17.965 -8.558 22.326 1.00 89.88 372 LEU A N 1
ATOM 2837 C CA . LEU A 1 372 ? -18.429 -9.862 21.883 1.00 89.88 372 LEU A CA 1
ATOM 2838 C C . LEU A 1 372 ? -18.414 -10.795 23.093 1.00 89.88 372 LEU A C 1
ATOM 2840 O O . LEU A 1 372 ? -17.410 -10.879 23.797 1.00 89.88 372 LEU A O 1
ATOM 2844 N N . THR A 1 373 ? -19.530 -11.470 23.354 1.00 84.06 373 THR A N 1
ATOM 2845 C CA . THR A 1 373 ? -19.669 -12.424 24.462 1.00 84.06 373 THR A CA 1
ATOM 2846 C C . THR A 1 373 ? -20.112 -13.766 23.901 1.00 84.06 373 THR A C 1
ATOM 2848 O O . THR A 1 373 ? -21.024 -13.807 23.076 1.00 84.06 373 THR A O 1
ATOM 2851 N N . ASN A 1 374 ? -19.457 -14.842 24.351 1.00 71.25 374 ASN A N 1
ATOM 2852 C CA . ASN A 1 374 ? -19.480 -16.187 23.758 1.00 71.25 374 ASN A CA 1
ATOM 2853 C C . ASN A 1 374 ? -18.955 -16.231 22.310 1.00 71.25 374 ASN A C 1
ATOM 2855 O O . ASN A 1 374 ? -19.427 -15.450 21.483 1.00 71.25 374 ASN A O 1
ATOM 2859 N N . PRO A 1 375 ? -18.036 -17.154 21.960 1.00 64.06 375 PRO A N 1
ATOM 2860 C CA . PRO A 1 375 ? -17.551 -17.284 20.590 1.00 64.06 375 PRO A CA 1
ATOM 2861 C C . PRO A 1 375 ? -18.731 -17.372 19.624 1.00 64.06 375 PRO A C 1
ATOM 2863 O O . PRO A 1 375 ? -19.560 -18.281 19.703 1.00 64.06 375 PRO A O 1
ATOM 2866 N N . LEU A 1 376 ? -18.851 -16.376 18.752 1.00 69.62 376 LEU A N 1
ATOM 2867 C CA . LEU A 1 376 ? -19.884 -16.342 17.730 1.00 69.62 376 LEU A CA 1
ATOM 2868 C C . LEU A 1 376 ? -19.465 -17.385 16.689 1.00 69.62 376 LEU A C 1
ATOM 2870 O O . LEU A 1 376 ? -18.539 -17.161 15.924 1.00 69.62 376 LEU A O 1
ATOM 2874 N N . LEU A 1 377 ? -20.045 -18.585 16.727 1.00 68.31 377 LEU A N 1
ATOM 2875 C CA . LEU A 1 377 ? -19.541 -19.695 15.915 1.00 68.31 377 LEU A CA 1
ATOM 2876 C C . LEU A 1 377 ? -20.135 -19.667 14.505 1.00 68.31 377 LEU A C 1
ATOM 2878 O O . LEU A 1 377 ? -21.345 -19.795 14.320 1.00 68.31 377 LEU A O 1
ATOM 2882 N N . CYS A 1 378 ? -19.257 -19.585 13.508 1.00 75.94 378 CYS A N 1
ATOM 2883 C CA . CYS A 1 378 ? -19.592 -19.655 12.084 1.00 75.94 378 CYS A CA 1
ATOM 2884 C C . CYS A 1 378 ? -19.354 -21.036 11.460 1.00 75.94 378 CYS A C 1
ATOM 2886 O O . CYS A 1 378 ? -19.285 -21.166 10.240 1.00 75.94 378 CYS A O 1
ATOM 2888 N N . GLY A 1 379 ? -19.214 -22.074 12.291 1.00 65.19 379 GLY A N 1
ATOM 2889 C CA . G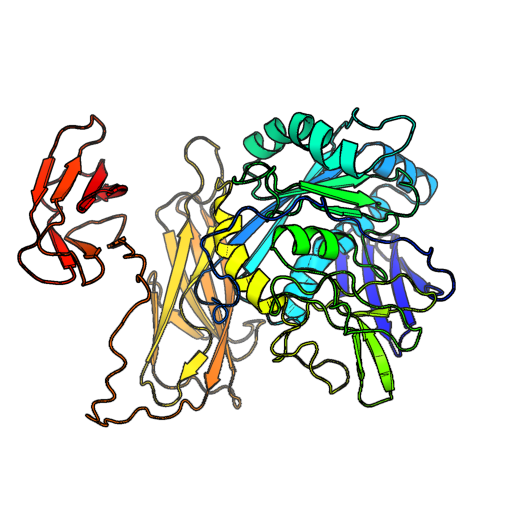LY A 1 379 ? -18.749 -23.393 11.849 1.00 65.19 379 GLY A CA 1
ATOM 2890 C C . GLY A 1 379 ? -17.247 -23.440 11.533 1.00 65.19 379 GLY A C 1
ATOM 2891 O O . GLY A 1 379 ? -16.786 -24.432 10.978 1.00 65.19 379 GLY A O 1
ATOM 2892 N N . GLY A 1 380 ? -16.505 -22.390 11.897 1.00 70.75 380 GLY A N 1
ATOM 2893 C CA . GLY A 1 380 ? -15.051 -22.268 11.825 1.00 70.75 380 GLY A CA 1
ATOM 2894 C C . GLY A 1 380 ? -14.549 -21.225 12.829 1.00 70.75 380 GLY A C 1
ATOM 2895 O O . GLY A 1 380 ? -15.350 -20.644 13.566 1.00 70.75 380 GLY A O 1
ATOM 2896 N N . ASP A 1 381 ? -13.241 -20.983 12.815 1.00 80.06 381 ASP A N 1
ATOM 2897 C CA . ASP A 1 381 ? -12.529 -20.157 13.799 1.00 80.06 381 ASP A CA 1
ATOM 2898 C C . ASP A 1 381 ? -12.504 -18.662 13.443 1.00 80.06 381 ASP A C 1
ATOM 2900 O O . ASP A 1 381 ? -11.761 -17.902 14.042 1.00 80.06 381 ASP A O 1
ATOM 2904 N N . GLU A 1 382 ? -13.296 -18.198 12.475 1.00 86.81 382 GLU A N 1
ATOM 2905 C CA . GLU A 1 382 ? -13.288 -16.801 12.025 1.00 86.81 382 GLU A CA 1
ATOM 2906 C C . GLU A 1 382 ? -14.701 -16.210 11.984 1.00 86.81 382 GLU A C 1
ATOM 2908 O O . GLU A 1 382 ? -15.645 -16.822 11.475 1.00 86.81 382 GLU A O 1
ATOM 2913 N N . ILE A 1 383 ? -14.828 -14.977 12.474 1.00 90.81 383 ILE A N 1
ATOM 2914 C CA . ILE A 1 383 ? -16.007 -14.125 12.297 1.00 90.81 383 ILE A CA 1
ATOM 2915 C C . ILE A 1 383 ? -15.620 -12.792 11.677 1.00 90.81 383 ILE A C 1
ATOM 2917 O O . ILE A 1 383 ? -14.504 -12.313 11.838 1.00 90.81 383 ILE A O 1
ATOM 2921 N N . TRP A 1 384 ? -16.578 -12.135 11.033 1.00 91.81 384 TRP A N 1
ATOM 2922 C CA . TRP A 1 384 ? -16.400 -10.797 10.486 1.00 91.81 384 TRP A CA 1
ATOM 2923 C C . TRP A 1 384 ? -17.202 -9.787 11.292 1.00 91.81 384 TRP A C 1
ATOM 2925 O O . TRP A 1 384 ? -18.412 -9.935 11.450 1.00 91.81 384 TRP A O 1
ATOM 2935 N N . VAL A 1 385 ? -16.547 -8.722 11.749 1.00 94.06 385 VAL A N 1
ATOM 2936 C CA . VAL A 1 385 ? -17.170 -7.578 12.425 1.00 94.06 385 VAL A CA 1
ATOM 2937 C C . VAL A 1 385 ? -17.190 -6.378 11.482 1.00 94.06 385 VAL A C 1
ATOM 2939 O O . VAL A 1 385 ? -16.205 -6.098 10.802 1.00 94.06 385 VAL A O 1
ATOM 2942 N N . ARG A 1 386 ? -18.323 -5.677 11.408 1.00 95.00 386 ARG A N 1
ATOM 2943 C CA . ARG A 1 386 ? -18.512 -4.453 10.628 1.00 95.00 386 ARG A CA 1
ATOM 2944 C C . ARG A 1 386 ? -18.853 -3.303 11.552 1.00 95.00 386 ARG A C 1
ATOM 2946 O O . ARG A 1 386 ? -19.807 -3.397 12.317 1.00 95.00 386 ARG A O 1
ATOM 2953 N N . LEU A 1 387 ? -18.126 -2.209 11.395 1.00 96.00 387 LEU A N 1
ATOM 2954 C CA . LEU A 1 387 ? -18.420 -0.915 11.979 1.00 96.00 387 LEU A CA 1
ATOM 2955 C C . LEU A 1 387 ? -18.924 0.021 10.880 1.00 96.00 387 LEU A C 1
ATOM 2957 O O . LEU A 1 387 ? -18.251 0.211 9.868 1.00 96.00 387 LEU A O 1
ATOM 2961 N N . THR A 1 388 ? -20.084 0.629 11.092 1.00 97.38 388 THR A N 1
ATOM 2962 C CA . THR A 1 388 ? -20.569 1.769 10.310 1.00 97.38 388 THR A CA 1
ATOM 2963 C C . THR A 1 388 ? -20.565 2.999 11.205 1.00 97.38 388 THR A C 1
ATOM 2965 O O . THR A 1 388 ? -21.173 2.978 12.271 1.00 97.38 388 THR A O 1
ATOM 2968 N N . VAL A 1 389 ? -19.885 4.062 10.780 1.00 96.44 389 VAL A N 1
ATOM 2969 C CA . VAL A 1 389 ? -19.875 5.354 11.472 1.00 96.44 389 VAL A CA 1
ATOM 2970 C C . VAL A 1 389 ? -20.533 6.395 10.587 1.00 96.44 389 VAL A C 1
ATOM 2972 O O . VAL A 1 389 ? -20.175 6.529 9.416 1.00 96.44 389 VAL A O 1
ATOM 2975 N N . THR A 1 390 ? -21.484 7.126 11.160 1.00 97.25 390 THR A N 1
ATOM 2976 C CA . THR A 1 390 ? -22.157 8.258 10.516 1.00 97.25 390 THR A CA 1
ATOM 2977 C C . THR A 1 390 ? -21.812 9.537 11.267 1.00 97.25 390 THR A C 1
ATOM 2979 O O . THR A 1 390 ? -21.992 9.603 12.482 1.00 97.25 390 THR A O 1
ATOM 2982 N N . SER A 1 391 ? -21.292 10.536 10.566 1.00 96.31 391 SER A N 1
ATOM 2983 C CA . SER A 1 391 ? -20.986 11.859 11.113 1.00 96.31 391 SER A CA 1
ATOM 2984 C C . SER A 1 391 ? -22.216 12.762 11.176 1.00 96.31 391 SER A C 1
ATOM 2986 O O . SER A 1 391 ? -23.255 12.483 10.572 1.00 96.31 391 SER A O 1
ATOM 2988 N N . SER A 1 392 ? -22.099 13.878 11.896 1.00 94.06 392 SER A N 1
ATOM 2989 C CA . SER A 1 392 ? -23.188 14.848 12.060 1.00 94.06 392 SER A CA 1
ATOM 2990 C C . SER A 1 392 ? -23.545 15.575 10.762 1.00 94.06 392 SER A C 1
ATOM 2992 O O . SER A 1 392 ? -24.696 15.957 10.562 1.00 94.06 392 SER A O 1
ATOM 2994 N N . ASP A 1 393 ? -22.575 15.708 9.856 1.00 92.81 393 ASP A N 1
ATOM 2995 C CA . ASP A 1 393 ? -22.754 16.239 8.502 1.00 92.81 393 ASP A CA 1
ATOM 2996 C C . ASP A 1 393 ? -23.226 15.181 7.484 1.00 92.81 393 ASP A C 1
ATOM 2998 O O . ASP A 1 393 ? -23.321 15.463 6.290 1.00 92.81 393 ASP A O 1
ATOM 3002 N N . GLY A 1 394 ? -23.577 13.976 7.951 1.00 92.88 394 GLY A N 1
ATOM 3003 C CA . GLY A 1 394 ? -24.215 12.926 7.156 1.00 92.88 394 GLY A CA 1
ATOM 3004 C C . GLY A 1 394 ? -23.260 12.064 6.330 1.00 92.88 394 GLY A C 1
ATOM 3005 O O . GLY A 1 394 ? -23.719 11.209 5.570 1.00 92.88 394 GLY A O 1
ATOM 3006 N N . ALA A 1 395 ? -21.946 12.251 6.462 1.00 92.81 395 ALA A N 1
ATOM 3007 C CA . ALA A 1 395 ? -20.977 11.354 5.851 1.00 92.81 395 ALA A CA 1
ATOM 3008 C C . ALA A 1 395 ? -21.007 9.984 6.547 1.00 92.81 395 ALA A C 1
ATOM 3010 O O . ALA A 1 395 ? -21.205 9.876 7.756 1.00 92.81 395 ALA A O 1
ATOM 3011 N N . VAL A 1 396 ? -20.821 8.915 5.771 1.00 95.06 396 VAL A N 1
ATOM 3012 C CA . VAL A 1 396 ? -20.880 7.535 6.269 1.00 95.06 396 VAL A CA 1
ATOM 3013 C C . VAL A 1 396 ? -19.622 6.791 5.851 1.00 95.06 396 VAL A C 1
ATOM 3015 O O . VAL A 1 396 ? -19.245 6.805 4.678 1.00 95.06 396 VAL A O 1
ATOM 3018 N N . ARG A 1 397 ? -18.988 6.097 6.798 1.00 92.25 397 ARG A N 1
ATOM 3019 C CA . ARG A 1 397 ? -17.877 5.174 6.536 1.00 92.25 397 ARG A CA 1
ATOM 3020 C C . ARG A 1 397 ? -18.179 3.802 7.116 1.00 92.25 397 ARG A C 1
ATOM 3022 O O . ARG A 1 397 ? -18.704 3.681 8.217 1.00 92.25 397 ARG A O 1
ATOM 3029 N N . VAL A 1 398 ? -17.807 2.768 6.364 1.00 92.50 398 VAL A N 1
ATOM 3030 C CA . VAL A 1 398 ? -17.969 1.361 6.746 1.00 92.50 398 VAL A CA 1
ATOM 3031 C C . VAL A 1 398 ? -16.602 0.689 6.784 1.00 92.50 398 VAL A C 1
ATOM 3033 O O . VAL A 1 398 ? -15.788 0.876 5.875 1.00 92.50 398 VAL A O 1
ATOM 3036 N N . ARG A 1 399 ? -16.345 -0.102 7.823 1.00 90.25 399 ARG A N 1
ATOM 3037 C CA . ARG A 1 399 ? -15.136 -0.914 7.983 1.00 90.25 399 ARG A CA 1
ATOM 3038 C C . ARG A 1 399 ? -15.509 -2.329 8.368 1.00 90.25 399 ARG A C 1
ATOM 3040 O O . ARG A 1 399 ? -16.373 -2.517 9.214 1.00 90.25 399 ARG A O 1
ATOM 3047 N N . ASN A 1 400 ? -14.841 -3.301 7.757 1.00 90.75 400 ASN A N 1
ATOM 3048 C CA . ASN A 1 400 ? -14.985 -4.718 8.074 1.00 90.75 400 ASN A CA 1
ATOM 3049 C C . ASN A 1 400 ? -13.644 -5.229 8.601 1.00 90.75 400 ASN A C 1
ATOM 3051 O O . ASN A 1 400 ? -12.601 -4.829 8.085 1.00 90.75 400 ASN A O 1
ATOM 3055 N N . ARG A 1 401 ? -13.671 -6.122 9.586 1.00 86.94 401 ARG A N 1
ATOM 3056 C CA . ARG A 1 401 ? -12.474 -6.725 10.171 1.00 86.94 401 ARG A CA 1
ATOM 3057 C C . ARG A 1 401 ? -12.746 -8.181 10.563 1.00 86.94 401 ARG A C 1
ATOM 3059 O O . ARG A 1 401 ? -13.786 -8.422 11.181 1.00 86.94 401 ARG A O 1
ATOM 3066 N N . PRO A 1 402 ? -11.865 -9.136 10.216 1.00 89.69 402 PRO A N 1
ATOM 3067 C CA . PRO A 1 402 ? -11.967 -10.493 10.728 1.00 89.69 402 PRO A CA 1
ATOM 3068 C C . PRO A 1 402 ? -11.504 -10.550 12.191 1.00 89.69 402 PRO A C 1
ATOM 3070 O O . PRO A 1 402 ? -10.599 -9.819 12.600 1.00 89.69 402 PRO A O 1
ATOM 3073 N N . VAL A 1 403 ? -12.127 -11.427 12.970 1.00 89.19 403 VAL A N 1
ATOM 3074 C CA . VAL A 1 403 ? -11.690 -11.834 14.306 1.00 89.19 403 VAL A CA 1
ATOM 3075 C C . VAL A 1 403 ? -11.558 -13.349 14.287 1.00 89.19 403 VAL A C 1
ATOM 3077 O O . VAL A 1 403 ? -12.531 -14.049 14.006 1.00 89.19 403 VAL A O 1
ATOM 3080 N N . VAL A 1 404 ? -10.357 -13.839 14.573 1.00 86.81 404 VAL A N 1
ATOM 3081 C CA . VAL A 1 404 ? -10.035 -15.263 14.605 1.00 86.81 404 VAL A CA 1
ATOM 3082 C C . VAL A 1 404 ? -10.082 -15.742 16.051 1.00 86.81 404 VAL A C 1
ATOM 3084 O O . VAL A 1 404 ? -9.361 -15.230 16.908 1.00 86.81 404 VAL A O 1
ATOM 3087 N N . VAL A 1 405 ? -10.945 -16.709 16.334 1.00 84.69 405 VAL A N 1
ATOM 3088 C CA . VAL A 1 405 ? -11.018 -17.401 17.616 1.00 84.69 405 VAL A CA 1
ATOM 3089 C C . VAL A 1 405 ? -9.905 -18.439 17.657 1.00 84.69 405 VAL A C 1
ATOM 3091 O O . VAL A 1 405 ? -9.876 -19.357 16.850 1.00 84.69 405 VAL A O 1
ATOM 3094 N N . VAL A 1 406 ? -8.977 -18.298 18.593 1.00 83.12 406 VAL A 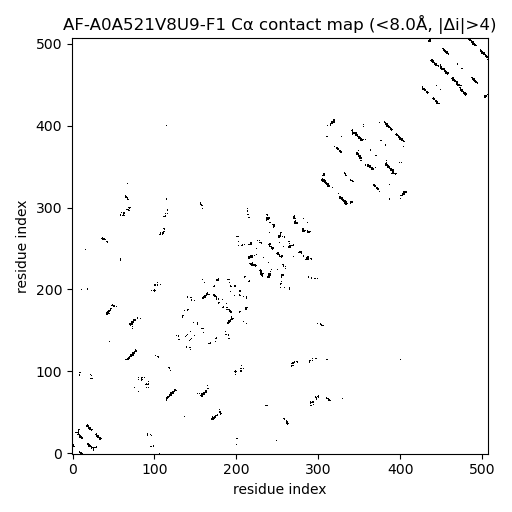N 1
ATOM 3095 C CA . VAL A 1 406 ? -7.814 -19.183 18.711 1.00 83.12 406 VAL A CA 1
ATOM 3096 C C . VAL A 1 406 ? -7.795 -19.856 20.072 1.00 83.12 406 VAL A C 1
ATOM 3098 O O . VAL A 1 406 ? -8.224 -19.275 21.070 1.00 83.12 406 VAL A O 1
ATOM 3101 N N . ASP A 1 407 ? -7.275 -21.079 20.131 1.00 80.44 407 ASP A N 1
ATOM 3102 C CA . ASP A 1 407 ? -7.006 -21.728 21.408 1.00 80.44 407 ASP A CA 1
ATOM 3103 C C . ASP A 1 407 ? -5.719 -21.147 22.002 1.00 80.44 407 ASP A C 1
ATOM 3105 O O . ASP A 1 407 ? -4.613 -21.398 21.521 1.00 80.44 407 ASP A O 1
ATOM 3109 N N . CYS A 1 408 ? -5.871 -20.291 23.008 1.00 73.69 408 CYS A N 1
ATOM 3110 C CA . CYS A 1 408 ? -4.739 -19.686 23.694 1.00 73.69 408 CYS A CA 1
ATOM 3111 C C . CYS A 1 408 ? -4.330 -20.575 24.870 1.00 73.69 408 CYS A C 1
ATOM 3113 O O . CYS A 1 408 ? -5.207 -20.974 25.643 1.00 73.69 408 CYS A O 1
ATOM 3115 N N . PRO A 1 409 ? -3.024 -20.828 25.086 1.00 62.66 409 PRO A N 1
ATOM 3116 C CA . PRO A 1 409 ? -2.569 -21.497 26.292 1.00 62.66 409 PRO A CA 1
ATOM 3117 C C . PRO A 1 409 ? -3.140 -20.780 27.515 1.00 62.66 409 PRO A C 1
ATOM 3119 O O . PRO A 1 409 ? -2.930 -19.579 27.704 1.00 62.66 409 PRO A O 1
ATOM 3122 N N . ASN A 1 410 ? -3.882 -21.514 28.344 1.00 45.75 410 ASN A N 1
ATOM 3123 C CA . ASN A 1 410 ? -4.289 -21.022 29.648 1.00 45.75 410 ASN A CA 1
ATOM 3124 C C . ASN A 1 410 ? -3.014 -20.753 30.452 1.00 45.75 410 ASN A C 1
ATOM 3126 O O . ASN A 1 410 ? -2.429 -21.682 31.005 1.00 45.75 410 ASN A O 1
ATOM 3130 N N . PHE A 1 411 ? -2.613 -19.490 30.586 1.00 39.88 411 PHE A N 1
ATOM 3131 C CA . PHE A 1 411 ? -1.773 -19.065 31.705 1.00 39.88 411 PHE A CA 1
ATOM 3132 C C . PHE A 1 411 ? -2.635 -19.076 32.975 1.00 39.88 411 PHE A C 1
ATOM 3134 O O . PHE A 1 411 ? -2.962 -18.052 33.569 1.00 39.88 411 PHE A O 1
ATOM 3141 N N . GLY A 1 412 ? -3.086 -20.273 33.349 1.00 33.75 412 GLY A N 1
ATOM 3142 C CA . GLY A 1 412 ? -3.715 -20.542 34.624 1.00 33.75 412 GLY A CA 1
ATOM 3143 C C . GLY A 1 412 ? -2.636 -20.531 35.695 1.00 33.75 412 GLY A C 1
ATOM 3144 O O . GLY A 1 412 ? -1.792 -21.415 35.713 1.00 33.75 412 GLY A O 1
ATOM 3145 N N . GLY A 1 413 ? -2.677 -19.503 36.542 1.00 34.75 413 GLY A N 1
ATOM 3146 C CA . GLY A 1 413 ? -2.018 -19.379 37.843 1.00 34.75 413 GLY A CA 1
ATOM 3147 C C . GLY A 1 413 ? -0.848 -20.315 38.155 1.00 34.75 413 GLY A C 1
ATOM 3148 O O . GLY A 1 413 ? -1.041 -21.350 38.782 1.00 34.75 413 GLY A O 1
ATOM 3149 N N . GLU A 1 414 ? 0.371 -19.849 37.896 1.00 30.17 414 GLU A N 1
ATOM 3150 C CA . GLU A 1 414 ? 1.515 -20.191 38.736 1.00 30.17 414 GLU A CA 1
ATOM 3151 C C . GLU A 1 414 ? 2.097 -18.897 39.305 1.00 30.17 414 GLU A C 1
ATOM 3153 O O . GLU A 1 414 ? 2.767 -18.118 38.630 1.00 30.17 414 GLU A O 1
ATOM 3158 N N . THR A 1 415 ? 1.831 -18.665 40.589 1.00 37.00 415 THR A N 1
ATOM 3159 C CA . THR A 1 415 ? 2.706 -17.876 41.455 1.00 37.00 415 THR A CA 1
ATOM 3160 C C . THR A 1 415 ? 4.036 -18.622 41.551 1.00 37.00 415 THR A C 1
ATOM 3162 O O . THR A 1 415 ? 4.247 -19.430 42.454 1.00 37.00 415 THR A O 1
ATOM 3165 N N . GLY A 1 416 ? 4.892 -18.411 40.560 1.00 26.69 416 GLY A N 1
ATOM 3166 C CA . GLY A 1 416 ? 6.208 -19.013 40.442 1.00 26.69 416 GLY A CA 1
ATOM 3167 C C . GLY A 1 416 ? 7.183 -17.946 39.988 1.00 26.69 416 GLY A C 1
ATOM 3168 O O . GLY A 1 416 ? 7.414 -17.769 38.799 1.00 26.69 416 GLY A O 1
ATOM 3169 N N . ASP A 1 417 ? 7.697 -17.221 40.972 1.00 35.84 417 ASP A N 1
ATOM 3170 C CA . ASP A 1 417 ? 8.802 -16.279 40.885 1.00 35.84 417 ASP A CA 1
ATOM 3171 C C . ASP A 1 417 ? 9.919 -16.800 39.957 1.00 35.84 417 ASP A C 1
ATOM 3173 O O . ASP A 1 417 ? 10.708 -17.680 40.308 1.00 35.84 417 ASP A O 1
ATOM 3177 N N . ARG A 1 418 ? 9.958 -16.267 38.735 1.00 27.11 418 ARG A N 1
ATOM 3178 C CA . ARG A 1 418 ? 11.166 -16.202 37.917 1.00 27.11 418 ARG A CA 1
ATOM 3179 C C . ARG A 1 418 ? 11.491 -14.735 37.717 1.00 27.11 418 ARG A C 1
ATOM 3181 O O . ARG A 1 418 ? 11.183 -14.151 36.685 1.00 27.11 418 ARG A O 1
ATOM 3188 N N . SER A 1 419 ? 12.103 -14.169 38.753 1.00 30.36 419 SER A N 1
ATOM 3189 C CA . SER A 1 419 ? 13.174 -13.179 38.664 1.00 30.36 419 SER A CA 1
ATOM 3190 C C . SER A 1 419 ? 13.838 -13.166 37.276 1.00 30.36 419 SER A C 1
ATOM 3192 O O . SER A 1 419 ? 14.705 -13.980 36.957 1.00 30.36 419 SER A O 1
ATOM 3194 N N . ILE A 1 420 ? 13.398 -12.221 36.450 1.00 28.72 420 ILE A N 1
ATOM 3195 C CA . ILE A 1 420 ? 14.239 -11.542 35.472 1.00 28.72 420 ILE A CA 1
ATOM 3196 C C . ILE A 1 420 ? 14.213 -10.094 35.942 1.00 28.72 420 ILE A C 1
ATOM 3198 O O . ILE A 1 420 ? 13.310 -9.332 35.603 1.00 28.72 420 ILE A O 1
ATOM 3202 N N . ASP A 1 421 ? 15.147 -9.759 36.827 1.00 25.67 421 ASP A N 1
ATOM 3203 C CA . ASP A 1 421 ? 15.377 -8.368 37.202 1.00 25.67 421 ASP A CA 1
ATOM 3204 C C . ASP A 1 421 ? 16.012 -7.604 36.021 1.00 25.67 421 ASP A C 1
ATOM 3206 O O . ASP A 1 421 ? 16.665 -8.202 35.157 1.00 25.67 421 ASP A O 1
ATOM 3210 N N . PRO A 1 422 ? 15.799 -6.281 35.956 1.00 37.59 422 PRO A N 1
ATOM 3211 C CA . PRO A 1 422 ? 15.534 -5.555 34.729 1.00 37.59 422 PRO A CA 1
ATOM 3212 C C . PRO A 1 422 ? 16.673 -4.586 34.405 1.00 37.59 422 PRO A C 1
ATOM 3214 O O . PRO A 1 422 ? 17.128 -3.812 35.244 1.00 37.59 422 PRO A O 1
ATOM 3217 N N . ALA A 1 423 ? 17.112 -4.575 33.153 1.00 26.42 423 ALA A N 1
ATOM 3218 C CA . ALA A 1 423 ? 17.998 -3.534 32.639 1.00 26.42 423 ALA A CA 1
ATOM 3219 C C . ALA A 1 423 ? 17.716 -3.307 31.151 1.00 26.42 423 ALA A C 1
ATOM 3221 O O . ALA A 1 423 ? 18.547 -3.551 30.285 1.00 26.42 423 ALA A O 1
ATOM 3222 N N . GLY A 1 424 ? 16.498 -2.860 30.866 1.00 27.03 424 GLY A N 1
ATOM 3223 C CA . GLY A 1 424 ? 16.089 -2.333 29.573 1.00 27.03 424 GLY A CA 1
ATOM 3224 C C . GLY A 1 424 ? 15.004 -1.311 29.849 1.00 27.03 424 GLY A C 1
ATOM 3225 O O . GLY A 1 424 ? 13.903 -1.680 30.242 1.00 27.03 424 GLY A O 1
ATOM 3226 N N . SER A 1 425 ? 15.361 -0.032 29.768 1.00 29.84 425 SER A N 1
ATOM 3227 C CA . SER A 1 425 ? 14.476 1.105 30.012 1.00 29.84 425 SER A CA 1
ATOM 3228 C C . SER A 1 425 ? 13.161 0.933 29.243 1.00 29.84 425 SER A C 1
ATOM 3230 O O . SER A 1 425 ? 13.116 1.104 28.026 1.00 29.84 425 SER A O 1
ATOM 3232 N N . ARG A 1 426 ? 12.081 0.593 29.958 1.00 31.62 426 ARG A N 1
ATOM 3233 C CA . ARG A 1 426 ? 10.722 0.767 29.447 1.00 31.62 426 ARG A CA 1
ATOM 3234 C C . ARG A 1 426 ? 10.527 2.264 29.247 1.00 31.62 426 ARG A C 1
ATOM 3236 O O . ARG A 1 426 ? 10.566 3.038 30.203 1.00 31.62 426 ARG A O 1
ATOM 3243 N N . LYS A 1 427 ? 10.377 2.695 27.995 1.00 40.25 427 LYS A N 1
ATOM 3244 C CA . LYS A 1 427 ? 9.977 4.068 27.685 1.00 40.25 427 LYS A CA 1
ATOM 3245 C C . LYS A 1 427 ? 8.558 4.263 28.216 1.00 40.25 427 LYS A C 1
ATOM 3247 O O . LYS A 1 427 ? 7.606 3.712 27.677 1.00 40.25 427 LYS A O 1
ATOM 3252 N N . GLY A 1 428 ? 8.444 5.015 29.308 1.00 47.34 428 GLY A N 1
ATOM 3253 C CA . GLY A 1 428 ? 7.189 5.213 30.023 1.00 47.34 428 GLY A CA 1
ATOM 3254 C C . GLY A 1 428 ? 6.185 6.041 29.227 1.00 47.34 428 GLY A C 1
ATOM 3255 O O . GLY A 1 428 ? 6.202 7.274 29.301 1.00 47.34 428 GLY A O 1
ATOM 3256 N N . ASN A 1 429 ? 5.295 5.358 28.511 1.00 62.38 429 ASN A N 1
ATOM 3257 C CA . ASN A 1 429 ? 4.172 5.965 27.806 1.00 62.38 429 ASN A CA 1
ATOM 3258 C C . ASN A 1 429 ? 3.210 6.648 28.795 1.00 62.38 429 ASN A C 1
ATOM 3260 O O . ASN A 1 429 ? 2.963 6.157 29.900 1.00 62.38 429 ASN A O 1
ATOM 3264 N N . ILE A 1 430 ? 2.696 7.814 28.399 1.00 71.19 430 ILE A N 1
ATOM 3265 C CA . ILE A 1 430 ? 1.598 8.516 29.070 1.00 71.19 430 ILE A CA 1
ATOM 3266 C C . ILE A 1 430 ? 0.365 8.319 28.198 1.00 71.19 430 ILE A C 1
ATOM 3268 O O . ILE A 1 430 ? 0.392 8.664 27.019 1.00 71.19 430 ILE A O 1
ATOM 3272 N N . SER A 1 431 ? -0.709 7.774 28.759 1.00 79.62 431 SER A N 1
ATOM 3273 C CA . SER A 1 431 ? -1.998 7.674 28.066 1.00 79.62 431 SER A CA 1
ATOM 3274 C C . SER A 1 431 ? -3.035 8.542 28.765 1.00 79.62 431 SER A C 1
ATOM 3276 O O . SER A 1 431 ? -3.020 8.653 29.989 1.00 79.62 431 SER A O 1
ATOM 3278 N N . ILE A 1 432 ? -3.903 9.191 27.985 1.00 82.81 432 ILE A N 1
ATOM 3279 C CA . ILE A 1 432 ? -4.957 10.079 28.483 1.00 82.81 432 ILE A CA 1
ATOM 3280 C C . ILE A 1 432 ? -6.291 9.647 27.877 1.00 82.81 432 ILE A C 1
ATOM 3282 O O . ILE A 1 432 ? -6.430 9.612 26.654 1.00 82.81 432 ILE A O 1
ATOM 3286 N N . SER A 1 433 ? -7.276 9.329 28.716 1.00 79.44 433 SER A N 1
ATOM 3287 C CA . SER A 1 433 ? -8.601 8.900 28.261 1.00 79.44 433 SER A CA 1
ATOM 3288 C C . SER A 1 433 ? -9.693 9.191 29.294 1.00 79.44 433 SER A C 1
ATOM 3290 O O . SER A 1 433 ? -9.400 9.171 30.483 1.00 79.44 433 SER A O 1
ATOM 3292 N N . PRO A 1 434 ? -10.949 9.429 28.886 1.00 69.44 434 PRO A N 1
ATOM 3293 C CA . PRO A 1 434 ? -11.415 9.662 27.520 1.00 69.44 434 PRO A CA 1
ATOM 3294 C C . PRO A 1 434 ? -11.039 11.069 27.015 1.00 69.44 434 PRO A C 1
ATOM 3296 O O . PRO A 1 434 ? -10.767 11.970 27.798 1.00 69.44 434 PRO A O 1
ATOM 3299 N N . ASN A 1 435 ? -11.019 11.273 25.698 1.00 70.25 435 ASN A N 1
ATOM 3300 C CA . ASN A 1 435 ? -10.869 12.596 25.087 1.00 70.25 435 ASN A CA 1
ATOM 3301 C C . ASN A 1 435 ? -11.674 12.649 23.772 1.00 70.25 435 ASN A C 1
ATOM 3303 O O . ASN A 1 435 ? -11.268 11.984 22.817 1.00 70.25 435 ASN A O 1
ATOM 3307 N N . PRO A 1 436 ? -12.796 13.395 23.683 1.00 80.50 436 PRO A N 1
ATOM 3308 C CA . PRO A 1 436 ? -13.319 14.350 24.667 1.00 80.50 436 PRO A CA 1
ATOM 3309 C C . PRO A 1 436 ? -13.735 13.726 26.007 1.00 80.50 436 PRO A C 1
ATOM 3311 O O . PRO A 1 436 ? -14.130 12.564 26.060 1.00 80.50 436 PRO A O 1
ATOM 3314 N N . VAL A 1 437 ? -13.647 14.506 27.082 1.00 89.12 437 VAL A N 1
ATOM 3315 C CA . VAL A 1 437 ? -14.018 14.121 28.448 1.00 89.12 437 VAL A CA 1
ATOM 3316 C C . VAL A 1 437 ? -15.230 14.915 28.921 1.00 89.12 437 VAL A C 1
ATOM 3318 O O . VAL A 1 437 ? -15.289 16.129 28.740 1.00 89.12 437 VAL A O 1
ATOM 3321 N N . SER A 1 438 ? -16.192 14.231 29.538 1.00 78.00 438 SER A N 1
ATOM 3322 C CA . SER A 1 438 ? -17.396 14.852 30.102 1.00 78.00 438 SER A CA 1
ATOM 3323 C C . SER A 1 438 ? -17.435 14.851 31.630 1.00 78.00 438 SER A C 1
ATOM 3325 O O . SER A 1 438 ? -18.153 15.650 32.205 1.00 78.00 438 SER A O 1
ATOM 3327 N N . ASP A 1 439 ? -16.690 13.966 32.299 1.00 84.25 439 ASP A N 1
ATOM 3328 C CA . ASP A 1 439 ? -16.793 13.788 33.756 1.00 84.25 439 ASP A CA 1
ATOM 3329 C C . ASP A 1 439 ? -15.419 13.587 34.407 1.00 84.25 439 ASP A C 1
ATOM 3331 O O . ASP A 1 439 ? -14.929 14.454 35.132 1.00 84.25 439 ASP A O 1
ATOM 3335 N N . MET A 1 440 ? -14.750 12.478 34.087 1.00 88.56 440 MET A N 1
ATOM 3336 C CA . MET A 1 440 ? -13.439 12.135 34.634 1.00 88.56 440 MET A CA 1
ATOM 3337 C C . MET A 1 440 ? -12.453 11.815 33.520 1.00 88.56 440 MET A C 1
ATOM 3339 O O . MET A 1 440 ? -12.756 11.030 32.624 1.00 88.56 440 MET A O 1
ATOM 3343 N N . LEU A 1 441 ? -11.269 12.410 33.609 1.00 87.12 441 LEU A N 1
ATOM 3344 C CA . LEU A 1 441 ? -10.124 12.161 32.748 1.00 87.12 441 LEU A CA 1
ATOM 3345 C C . LEU A 1 441 ? -9.110 11.306 33.506 1.00 87.12 441 LEU A C 1
ATOM 3347 O O . LEU A 1 441 ? -8.614 11.709 34.556 1.00 87.12 441 LEU A O 1
ATOM 3351 N N . GLU A 1 442 ? -8.771 10.150 32.963 1.00 85.25 442 GLU A N 1
ATOM 3352 C CA . GLU A 1 442 ? -7.732 9.269 33.470 1.00 85.25 442 GLU A CA 1
ATOM 3353 C C . GLU A 1 442 ? -6.427 9.488 32.699 1.00 85.25 442 GLU A C 1
ATOM 3355 O O . GLU A 1 442 ? -6.398 9.467 31.467 1.00 85.25 442 GLU A O 1
ATOM 3360 N N . ILE A 1 443 ? -5.337 9.689 33.435 1.00 82.44 443 ILE A N 1
ATOM 3361 C CA . ILE A 1 443 ? -3.976 9.760 32.914 1.00 82.44 443 ILE A CA 1
ATOM 3362 C C . ILE A 1 443 ? -3.209 8.578 33.491 1.00 82.44 443 ILE A C 1
ATOM 3364 O O . ILE A 1 443 ? -2.895 8.577 34.682 1.00 82.44 443 ILE A O 1
ATOM 3368 N N . SER A 1 444 ? -2.872 7.592 32.665 1.00 77.12 444 SER A N 1
ATOM 3369 C CA . SER A 1 444 ? -1.999 6.498 33.089 1.00 77.12 444 SER A CA 1
ATOM 3370 C C . SER A 1 444 ? -0.546 6.821 32.753 1.00 77.12 444 SER A C 1
ATOM 3372 O O . SER A 1 444 ? -0.219 7.237 31.637 1.00 77.12 444 SER A O 1
ATOM 3374 N N . VAL A 1 445 ? 0.322 6.661 33.750 1.00 69.19 445 VAL A N 1
ATOM 3375 C CA . VAL A 1 445 ? 1.755 6.941 33.684 1.00 69.19 445 VAL A CA 1
ATOM 3376 C C . VAL A 1 445 ? 2.499 5.680 34.111 1.00 69.19 445 VAL A C 1
ATOM 3378 O O . VAL A 1 445 ? 2.267 5.186 35.212 1.00 69.19 445 VAL A O 1
ATOM 3381 N N . ASP A 1 446 ? 3.396 5.173 33.259 1.00 65.25 446 ASP A N 1
ATOM 3382 C CA . ASP A 1 446 ? 4.144 3.942 33.552 1.00 65.25 446 ASP A CA 1
ATOM 3383 C C . ASP A 1 446 ? 4.928 4.004 34.884 1.00 65.25 446 ASP A C 1
ATOM 3385 O O . ASP A 1 446 ? 5.383 5.063 35.330 1.00 65.25 446 ASP A O 1
ATOM 3389 N N . ASN A 1 447 ? 5.037 2.841 35.526 1.00 55.00 447 ASN A N 1
ATOM 3390 C CA . ASN A 1 447 ? 5.022 2.643 36.980 1.00 55.00 447 ASN A CA 1
ATOM 3391 C C . ASN A 1 447 ? 6.307 3.045 37.731 1.00 55.00 447 ASN A C 1
ATOM 3393 O O . ASN A 1 447 ? 6.299 3.100 38.964 1.00 55.00 447 ASN A O 1
ATOM 3397 N N . ASP A 1 448 ? 7.391 3.355 37.021 1.00 54.81 448 ASP A N 1
ATOM 3398 C CA . ASP A 1 448 ? 8.708 3.520 37.649 1.00 54.81 448 ASP A CA 1
ATOM 3399 C C . ASP A 1 448 ? 8.977 4.940 38.194 1.00 54.81 448 ASP A C 1
ATOM 3401 O O . ASP A 1 448 ? 9.841 5.092 39.052 1.00 54.81 448 ASP A O 1
ATOM 3405 N N . ASP A 1 449 ? 8.182 5.960 37.820 1.00 52.69 449 ASP A N 1
ATOM 3406 C CA . ASP A 1 449 ? 8.430 7.372 38.207 1.00 52.69 449 ASP A CA 1
ATOM 3407 C C . ASP A 1 449 ? 7.205 8.145 38.750 1.00 52.69 449 ASP A C 1
ATOM 3409 O O . ASP A 1 449 ? 7.265 9.357 38.988 1.00 52.69 449 ASP A O 1
ATOM 3413 N N . VAL A 1 450 ? 6.073 7.474 38.984 1.00 50.91 450 VAL A N 1
ATOM 3414 C CA . VAL A 1 450 ? 4.768 8.136 39.218 1.00 50.91 450 VAL A CA 1
ATOM 3415 C C . VAL A 1 450 ? 4.744 9.036 40.462 1.00 50.91 450 VAL A C 1
ATOM 3417 O O . VAL A 1 450 ? 4.006 10.014 40.494 1.00 50.91 450 VAL A O 1
ATOM 3420 N N . GLN A 1 451 ? 5.599 8.796 41.460 1.00 50.72 451 GLN A N 1
ATOM 3421 C CA . GLN A 1 451 ? 5.652 9.653 42.654 1.00 50.72 451 GLN A CA 1
ATOM 3422 C C . GLN A 1 451 ? 6.295 11.034 42.413 1.00 50.72 451 GLN A C 1
ATOM 3424 O O . GLN A 1 451 ? 6.311 11.855 43.329 1.00 50.72 451 GLN A O 1
ATOM 3429 N N . THR A 1 452 ? 6.809 11.312 41.207 1.00 55.62 452 THR A N 1
ATOM 3430 C CA . THR A 1 452 ? 7.438 12.601 40.860 1.00 55.62 452 THR A CA 1
ATOM 3431 C C . THR A 1 452 ? 6.791 13.329 39.678 1.00 55.62 452 THR A C 1
ATOM 3433 O O . THR A 1 452 ? 7.257 14.409 39.315 1.00 55.62 452 THR A O 1
ATOM 3436 N N . ALA A 1 453 ? 5.725 12.784 39.076 1.00 66.75 453 ALA A N 1
ATOM 3437 C CA . ALA A 1 453 ? 5.083 13.428 37.933 1.00 66.75 453 ALA A CA 1
ATOM 3438 C C . ALA A 1 453 ? 4.276 14.671 38.362 1.00 66.75 453 ALA A C 1
ATOM 3440 O O . ALA A 1 453 ? 3.416 14.600 39.232 1.00 66.75 453 ALA A O 1
ATOM 3441 N N . ASP A 1 454 ? 4.540 15.815 37.740 1.00 79.06 454 ASP A N 1
ATOM 3442 C CA . ASP A 1 454 ? 3.821 17.076 37.937 1.00 79.06 454 ASP A CA 1
ATOM 3443 C C . ASP A 1 454 ? 2.768 17.217 36.830 1.00 79.06 454 ASP A C 1
ATOM 3445 O O . ASP A 1 454 ? 3.128 17.368 35.659 1.00 79.06 454 ASP A O 1
ATOM 3449 N N . VAL A 1 455 ? 1.477 17.117 37.172 1.00 86.62 455 VAL A N 1
ATOM 3450 C CA . VAL A 1 455 ? 0.378 17.191 36.195 1.00 86.62 455 VAL A CA 1
ATOM 3451 C C . VAL A 1 455 ? -0.326 18.537 36.298 1.00 86.62 455 VAL A C 1
ATOM 3453 O O . VAL A 1 455 ? -0.924 18.875 37.320 1.00 86.62 455 VAL A O 1
ATOM 3456 N N . VAL A 1 456 ? -0.299 19.303 35.212 1.00 89.69 456 VAL A N 1
ATOM 3457 C CA . VAL A 1 456 ? -0.875 20.647 35.129 1.00 89.69 456 VAL A CA 1
ATOM 3458 C C . VAL A 1 456 ? -1.871 20.697 33.979 1.00 89.69 456 VAL A C 1
ATOM 3460 O O . VAL A 1 456 ? -1.536 20.330 32.860 1.00 89.69 456 VAL A O 1
ATOM 3463 N N . VAL A 1 457 ? -3.084 21.183 34.226 1.00 88.88 457 VAL A N 1
ATOM 3464 C CA . VAL A 1 457 ? -4.085 21.443 33.184 1.00 88.88 457 VAL A CA 1
ATOM 3465 C C . VAL A 1 457 ? -4.103 22.936 32.892 1.00 88.88 457 VAL A C 1
ATOM 3467 O O . VAL A 1 457 ? -4.247 23.743 33.813 1.00 88.88 457 VAL A O 1
ATOM 3470 N N . LEU A 1 458 ? -3.966 23.296 31.620 1.00 83.69 458 LEU A N 1
ATOM 3471 C CA . LEU A 1 458 ? -3.977 24.659 31.106 1.00 83.69 458 LEU A CA 1
ATOM 3472 C C . LEU A 1 458 ? -5.233 24.921 30.272 1.00 83.69 458 LEU A C 1
ATOM 3474 O O . LEU A 1 458 ? -5.671 24.035 29.541 1.00 83.69 458 LEU A O 1
ATOM 3478 N N . ASP A 1 459 ? -5.776 26.135 30.328 1.00 84.25 459 ASP A N 1
ATOM 3479 C CA . ASP A 1 459 ? -6.756 26.606 29.342 1.00 84.25 459 ASP A CA 1
ATOM 3480 C C . ASP A 1 459 ? -6.094 26.923 27.981 1.00 84.25 459 ASP A C 1
ATOM 3482 O O . ASP A 1 459 ? -4.874 26.831 27.804 1.00 8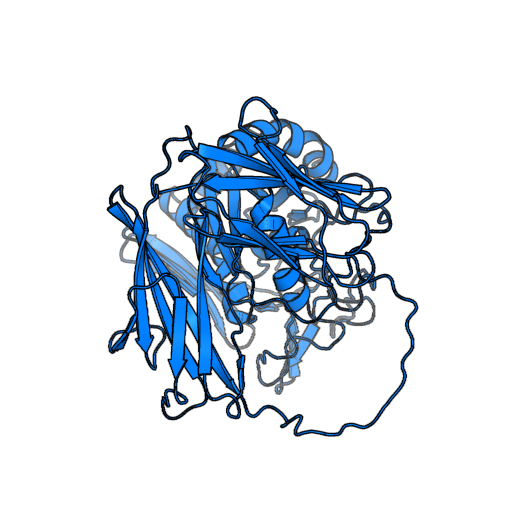4.25 459 ASP A O 1
ATOM 3486 N N . ASN A 1 460 ? -6.898 27.314 26.990 1.00 71.19 460 ASN A N 1
ATOM 3487 C CA . ASN A 1 460 ? -6.419 27.692 25.656 1.00 71.19 460 ASN A CA 1
ATOM 3488 C C . ASN A 1 460 ? -5.599 29.000 25.614 1.00 71.19 460 ASN A C 1
ATOM 3490 O O . ASN A 1 460 ? -5.052 29.331 24.562 1.00 71.19 460 ASN A O 1
ATOM 3494 N N . LEU A 1 461 ? -5.518 29.736 26.724 1.00 70.62 461 LEU A N 1
ATOM 3495 C CA . LEU A 1 461 ? -4.685 30.925 26.901 1.00 70.62 461 LEU A CA 1
ATOM 3496 C C . LEU A 1 461 ? -3.400 30.612 27.691 1.00 70.62 461 LEU A C 1
ATOM 3498 O O . LEU A 1 461 ? -2.570 31.500 27.884 1.00 70.62 461 LEU A O 1
ATOM 3502 N N . GLY A 1 462 ? -3.209 29.358 28.117 1.00 68.12 462 GLY A N 1
ATOM 3503 C CA . GLY A 1 462 ? -2.050 28.906 28.881 1.00 68.12 462 GLY A CA 1
ATOM 3504 C C . GLY A 1 462 ? -2.147 29.154 30.389 1.00 68.12 462 GLY A C 1
ATOM 3505 O O . GLY A 1 462 ? -1.141 29.004 31.084 1.00 68.12 462 GLY A O 1
ATOM 3506 N N . HIS A 1 463 ? -3.313 29.527 30.925 1.00 80.69 463 HIS A N 1
ATOM 3507 C CA . HIS A 1 463 ? -3.501 29.656 32.369 1.00 80.69 463 HIS A CA 1
ATOM 3508 C C . HIS A 1 463 ? -3.695 28.290 33.020 1.00 80.69 463 HIS A C 1
ATOM 3510 O O . HIS A 1 463 ? -4.469 27.468 32.538 1.00 80.69 463 HIS A O 1
ATOM 3516 N N . VAL A 1 464 ? -3.047 28.074 34.165 1.00 90.25 464 VAL A N 1
ATOM 3517 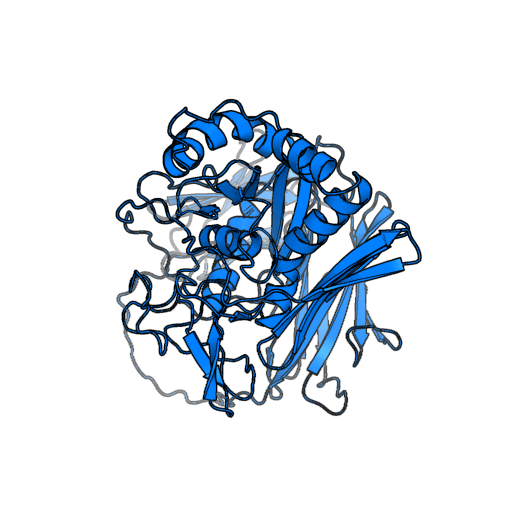C CA . VAL A 1 464 ? -3.231 26.863 34.970 1.00 90.25 464 VAL A CA 1
ATOM 3518 C C . VAL A 1 464 ? -4.628 26.851 35.585 1.00 90.25 464 VAL A C 1
ATOM 3520 O O . VAL A 1 464 ? -4.935 27.682 36.437 1.00 90.25 464 VAL A O 1
ATOM 3523 N N . VAL A 1 465 ? -5.453 25.886 35.179 1.00 91.62 465 VAL A N 1
ATOM 3524 C CA . VAL A 1 465 ? -6.802 25.664 35.724 1.00 91.62 465 VAL A CA 1
ATOM 3525 C C . VAL A 1 465 ? -6.843 24.528 36.744 1.00 91.62 465 VAL A C 1
ATOM 3527 O O . VAL A 1 465 ? -7.659 24.568 37.659 1.00 91.62 465 VAL A O 1
ATOM 3530 N N . LYS A 1 466 ? -5.942 23.540 36.639 1.00 89.69 466 LYS A N 1
ATOM 3531 C CA . LYS A 1 466 ? -5.753 22.487 37.653 1.00 89.69 466 LYS A CA 1
ATOM 3532 C C . LYS A 1 466 ? -4.284 22.120 37.792 1.00 89.69 466 LYS A C 1
ATOM 3534 O O . LYS A 1 466 ? -3.530 22.160 36.824 1.00 89.69 466 LYS A O 1
ATOM 3539 N N . HIS A 1 467 ? -3.892 21.720 38.995 1.00 89.25 467 HIS A N 1
ATOM 3540 C CA . HIS A 1 467 ? -2.545 21.254 39.310 1.00 89.25 467 HIS A CA 1
ATOM 3541 C C . HIS A 1 467 ? -2.638 20.083 40.282 1.00 89.25 467 HIS A C 1
ATOM 3543 O O . HIS A 1 467 ? -3.314 20.181 41.307 1.00 89.25 467 HIS A O 1
ATOM 3549 N N . MET A 1 468 ? -2.018 18.959 39.933 1.00 85.50 468 MET A N 1
ATOM 3550 C CA . MET A 1 468 ? -2.099 17.714 40.688 1.00 85.50 468 MET A CA 1
ATOM 3551 C C . MET A 1 468 ? -0.734 17.049 40.774 1.00 85.50 468 MET A C 1
ATOM 3553 O O . MET A 1 468 ? 0.039 17.033 39.817 1.00 85.50 468 MET A O 1
ATOM 3557 N N . VAL A 1 469 ? -0.494 16.435 41.928 1.00 75.12 469 VAL A N 1
ATOM 3558 C CA . VAL A 1 469 ? 0.634 15.539 42.168 1.00 75.12 469 VAL A CA 1
ATOM 3559 C C . VAL A 1 469 ? 0.042 14.149 42.441 1.00 75.12 469 VAL A C 1
ATOM 3561 O O . VAL A 1 469 ? -0.797 14.038 43.345 1.00 75.12 469 VAL A O 1
ATOM 3564 N N . PRO A 1 470 ? 0.403 13.107 41.669 1.00 69.56 470 PRO A N 1
ATOM 3565 C CA . PRO A 1 470 ? -0.089 11.747 41.856 1.00 69.56 470 PRO A CA 1
ATOM 3566 C C . PRO A 1 470 ? 0.181 11.272 43.286 1.00 69.56 470 PRO A C 1
ATOM 3568 O O . PRO A 1 470 ? 1.301 11.371 43.785 1.00 69.56 470 PRO A O 1
ATOM 3571 N N . LYS A 1 471 ? -0.854 10.759 43.959 1.00 60.34 471 LYS A N 1
ATOM 3572 C CA . LYS A 1 471 ? -0.735 10.206 45.320 1.00 60.34 471 LYS A CA 1
ATOM 3573 C C . LYS A 1 471 ? -0.485 8.696 45.332 1.00 60.34 471 LYS A C 1
ATOM 3575 O O . LYS A 1 471 ? -0.003 8.176 46.334 1.00 60.34 471 LYS A O 1
ATOM 3580 N N . GLU A 1 472 ? -0.788 8.008 44.233 1.00 57.62 472 GLU A N 1
ATOM 3581 C CA . GLU A 1 472 ? -0.683 6.554 44.083 1.00 57.62 472 GLU A CA 1
ATOM 3582 C C . GLU A 1 472 ? 0.027 6.186 42.774 1.00 57.62 472 GLU A C 1
ATOM 3584 O O . GLU A 1 472 ? 0.196 7.015 41.880 1.00 57.62 472 GLU A O 1
ATOM 3589 N N . ARG A 1 473 ? 0.499 4.939 42.690 1.00 58.88 473 ARG A N 1
ATOM 3590 C CA . ARG A 1 473 ? 1.230 4.411 41.533 1.00 58.88 473 ARG A CA 1
ATOM 3591 C C . ARG A 1 473 ? 0.304 4.227 40.324 1.00 58.88 473 ARG A C 1
ATOM 3593 O O . ARG A 1 473 ? -0.745 3.610 40.444 1.00 58.88 473 ARG A O 1
ATOM 3600 N N . GLY A 1 474 ? 0.751 4.684 39.157 1.00 65.69 474 GLY A N 1
ATOM 3601 C CA . GLY A 1 474 ? 0.255 4.280 37.837 1.00 65.69 474 GLY A CA 1
ATOM 3602 C C . GLY A 1 474 ? -0.813 5.161 37.183 1.00 65.69 474 GLY A C 1
ATOM 3603 O O . GLY A 1 474 ? -0.897 5.159 35.956 1.00 65.69 474 GLY A O 1
ATOM 3604 N N . THR A 1 475 ? -1.595 5.933 37.949 1.00 69.56 475 THR A N 1
ATOM 3605 C CA . THR A 1 475 ? -2.766 6.642 37.400 1.00 69.56 475 THR A CA 1
ATOM 3606 C C . THR A 1 475 ? -3.081 7.949 38.140 1.00 69.56 475 THR A C 1
ATOM 3608 O O . THR A 1 475 ? -3.064 8.003 39.369 1.00 69.56 475 THR A O 1
ATOM 3611 N N . VAL A 1 476 ? -3.419 9.007 37.393 1.00 83.38 476 VAL A N 1
ATOM 3612 C CA . VAL A 1 476 ? -3.987 10.270 37.893 1.00 83.38 476 VAL A CA 1
ATOM 3613 C C . VAL A 1 476 ? -5.390 10.436 37.329 1.00 83.38 476 VAL A C 1
ATOM 3615 O O . VAL A 1 476 ? -5.572 10.402 36.118 1.00 83.38 476 VAL A O 1
ATOM 3618 N N . ILE A 1 477 ? -6.371 10.659 38.199 1.00 83.19 477 ILE A N 1
ATOM 3619 C CA . ILE A 1 477 ? -7.753 10.943 37.801 1.00 83.19 477 ILE A CA 1
ATOM 3620 C C . ILE A 1 477 ? -8.023 12.433 38.009 1.00 83.19 477 ILE A C 1
ATOM 3622 O O . ILE A 1 477 ? -7.754 12.975 39.083 1.00 83.19 477 ILE A O 1
ATOM 3626 N N . ILE A 1 478 ? -8.555 13.089 36.980 1.00 87.19 478 ILE A N 1
ATOM 3627 C CA . ILE A 1 478 ? -8.923 14.503 36.975 1.00 87.19 478 ILE A CA 1
ATOM 3628 C C . ILE A 1 478 ? -10.430 14.608 36.769 1.00 87.19 478 ILE A C 1
ATOM 3630 O O . ILE A 1 478 ? -10.940 14.261 35.708 1.00 87.19 478 ILE A O 1
ATOM 3634 N N . GLU A 1 479 ? -11.144 15.139 37.754 1.00 88.88 479 GLU A N 1
ATOM 3635 C CA . GLU A 1 479 ? -12.540 15.547 37.568 1.00 88.88 479 GLU A CA 1
ATOM 3636 C C . GLU A 1 479 ? -12.594 16.792 36.670 1.00 88.88 479 GLU A C 1
ATOM 3638 O O . GLU A 1 479 ? -11.863 17.758 36.915 1.00 88.88 479 GLU A O 1
ATOM 3643 N N . THR A 1 480 ? -13.446 16.782 35.644 1.00 91.19 480 THR A N 1
ATOM 3644 C CA . THR A 1 480 ? -13.608 17.880 34.671 1.00 91.19 480 THR A CA 1
ATOM 3645 C C . THR A 1 480 ? -14.959 18.591 34.761 1.00 91.19 480 THR A C 1
ATOM 3647 O O . THR A 1 480 ? -15.211 19.515 33.992 1.00 91.19 480 THR A O 1
ATOM 3650 N N . ASN A 1 481 ? -15.818 18.207 35.711 1.00 87.31 481 ASN A N 1
ATOM 3651 C CA . ASN A 1 481 ? -17.154 18.787 35.936 1.00 87.31 481 ASN A CA 1
ATOM 3652 C C . ASN A 1 481 ? -17.152 20.293 36.241 1.00 87.31 481 ASN A C 1
ATOM 3654 O O . ASN A 1 481 ? -18.137 20.988 36.010 1.00 87.31 481 ASN A O 1
ATOM 3658 N N . ASP A 1 482 ? -16.048 20.803 36.774 1.00 89.56 482 ASP A N 1
ATOM 3659 C CA . ASP A 1 482 ? -15.826 22.210 37.105 1.00 89.56 482 ASP A CA 1
ATOM 3660 C C . ASP A 1 482 ? -15.142 23.002 35.977 1.00 89.56 482 ASP A C 1
ATOM 3662 O O . ASP A 1 482 ? -15.015 24.224 36.077 1.00 89.56 482 ASP A O 1
ATOM 3666 N N . LEU A 1 483 ? -14.713 22.336 34.901 1.00 89.56 483 LEU A N 1
ATOM 3667 C CA . LEU A 1 483 ? -14.136 22.975 33.722 1.00 89.56 483 LEU A CA 1
ATOM 3668 C C . LEU A 1 483 ? -15.243 23.250 32.690 1.00 89.56 483 LEU A C 1
ATOM 3670 O O . LEU A 1 483 ? -15.961 22.323 32.321 1.00 89.56 483 LEU A O 1
ATOM 3674 N N . PRO A 1 484 ? -15.405 24.490 32.193 1.00 89.25 484 PRO A N 1
ATOM 3675 C CA . PRO A 1 484 ? -16.299 24.770 31.071 1.00 89.25 484 PRO A CA 1
ATOM 3676 C C . PRO A 1 484 ? -15.984 23.922 29.832 1.00 89.25 484 PRO A C 1
ATOM 3678 O O . PRO A 1 484 ? -14.838 23.545 29.602 1.00 89.25 484 PRO A O 1
ATOM 3681 N N . SER A 1 485 ? -16.984 23.679 28.979 1.00 83.12 485 SER A N 1
ATOM 3682 C CA . SER A 1 485 ? -16.742 23.013 27.696 1.00 83.12 485 SER A CA 1
ATOM 3683 C C . SER A 1 485 ? -15.738 23.819 26.861 1.00 83.12 485 SER A C 1
ATOM 3685 O O . SER A 1 485 ? -15.925 25.019 26.639 1.00 83.12 485 SER A O 1
ATOM 3687 N N . GLY A 1 486 ? -14.660 23.182 26.406 1.00 77.25 486 GLY A N 1
ATOM 3688 C CA . GLY A 1 486 ? -13.537 23.888 25.792 1.00 77.25 486 GLY A CA 1
ATOM 3689 C C . GLY A 1 486 ? -12.303 23.021 25.555 1.00 77.25 486 GLY A C 1
ATOM 3690 O O . GLY A 1 486 ? -12.277 21.833 25.868 1.00 77.25 486 GLY A O 1
ATOM 3691 N N . ILE A 1 487 ? -11.271 23.628 24.963 1.00 79.56 487 ILE A N 1
ATOM 3692 C CA . ILE A 1 487 ? -9.968 22.991 24.734 1.00 79.56 487 ILE A CA 1
ATOM 3693 C C . ILE A 1 487 ? -9.048 23.315 25.909 1.00 79.56 487 ILE A C 1
ATOM 3695 O O . ILE A 1 487 ? -8.879 24.484 26.254 1.00 79.56 487 ILE A O 1
ATOM 3699 N N . TYR A 1 488 ? -8.408 22.281 26.445 1.00 86.94 488 TYR A N 1
ATOM 3700 C CA . TYR A 1 488 ? -7.407 22.378 27.499 1.00 86.94 488 TYR A CA 1
ATOM 3701 C C . TYR A 1 488 ? -6.150 21.597 27.108 1.00 86.94 488 TYR A C 1
ATOM 3703 O O . TYR A 1 488 ? -6.175 20.745 26.217 1.00 86.94 488 TYR A O 1
ATOM 3711 N N . PHE A 1 489 ? -5.042 21.872 27.786 1.00 87.44 489 PHE A N 1
ATOM 3712 C CA . PHE A 1 489 ? -3.786 21.149 27.613 1.00 87.44 489 PHE A CA 1
ATOM 3713 C C . PHE A 1 489 ? -3.346 20.549 28.939 1.00 87.44 489 PHE A C 1
ATOM 3715 O O . PHE A 1 489 ? -3.209 21.259 29.928 1.00 87.44 489 PHE A O 1
ATOM 3722 N N . VAL A 1 490 ? -3.095 19.249 28.956 1.00 88.00 490 VAL A N 1
ATOM 3723 C CA . VAL A 1 490 ? -2.496 18.552 30.089 1.00 88.00 490 VAL A CA 1
ATOM 3724 C C . VAL A 1 490 ? -0.995 18.490 29.865 1.00 88.00 490 VAL A C 1
ATOM 3726 O O . VAL A 1 490 ? -0.523 17.842 28.934 1.00 88.00 490 VAL A O 1
ATOM 3729 N N . LEU A 1 491 ? -0.244 19.164 30.724 1.00 85.38 491 LEU A N 1
ATOM 3730 C CA . LEU A 1 491 ? 1.195 19.016 30.831 1.00 85.38 491 LEU A CA 1
ATOM 3731 C C . LEU A 1 491 ? 1.506 17.967 31.889 1.00 85.38 491 LEU A C 1
ATOM 3733 O O . LEU A 1 491 ? 1.103 18.118 33.039 1.00 85.38 491 LEU A O 1
ATOM 3737 N N . VAL A 1 492 ? 2.266 16.945 31.516 1.00 84.69 492 VAL A N 1
ATOM 3738 C CA . VAL A 1 492 ? 2.834 15.985 32.461 1.00 84.69 492 VAL A CA 1
ATOM 3739 C C . VAL A 1 492 ? 4.344 16.160 32.449 1.00 84.69 492 VAL A C 1
ATOM 3741 O O . VAL A 1 492 ? 5.000 15.895 31.439 1.00 84.69 492 VAL A O 1
ATOM 3744 N N . ARG A 1 493 ? 4.907 16.636 33.561 1.00 78.06 493 ARG A N 1
ATOM 3745 C CA . ARG A 1 493 ? 6.358 16.770 33.724 1.00 78.06 493 ARG A CA 1
ATOM 3746 C C . ARG A 1 493 ? 6.875 15.623 34.571 1.00 78.06 493 ARG A C 1
ATOM 3748 O O . ARG A 1 493 ? 6.419 15.428 35.689 1.00 78.06 493 ARG A O 1
ATOM 3755 N N . LYS A 1 494 ? 7.850 14.891 34.055 1.00 75.44 494 LYS A N 1
ATOM 3756 C CA . LYS A 1 494 ? 8.617 13.873 34.784 1.00 75.44 494 LYS A CA 1
ATOM 3757 C C . LYS A 1 494 ? 10.061 14.341 34.798 1.00 75.44 494 LYS A C 1
ATOM 3759 O O . LYS A 1 494 ? 10.496 14.782 33.747 1.00 75.44 494 LYS A O 1
ATOM 3764 N N . SER A 1 495 ? 10.787 14.244 35.911 1.00 64.31 495 SER A N 1
ATOM 3765 C CA . SER A 1 495 ? 12.246 14.458 36.072 1.00 64.31 495 SER A CA 1
ATOM 3766 C C . SER A 1 495 ? 12.974 15.350 35.028 1.00 64.31 495 SER A C 1
ATOM 3768 O O . SER A 1 495 ? 13.399 16.450 35.374 1.00 64.31 495 SER A O 1
ATOM 3770 N N . SER A 1 496 ? 13.127 14.912 33.765 1.00 56.03 496 SER A N 1
ATOM 3771 C CA . SER A 1 496 ? 13.752 15.643 32.642 1.00 56.03 496 SER A CA 1
ATOM 3772 C C . SER A 1 496 ? 12.886 15.869 31.375 1.00 56.03 496 SER A C 1
ATOM 3774 O O . SER A 1 496 ? 13.372 16.477 30.422 1.00 56.03 496 SER A O 1
ATOM 3776 N N . LYS A 1 497 ? 11.624 15.418 31.322 1.00 63.09 497 LYS A N 1
ATOM 3777 C CA . LYS A 1 497 ? 10.742 15.464 30.138 1.00 63.09 497 LYS A CA 1
ATOM 3778 C C . LYS A 1 497 ? 9.393 16.113 30.467 1.00 63.09 497 LYS A C 1
ATOM 3780 O O . LYS A 1 497 ? 8.775 15.806 31.482 1.00 63.09 497 LYS A O 1
ATOM 3785 N N . THR A 1 498 ? 8.924 17.000 29.591 1.00 75.31 498 THR A N 1
ATOM 3786 C CA . THR A 1 498 ? 7.560 17.552 29.633 1.00 75.31 498 THR A CA 1
ATOM 3787 C C . THR A 1 498 ? 6.806 17.068 28.406 1.00 75.31 498 THR A C 1
ATOM 3789 O O . THR A 1 498 ? 7.264 17.290 27.288 1.00 75.31 498 THR A O 1
ATOM 3792 N N . GLU A 1 499 ? 5.662 16.426 28.608 1.00 77.88 499 GLU A N 1
ATOM 3793 C CA . GLU A 1 499 ? 4.744 16.055 27.530 1.00 77.88 499 GLU A CA 1
ATOM 3794 C C . GLU A 1 499 ? 3.470 16.885 27.635 1.00 77.88 499 GLU A C 1
ATOM 3796 O O . GLU A 1 499 ? 2.953 17.097 28.732 1.00 77.88 499 GLU A O 1
ATOM 3801 N N . ALA A 1 500 ? 2.982 17.370 26.494 1.00 78.56 500 ALA A N 1
ATOM 3802 C CA . ALA A 1 500 ? 1.775 18.174 26.397 1.00 78.56 500 ALA A CA 1
ATOM 3803 C C . ALA A 1 500 ? 0.728 17.421 25.583 1.00 78.56 500 ALA A C 1
ATOM 3805 O O . ALA A 1 500 ? 0.975 17.045 24.440 1.00 78.56 500 ALA A O 1
ATOM 3806 N N . HIS A 1 501 ? -0.452 17.241 26.160 1.00 79.94 501 HIS A N 1
ATOM 3807 C CA . HIS A 1 501 ? -1.549 16.508 25.549 1.00 79.94 501 HIS A CA 1
ATOM 3808 C C . HIS A 1 501 ? -2.786 17.395 25.495 1.00 79.94 501 HIS A C 1
ATOM 3810 O O . HIS A 1 501 ? -3.201 17.966 26.502 1.00 79.94 501 HIS A O 1
ATOM 3816 N N . LYS A 1 502 ? -3.388 17.535 24.317 1.00 83.81 502 LYS A N 1
ATOM 3817 C CA . LYS A 1 502 ? -4.624 18.306 24.149 1.00 83.81 502 LYS A CA 1
ATOM 3818 C C . LYS A 1 502 ? -5.813 17.480 24.631 1.00 83.81 502 LYS A C 1
ATOM 3820 O O . LYS A 1 502 ? -5.999 16.366 24.154 1.00 83.81 502 LYS A O 1
ATOM 3825 N N . ILE A 1 503 ? -6.664 18.058 25.472 1.00 84.62 503 ILE A N 1
ATOM 3826 C CA . ILE A 1 503 ? -7.944 17.472 25.884 1.00 84.62 503 ILE A CA 1
ATOM 3827 C C . ILE A 1 503 ? -9.106 18.401 25.519 1.00 84.62 503 ILE A C 1
ATOM 3829 O O . ILE A 1 503 ? -8.950 19.622 25.441 1.00 84.62 503 ILE A O 1
ATOM 3833 N N . ILE A 1 504 ? -10.277 17.824 25.282 1.00 81.06 504 ILE A N 1
ATOM 3834 C CA . ILE A 1 504 ? -11.518 18.545 25.002 1.00 81.06 504 ILE A CA 1
ATOM 3835 C C . ILE A 1 504 ? -12.494 18.218 26.126 1.00 81.06 504 ILE A C 1
ATOM 3837 O O . ILE A 1 504 ? -12.871 17.061 26.273 1.00 81.06 504 ILE A O 1
ATOM 3841 N N . VAL A 1 505 ? -12.904 19.215 26.907 1.00 84.50 505 VAL A N 1
ATOM 3842 C CA . VAL A 1 505 ? -13.971 19.056 27.905 1.00 84.50 505 VAL A CA 1
ATOM 3843 C C . VAL A 1 505 ? -15.312 19.330 27.226 1.00 84.50 505 VAL A C 1
ATOM 3845 O O . VAL A 1 505 ? -15.449 20.339 26.528 1.00 84.50 505 VAL A O 1
ATOM 3848 N N . GLN A 1 506 ? -16.289 18.441 27.405 1.00 83.06 506 GLN A N 1
ATOM 3849 C CA . GLN A 1 506 ? -17.626 18.561 26.826 1.00 83.06 506 GLN A CA 1
ATOM 3850 C C . GLN A 1 506 ? -18.701 18.069 27.806 1.00 83.06 506 GLN A C 1
ATOM 3852 O O . GLN A 1 506 ? -18.884 16.864 27.971 1.00 83.06 506 GLN A O 1
ATOM 3857 N N . HIS A 1 507 ? -19.421 19.023 28.404 1.00 81.44 507 HIS A N 1
ATOM 3858 C CA . HIS A 1 507 ? -20.653 18.797 29.176 1.00 81.44 507 HIS A CA 1
ATOM 3859 C C . HIS A 1 507 ? -21.905 18.778 28.307 1.00 81.44 507 HIS A C 1
ATOM 3861 O O . HIS A 1 507 ? -21.919 19.512 27.286 1.00 81.44 507 HIS A O 1
#

pLDDT: mean 81.32, std 14.97, range [25.67, 98.12]

Sequence (507 aa):
SIISKPEGQAGFFQIEGRYFNIFPVNSTTSLLKEFDLAHLPNEGCSLDGAEALPRETDWCEPADNDCFAEINLLALITPDVLTWFNAQANQGQALLTIFQGLASINLAFANSGIFNKNVRIRMEVFNFNGFDSLLNILDDLNNDLPAQAGPIREQRQADVVIMLTSMDYPGIAGAAINPSGPGCPSDDCSYAIVEIQSMAGPRFTFAHEFAHLLHANHNRTANCSAAGVCGDNNENICAHALVFNGVGGAEHRTILARMTEPGAVRIPHYSNPDINFDGVATGDEDNDNARIMMNTACYVSGYNTADWTVGISGSTKWCSSQPSHTLTAAVSPPTPGWGYPGNPPYQYEWRWSCSPTFVTSQFLSNQWSVTLTNPLLCGGDEIWVRLTVTSSDGAVRVRNRPVVVVDCPNFGGETGDRSIDPAGSRKGNISISPNPVSDMLEISVDNDDVQTADVVVLDNLGHVVKHMVPKERGTVIIETNDLPSGIYFVLVRKSSKTEAHKIIVQH